Protein AF-0000000069115084 (afdb_homodimer)

InterPro domains:
  IPR041249 DZIP3-like HEPN domain [PF18738] (52-172)

Solvent-accessible surface area (backbone atoms only — not comparable to full-atom values): 30269 Å² total; per-residue (Å²): 134,82,78,75,78,77,73,76,72,78,65,85,75,79,69,77,84,61,75,85,38,71,30,32,45,43,34,32,50,51,33,38,44,47,68,44,59,50,32,51,50,47,29,47,54,40,18,70,61,41,40,39,89,44,38,60,60,54,46,62,75,41,40,73,66,58,68,66,41,76,87,58,46,71,71,56,48,40,52,74,55,51,60,90,91,54,76,77,62,44,46,58,77,50,54,61,70,56,45,50,51,46,42,71,69,72,45,77,63,70,59,38,95,68,34,79,92,45,73,73,59,87,86,56,74,47,62,45,36,26,52,48,50,43,52,50,52,56,55,57,47,51,77,29,52,85,76,45,40,32,55,68,69,62,41,51,53,51,47,51,55,42,51,53,30,52,42,49,39,36,43,59,52,30,19,45,54,64,66,52,51,50,52,53,49,62,72,71,50,84,83,51,69,71,61,35,52,52,31,39,49,54,52,45,52,51,42,50,56,52,50,53,49,51,48,52,46,49,51,50,49,50,50,49,49,51,50,49,52,53,50,52,50,52,51,51,53,51,52,51,50,50,50,52,50,51,54,51,52,51,51,51,52,50,52,52,49,52,52,50,51,51,50,52,52,52,49,52,56,69,72,98,134,81,79,73,76,76,72,76,73,78,65,85,73,81,67,73,82,63,73,87,38,70,30,33,45,43,35,32,51,51,31,39,43,46,69,44,58,49,31,50,50,47,31,46,54,39,18,69,61,41,40,38,89,44,39,60,60,54,47,63,75,40,39,72,66,58,67,67,40,77,88,59,46,73,71,57,48,41,50,72,55,51,61,90,90,53,74,76,60,44,47,59,76,51,53,60,70,57,46,51,52,45,43,68,70,72,48,78,63,70,59,38,97,69,34,80,92,45,72,73,61,88,87,57,74,48,63,46,34,26,53,47,50,43,52,49,51,56,55,57,48,51,77,28,52,85,75,46,38,32,55,68,70,63,40,51,53,51,48,50,54,42,50,52,30,51,42,50,39,37,42,59,52,30,19,44,54,62,65,51,51,49,52,54,49,62,72,70,50,84,81,51,69,71,61,36,51,52,30,39,51,55,52,45,52,52,43,52,56,51,49,52,49,52,49,53,45,50,52,49,49,51,49,49,50,51,50,50,51,52,49,51,50,54,52,50,53,51,52,51,52,50,50,52,52,52,52,50,52,51,51,53,52,49,51,50,48,51,53,50,51,49,51,52,52,52,50,54,55,69,70,100

Sequence (544 aa):
KRQLNMSSLPGPSSTPYNWQNKATENFSRLCQLIVTICSDLFRDILSHYIPPANLRTELDKNKNKLDKVKSINPQQKRLLYPDPGKASPMAKDLDFSVLYVLIRNICGIKPHKNGWGDNIENGDNSIAACIDRIRLQRNLLSGHSKTGSMDTASFHSTWTVLENSIIEIEKQLTGGDMYKRAVKALYLCELSPASTKRYVEEITRAFKSEISKKKARIDDVESQLNQNTVMKKARLDKVEDQQNSVTQEFRERFEEFETSLLSILQGRFSALKRQLNMSSLPGPSSTPYNWQNKATENFSRLCQLIVTICSDLFRDILSHYIPPANLRTELDKNKNKLDKVKSINPQQKRLLYPDPGKASPMAKDLDFSVLYVLIRNICGIKPHKNGWGDNIENGDNSIAACIDRIRLQRNLLSGHSKTGSMDTASFHSTWTVLENSIIEIEKQLTGGDMYKRAVKALYLCELSPASTKRYVEEITRAFKSEISKKKARIDDVESQLNQNTVMKKARLDKVEDQQNSVTQEFRERFEEFETSLLSILQGRFSAL

Secondary structure (DSSP, 8-state):
------------------TTSHHHHHHHHHHHHIIIIIHHHHHHHHHHHS-HHHHHHHHHHTHHHHHT-TTS-HHHHHHHSPPTTSPPP-GGG--HHHHHHHHHHHS-PPP-TT-TTSPPPTT--SHHHHHHHHHHHHHHHHTTTTTT---HHHHHHHHHHHHHHHHHHHHHHTS--HHHHHHHHHHHSPPPHHHHHHHHHHHHHHHHHHHHHHHHHHHHHHHHHHHHHHHHHHHHHHHHHHHHHHHHHHHHHHHHHHHHHHHHHHHHHHH-/------------------TT-HHHHHHHHHHHHIIIIIHHHHHHHHHHHS-HHHHHHHHHHTHHHHHT-TTS-HHHHHHHSPPTTSPPP-GGG--HHHHHHHHHHHS-PPP-TT-TTSPPPTT--SHHHHHHHHHHHHHHHHTTTTTT---HHHHHHHHHHHHHHHHHHHHHHTS--HHHHHHHHHHHSPPPHHHHHHHHHHHHHHHHHHHHHHHHHHHHHHHHHHHHHHHHHHHHHHHHHHHHHHHHHHHHHHHHHHHHHHHHHHHHHHH-

Foldseek 3Di:
DPPPPPPDPPDLPPPPLPVPDPFLVLLLLVLCCQFPLVLVLLLLLCCLQANFVCLLVLCVVCVVVLVPDLQQDPVNNCLCPPDPPDDHHHSVSHTNVVSLVCSQPRSPADAAPVGQPDDHDPPDLDLNSLSNLSVVLLLVSLVVLSVSTHDPVNSVVSLVSNLSSSQSNCCVRPVDCVSVVVSVCSVPDDDDPVVSVVSSVVSNVSSVVSVVSVVVVVVVVVVVVVVVVVVVVVVVVVVVVVVVVVVVVVVVVVVVVVVVVVVVVVVVVVVD/DPPPPPPDPPDPPPPPLPVPDPFLVLLLLVLCCQFPLVLVLLLLLCCLQANFVCLLVLCVVCVVVLVPDLQQDPVNNCLCPPDPPDDHHHSVSHTNSVSLVCSQPRSPADAAPVGAPDDHDPPDLGLNSLSNLSVVLLLVSLVVLVVSTHDPVNSVVSLVSNLSSSQSNCCVRPVDCVSVVVSVCSVPDDDDPVVSVVSSVVSNVSSVVSVVSVVVVVVVVVVVVVVVVVVVVVVVVVVVVVVVVVVVVVVVVVVVVVVVVVVVVVVVVVVD

Organism: Magallana gigas (NCBI:txid29159)

pLDDT: mean 82.07, std 20.1, range [24.81, 98.88]

Structure (mmCIF, N/CA/C/O backbone):
data_AF-0000000069115084-model_v1
#
loop_
_entity.id
_entity.type
_entity.pdbx_description
1 polymer 'DZIP3-like HEPN domain-containing protein'
#
loop_
_atom_site.group_PDB
_atom_site.id
_atom_site.type_symbol
_atom_site.label_atom_id
_atom_site.label_alt_id
_atom_site.label_comp_id
_atom_site.label_asym_id
_atom_site.label_entity_id
_atom_site.label_seq_id
_atom_site.pdbx_PDB_ins_code
_atom_site.Cartn_x
_atom_site.Cartn_y
_atom_site.Cartn_z
_atom_site.occupancy
_atom_site.B_iso_or_equiv
_atom_site.auth_seq_id
_atom_site.auth_comp_id
_atom_site.auth_asym_id
_atom_site.auth_atom_id
_atom_site.pdbx_PDB_model_num
ATOM 1 N N . LYS A 1 1 ? 21.797 -51.906 -38.844 1 28.03 1 LYS A N 1
ATOM 2 C CA . LYS A 1 1 ? 22.469 -50.906 -38.031 1 28.03 1 LYS A CA 1
ATOM 3 C C . LYS A 1 1 ? 22.188 -49.5 -38.531 1 28.03 1 LYS A C 1
ATOM 5 O O . LYS A 1 1 ? 22.891 -49 -39.406 1 28.03 1 LYS A O 1
ATOM 10 N N . ARG A 1 2 ? 20.906 -49.125 -38.844 1 31.89 2 ARG A N 1
ATOM 11 C CA . ARG A 1 2 ? 20.438 -47.875 -39.469 1 31.89 2 ARG A CA 1
ATOM 12 C C . ARG A 1 2 ? 20.781 -46.656 -38.625 1 31.89 2 ARG A C 1
ATOM 14 O O . ARG A 1 2 ? 20.484 -46.625 -37.406 1 31.89 2 ARG A O 1
ATOM 21 N N . GLN A 1 3 ? 21.906 -46 -38.969 1 27.58 3 GLN A N 1
ATOM 22 C CA . GLN A 1 3 ? 22.453 -44.781 -38.375 1 27.58 3 GLN A CA 1
ATOM 23 C C . GLN A 1 3 ? 21.406 -43.688 -38.312 1 27.58 3 GLN A C 1
ATOM 25 O O . GLN A 1 3 ? 20.938 -43.219 -39.344 1 27.58 3 GLN A O 1
ATOM 30 N N . LEU A 1 4 ? 20.438 -43.812 -37.469 1 27.91 4 LEU A N 1
ATOM 31 C CA . LEU A 1 4 ? 19.406 -42.781 -37.312 1 27.91 4 LEU A CA 1
ATOM 32 C C . LEU A 1 4 ? 20.016 -41.406 -37.094 1 27.91 4 LEU A C 1
ATOM 34 O O . LEU A 1 4 ? 20.844 -41.219 -36.188 1 27.91 4 LEU A O 1
ATOM 38 N N . ASN A 1 5 ? 20.219 -40.688 -38.188 1 27.58 5 ASN A N 1
ATOM 39 C CA . ASN A 1 5 ? 20.672 -39.312 -38.312 1 27.58 5 ASN A CA 1
ATOM 40 C C . ASN A 1 5 ? 19.969 -38.406 -37.281 1 27.58 5 ASN A C 1
ATOM 42 O O . ASN A 1 5 ? 18.75 -38.25 -37.312 1 27.58 5 ASN A O 1
ATOM 46 N N . MET A 1 6 ? 20.484 -38.281 -36.094 1 25.33 6 MET A N 1
ATOM 47 C CA . MET A 1 6 ? 20.094 -37.438 -34.969 1 25.33 6 MET A CA 1
ATOM 48 C C . MET A 1 6 ? 19.906 -35.969 -35.406 1 25.33 6 MET A C 1
ATOM 50 O O . MET A 1 6 ? 20.891 -35.281 -35.688 1 25.33 6 MET A O 1
ATOM 54 N N . SER A 1 7 ? 18.969 -35.719 -36.312 1 26.77 7 SER A N 1
ATOM 55 C CA . SER A 1 7 ? 18.734 -34.375 -36.781 1 26.77 7 SER A CA 1
ATOM 56 C C . SER A 1 7 ? 18.812 -33.375 -35.625 1 26.77 7 SER A C 1
ATOM 58 O O . SER A 1 7 ? 18.484 -33.719 -34.5 1 26.77 7 SER A O 1
ATOM 60 N N . SER A 1 8 ? 19.672 -32.375 -35.781 1 25.42 8 SER A N 1
ATOM 61 C CA . SER A 1 8 ? 20.125 -31.203 -35 1 25.42 8 SER A CA 1
ATOM 62 C C . SER A 1 8 ? 18.938 -30.422 -34.469 1 25.42 8 SER A C 1
ATOM 64 O O . SER A 1 8 ? 18.047 -30.031 -35.219 1 25.42 8 SER A O 1
ATOM 66 N N . LEU A 1 9 ? 18.438 -30.672 -33.281 1 26.31 9 LEU A N 1
ATOM 67 C CA . LEU A 1 9 ? 17.422 -29.875 -32.594 1 26.31 9 LEU A CA 1
ATOM 68 C C . LEU A 1 9 ? 17.703 -28.391 -32.75 1 26.31 9 LEU A C 1
ATOM 70 O O . LEU A 1 9 ? 18.828 -27.938 -32.531 1 26.31 9 LEU A O 1
ATOM 74 N N . PRO A 1 10 ? 17.031 -27.797 -33.781 1 29.53 10 PRO A N 1
ATOM 75 C CA . PRO A 1 10 ? 17.312 -26.375 -34 1 29.53 10 PRO A CA 1
ATOM 76 C C . PRO A 1 10 ? 17.453 -25.609 -32.688 1 29.53 10 PRO A C 1
ATOM 78 O O . PRO A 1 10 ? 16.875 -26 -31.672 1 29.53 10 PRO A O 1
ATOM 81 N N . GLY A 1 11 ? 18.594 -25.062 -32.375 1 27.41 11 GLY A N 1
ATOM 82 C CA . GLY A 1 11 ? 18.938 -24.188 -31.281 1 27.41 11 GLY A CA 1
ATOM 83 C C . GLY A 1 11 ? 17.891 -23.125 -31.016 1 27.41 11 GLY A C 1
ATOM 84 O O . GLY A 1 11 ? 17.016 -22.875 -31.844 1 27.41 11 GLY A O 1
ATOM 85 N N . PRO A 1 12 ? 17.547 -22.891 -29.797 1 28.8 12 PRO A N 1
ATOM 86 C CA . PRO A 1 12 ? 16.516 -21.891 -29.453 1 28.8 12 PRO A CA 1
ATOM 87 C C . PRO A 1 12 ? 16.641 -20.609 -30.266 1 28.8 12 PRO A C 1
ATOM 89 O O . PRO A 1 12 ? 17.719 -20.016 -30.344 1 28.8 12 PRO A O 1
ATOM 92 N N . SER A 1 13 ? 16.094 -20.562 -31.531 1 29.34 13 SER A N 1
ATOM 93 C CA . SER A 1 13 ? 16.078 -19.391 -32.375 1 29.34 13 SER A CA 1
ATOM 94 C C . SER A 1 13 ? 15.773 -18.125 -31.562 1 29.34 13 SER A C 1
ATOM 96 O O . SER A 1 13 ? 14.82 -18.094 -30.797 1 29.34 13 SER A O 1
ATOM 98 N N . SER A 1 14 ? 16.734 -17.375 -31.109 1 32.31 14 SER A N 1
ATOM 99 C CA . SER A 1 14 ? 16.641 -16.016 -30.578 1 32.31 14 SER A CA 1
ATOM 100 C C . SER A 1 14 ? 15.742 -15.141 -31.453 1 32.31 14 SER A C 1
ATOM 102 O O . SER A 1 14 ? 16.172 -14.641 -32.5 1 32.31 14 SER A O 1
ATOM 104 N N . THR A 1 15 ? 14.523 -15.531 -31.703 1 33.75 15 THR A N 1
ATOM 105 C CA . THR A 1 15 ? 13.695 -14.602 -32.469 1 33.75 15 THR A CA 1
ATOM 106 C C . THR A 1 15 ? 13.781 -13.195 -31.875 1 33.75 15 THR A C 1
ATOM 108 O O . THR A 1 15 ? 13.664 -13.016 -30.656 1 33.75 15 THR A O 1
ATOM 111 N N . PRO A 1 16 ? 14.25 -12.234 -32.562 1 35.59 16 PRO A N 1
ATOM 112 C CA . PRO A 1 16 ? 14.32 -10.836 -32.125 1 35.59 16 PRO A CA 1
ATOM 113 C C . PRO A 1 16 ? 12.984 -10.32 -31.594 1 35.59 16 PRO A C 1
ATOM 115 O O . PRO A 1 16 ? 11.93 -10.617 -32.156 1 35.59 16 PRO A O 1
ATOM 118 N N . TYR A 1 17 ? 12.734 -10.148 -30.312 1 40.03 17 TYR A N 1
ATOM 119 C CA . TYR A 1 17 ? 11.633 -9.406 -29.703 1 40.03 17 TYR A CA 1
ATOM 120 C C . TYR A 1 17 ? 11.273 -8.188 -30.547 1 40.03 17 TYR A C 1
ATOM 122 O O . TYR A 1 17 ? 12.047 -7.234 -30.625 1 40.03 17 TYR A O 1
ATOM 130 N N . ASN A 1 18 ? 10.68 -8.438 -31.672 1 47.62 18 ASN A N 1
ATOM 131 C CA . ASN A 1 18 ? 10.172 -7.293 -32.438 1 47.62 18 ASN A CA 1
ATOM 132 C C . ASN A 1 18 ? 9.133 -6.512 -31.641 1 47.62 18 ASN A C 1
ATOM 134 O O . ASN A 1 18 ? 7.984 -6.941 -31.516 1 47.62 18 ASN A O 1
ATOM 138 N N . TRP A 1 19 ? 9.531 -5.598 -30.812 1 56.28 19 TRP A N 1
ATOM 139 C CA . TRP A 1 19 ? 8.797 -4.691 -29.938 1 56.28 19 TRP A CA 1
ATOM 140 C C . TRP A 1 19 ? 7.684 -3.984 -30.703 1 56.28 19 TRP A C 1
ATOM 142 O O . TRP A 1 19 ? 6.789 -3.389 -30.094 1 56.28 19 TRP A O 1
ATOM 152 N N . GLN A 1 20 ? 7.688 -4.113 -32 1 62.91 20 GLN A N 1
ATOM 153 C CA . GLN A 1 20 ? 6.855 -3.193 -32.781 1 62.91 20 GLN A CA 1
ATOM 154 C C . GLN A 1 20 ? 5.465 -3.777 -33 1 62.91 20 GLN A C 1
ATOM 156 O O . GLN A 1 20 ? 4.57 -3.08 -33.5 1 62.91 20 GLN A O 1
ATOM 161 N N . ASN A 1 21 ? 5.172 -5.031 -32.406 1 84.81 21 ASN A N 1
ATOM 162 C CA . ASN A 1 21 ? 3.846 -5.539 -32.75 1 84.81 21 ASN A CA 1
ATOM 163 C C . ASN A 1 21 ? 2.9 -5.488 -31.547 1 84.81 21 ASN A C 1
ATOM 165 O O . ASN A 1 21 ? 3.34 -5.586 -30.406 1 84.81 21 ASN A O 1
ATOM 169 N N . LYS A 1 22 ? 1.591 -5.207 -31.812 1 91.62 22 LYS A N 1
ATOM 170 C CA . LYS A 1 22 ? 0.545 -5.023 -30.812 1 91.62 22 LYS A CA 1
ATOM 171 C C . LYS A 1 22 ? 0.429 -6.246 -29.906 1 91.62 22 LYS A C 1
ATOM 173 O O . LYS A 1 22 ? 0.204 -6.113 -28.703 1 91.62 22 LYS A O 1
ATOM 178 N N . ALA A 1 23 ? 0.639 -7.441 -30.406 1 92.25 23 ALA A N 1
ATOM 179 C CA . ALA A 1 23 ? 0.533 -8.68 -29.641 1 92.25 23 ALA A CA 1
ATOM 180 C C . ALA A 1 23 ? 1.667 -8.789 -28.625 1 92.25 23 ALA A C 1
ATOM 182 O O . ALA A 1 23 ? 1.453 -9.234 -27.484 1 92.25 23 ALA A O 1
ATOM 183 N N . THR A 1 24 ? 2.828 -8.406 -29.016 1 92.19 24 THR A N 1
ATOM 184 C CA . THR A 1 24 ? 3.977 -8.422 -28.109 1 92.19 24 THR A CA 1
ATOM 185 C C . THR A 1 24 ? 3.826 -7.367 -27.016 1 92.19 24 THR A C 1
ATOM 187 O O . THR A 1 24 ? 4.188 -7.605 -25.859 1 92.19 24 THR A O 1
ATOM 190 N N . GLU A 1 25 ? 3.318 -6.27 -27.375 1 93.69 25 GLU A N 1
ATOM 191 C CA . GLU A 1 25 ? 3.049 -5.215 -26.406 1 93.69 25 GLU A CA 1
ATOM 192 C C . GLU A 1 25 ? 2.041 -5.672 -25.359 1 93.69 25 GLU A C 1
ATOM 194 O O . GLU A 1 25 ? 2.215 -5.406 -24.172 1 93.69 25 GLU A O 1
ATOM 199 N N . ASN A 1 26 ? 0.995 -6.312 -25.812 1 94.38 26 ASN A N 1
ATOM 200 C CA . ASN A 1 26 ? -0.03 -6.832 -24.922 1 94.38 26 ASN A CA 1
ATOM 201 C C . ASN A 1 26 ? 0.568 -7.754 -23.859 1 94.38 26 ASN A C 1
ATOM 203 O O . ASN A 1 26 ? 0.321 -7.578 -22.672 1 94.38 26 ASN A O 1
ATOM 207 N N . PHE A 1 27 ? 1.347 -8.633 -24.359 1 94.81 27 PHE A N 1
ATOM 208 C CA . PHE A 1 27 ? 1.979 -9.594 -23.453 1 94.81 27 PHE A CA 1
ATOM 209 C C . PHE A 1 27 ? 2.916 -8.898 -22.484 1 94.81 27 PHE A C 1
ATOM 211 O O . PHE A 1 27 ? 2.883 -9.164 -21.281 1 94.81 27 PHE A O 1
ATOM 218 N N . SER A 1 28 ? 3.682 -7.988 -23 1 94.62 28 SER A N 1
ATOM 219 C CA . SER A 1 28 ? 4.648 -7.273 -22.172 1 94.62 28 SER A CA 1
ATOM 220 C C . SER A 1 28 ? 3.953 -6.445 -21.094 1 94.62 28 SER A C 1
ATOM 222 O O . SER A 1 28 ? 4.441 -6.348 -19.969 1 94.62 28 SER A O 1
ATOM 224 N N . ARG A 1 29 ? 2.895 -5.875 -21.438 1 96.19 29 ARG A N 1
ATOM 225 C CA . ARG A 1 29 ? 2.146 -5.039 -20.5 1 96.19 29 ARG A CA 1
ATOM 226 C C . ARG A 1 29 ? 1.58 -5.871 -19.359 1 96.19 29 ARG A C 1
ATOM 228 O O . ARG A 1 29 ? 1.593 -5.434 -18.203 1 96.19 29 ARG A O 1
ATOM 235 N N . LEU A 1 30 ? 1.091 -7.031 -19.703 1 97.06 30 LEU A N 1
ATOM 236 C CA . LEU A 1 30 ? 0.576 -7.922 -18.656 1 97.06 30 LEU A CA 1
ATOM 237 C C . LEU A 1 30 ? 1.703 -8.422 -17.766 1 97.06 30 LEU A C 1
ATOM 239 O O . LEU A 1 30 ? 1.528 -8.539 -16.547 1 97.06 30 LEU A O 1
ATOM 243 N N . CYS A 1 31 ? 2.824 -8.711 -18.375 1 95.69 31 CYS A N 1
ATOM 244 C CA . CYS A 1 31 ? 3.979 -9.125 -17.578 1 95.69 31 CYS A CA 1
ATOM 245 C C . CYS A 1 31 ? 4.363 -8.039 -16.578 1 95.69 31 CYS A C 1
ATOM 247 O O . CYS A 1 31 ? 4.625 -8.336 -15.414 1 95.69 31 CYS A O 1
ATOM 249 N N . GLN A 1 32 ? 4.375 -6.836 -17.031 1 95.88 32 GLN A N 1
ATOM 250 C CA . GLN A 1 32 ? 4.703 -5.723 -16.156 1 95.88 32 GLN A CA 1
ATOM 251 C C . GLN A 1 32 ? 3.666 -5.578 -15.039 1 95.88 32 GLN A C 1
ATOM 253 O O . GLN A 1 32 ? 4.016 -5.316 -13.891 1 95.88 32 GLN A O 1
ATOM 258 N N . LEU A 1 33 ? 2.408 -5.719 -15.375 1 97.69 33 LEU A N 1
ATOM 259 C CA . LEU A 1 33 ? 1.338 -5.633 -14.383 1 97.69 33 LEU A CA 1
ATOM 260 C C . LEU A 1 33 ? 1.549 -6.645 -13.266 1 97.69 33 LEU A C 1
ATOM 262 O O . LEU A 1 33 ? 1.416 -6.309 -12.086 1 97.69 33 LEU A O 1
ATOM 266 N N . ILE A 1 34 ? 1.911 -7.852 -13.594 1 97.12 34 ILE A N 1
ATOM 267 C CA . ILE A 1 34 ? 2.078 -8.922 -12.625 1 97.12 34 ILE A CA 1
ATOM 268 C C . ILE A 1 34 ? 3.312 -8.656 -11.766 1 97.12 34 ILE A C 1
ATOM 270 O O . ILE A 1 34 ? 3.25 -8.734 -10.531 1 97.12 34 ILE A O 1
ATOM 274 N N . VAL A 1 35 ? 4.398 -8.305 -12.383 1 95.69 35 VAL A N 1
ATOM 275 C CA . VAL A 1 35 ? 5.691 -8.219 -11.711 1 95.69 35 VAL A CA 1
ATOM 276 C C . VAL A 1 35 ? 5.723 -6.992 -10.805 1 95.69 35 VAL A C 1
ATOM 278 O O . VAL A 1 35 ? 6.391 -6.992 -9.766 1 95.69 35 VAL A O 1
ATOM 281 N N . THR A 1 36 ? 4.965 -5.996 -11.125 1 95.81 36 THR A N 1
ATOM 282 C CA . THR A 1 36 ? 5.02 -4.773 -10.336 1 95.81 36 THR A CA 1
ATOM 283 C C . THR A 1 36 ? 3.766 -4.629 -9.477 1 95.81 36 THR A C 1
ATOM 285 O O . THR A 1 36 ? 3.752 -5.027 -8.312 1 95.81 36 THR A O 1
ATOM 288 N N . ILE A 1 37 ? 2.619 -4.332 -10.109 1 98.12 37 ILE A N 1
ATOM 289 C CA . ILE A 1 37 ? 1.408 -3.932 -9.398 1 98.12 37 ILE A CA 1
ATOM 290 C C . ILE A 1 37 ? 0.867 -5.113 -8.594 1 98.12 37 ILE A C 1
ATOM 292 O O . ILE A 1 37 ? 0.578 -4.98 -7.406 1 98.12 37 ILE A O 1
ATOM 296 N N . CYS A 1 38 ? 0.785 -6.297 -9.18 1 98.62 38 CYS A N 1
ATOM 297 C CA . CYS A 1 38 ? 0.249 -7.449 -8.461 1 98.62 38 CYS A CA 1
ATOM 298 C C . CYS A 1 38 ? 1.192 -7.883 -7.348 1 98.62 38 CYS A C 1
ATOM 300 O O . CYS A 1 38 ? 0.748 -8.234 -6.254 1 98.62 38 CYS A O 1
ATOM 302 N N . SER A 1 39 ? 2.459 -7.852 -7.621 1 97.94 39 SER A N 1
ATOM 303 C CA . SER A 1 39 ? 3.418 -8.219 -6.582 1 97.94 39 SER A CA 1
ATOM 304 C C . SER A 1 39 ? 3.369 -7.234 -5.418 1 97.94 39 SER A C 1
ATOM 306 O O . SER A 1 39 ? 3.416 -7.637 -4.254 1 97.94 39 SER A O 1
ATOM 308 N N . ASP A 1 40 ? 3.283 -5.961 -5.734 1 98.44 40 ASP A N 1
ATOM 309 C CA . ASP A 1 40 ? 3.178 -4.957 -4.684 1 98.44 40 ASP A CA 1
ATOM 310 C C . ASP A 1 40 ? 1.904 -5.145 -3.865 1 98.44 40 ASP A C 1
ATOM 312 O O . ASP A 1 40 ? 1.919 -5.004 -2.641 1 98.44 40 ASP A O 1
ATOM 316 N N . LEU A 1 41 ? 0.83 -5.387 -4.52 1 98.81 41 LEU A N 1
ATOM 317 C CA . LEU A 1 41 ? -0.427 -5.656 -3.828 1 98.81 41 LEU A CA 1
ATOM 318 C C . LEU A 1 41 ? -0.29 -6.859 -2.898 1 98.81 41 LEU A C 1
ATOM 320 O O . LEU A 1 41 ? -0.764 -6.824 -1.76 1 98.81 41 LEU A O 1
ATOM 324 N N . PHE A 1 42 ? 0.36 -7.922 -3.389 1 98.81 42 PHE A N 1
ATOM 325 C CA . PHE A 1 42 ? 0.538 -9.117 -2.572 1 98.81 42 PHE A CA 1
ATOM 326 C C . PHE A 1 42 ? 1.435 -8.828 -1.376 1 98.81 42 PHE A C 1
ATOM 328 O O . PHE A 1 42 ? 1.224 -9.375 -0.29 1 98.81 42 PHE A O 1
ATOM 335 N N . ARG A 1 43 ? 2.43 -8 -1.534 1 98.69 43 ARG A N 1
ATOM 336 C CA . ARG A 1 43 ? 3.262 -7.598 -0.406 1 98.69 43 ARG A CA 1
ATOM 337 C C . ARG A 1 43 ? 2.449 -6.816 0.622 1 98.69 43 ARG A C 1
ATOM 339 O O . ARG A 1 43 ? 2.631 -6.992 1.829 1 98.69 43 ARG A O 1
ATOM 346 N N . ASP A 1 44 ? 1.559 -5.98 0.118 1 98.38 44 ASP A N 1
ATOM 347 C CA . ASP A 1 44 ? 0.669 -5.238 1.007 1 98.38 44 ASP A CA 1
ATOM 348 C C . ASP A 1 44 ? -0.254 -6.184 1.772 1 98.38 44 ASP A C 1
ATOM 350 O O . ASP A 1 44 ? -0.464 -6.02 2.975 1 98.38 44 ASP A O 1
ATOM 354 N N . ILE A 1 45 ? -0.823 -7.133 1.047 1 98.69 45 ILE A N 1
ATOM 355 C CA . ILE A 1 45 ? -1.677 -8.117 1.706 1 98.69 45 ILE A CA 1
ATOM 356 C C . ILE A 1 45 ? -0.893 -8.82 2.811 1 98.69 45 ILE A C 1
ATOM 358 O O . ILE A 1 45 ? -1.358 -8.906 3.949 1 98.69 45 ILE A O 1
ATOM 362 N N . LEU A 1 46 ? 0.287 -9.305 2.467 1 98.69 46 LEU A N 1
ATOM 363 C CA . LEU A 1 46 ? 1.118 -10.008 3.438 1 98.69 46 LEU A CA 1
ATOM 364 C C . LEU A 1 46 ? 1.348 -9.148 4.68 1 98.69 46 LEU A C 1
ATOM 366 O O . LEU A 1 46 ? 1.204 -9.633 5.805 1 98.69 46 LEU A O 1
ATOM 370 N N . SER A 1 47 ? 1.623 -7.887 4.5 1 98.31 47 SER A N 1
ATOM 371 C CA . SER A 1 47 ? 1.991 -7.004 5.605 1 98.31 47 SER A CA 1
ATOM 372 C C . SER A 1 47 ? 0.797 -6.727 6.512 1 98.31 47 SER A C 1
ATOM 374 O O . SER A 1 47 ? 0.966 -6.434 7.699 1 98.31 47 SER A O 1
ATOM 376 N N . HIS A 1 48 ? -0.416 -6.801 5.977 1 97.75 48 HIS A N 1
ATOM 377 C CA . HIS A 1 48 ? -1.614 -6.594 6.781 1 97.75 48 HIS A CA 1
ATOM 378 C C . HIS A 1 48 ? -1.843 -7.754 7.742 1 97.75 48 HIS A C 1
ATOM 380 O O . HIS A 1 48 ? -2.471 -7.582 8.789 1 97.75 48 HIS A O 1
ATOM 386 N N . TYR A 1 49 ? -1.329 -8.914 7.391 1 97.62 49 TYR A N 1
ATOM 387 C CA . TYR A 1 49 ? -1.557 -10.094 8.211 1 97.62 49 TYR A CA 1
ATOM 388 C C . TYR A 1 49 ? -0.312 -10.445 9.016 1 97.62 49 TYR A C 1
ATOM 390 O O . TYR A 1 49 ? -0.411 -10.992 10.117 1 97.62 49 TYR A O 1
ATOM 398 N N . ILE A 1 50 ? 0.817 -10.164 8.398 1 98.06 50 ILE A N 1
ATOM 399 C CA . ILE A 1 50 ? 2.105 -10.398 9.039 1 98.06 50 ILE A CA 1
ATOM 400 C C . ILE A 1 50 ? 2.99 -9.164 8.891 1 98.06 50 ILE A C 1
ATOM 402 O O . ILE A 1 50 ? 3.666 -8.992 7.871 1 98.06 50 ILE A O 1
ATOM 406 N N . PRO A 1 51 ? 3.082 -8.383 9.914 1 96.56 51 PRO A N 1
ATOM 407 C CA . PRO A 1 51 ? 3.979 -7.23 9.836 1 96.56 51 PRO A CA 1
ATOM 408 C C . PRO A 1 51 ? 5.426 -7.625 9.547 1 96.56 51 PRO A C 1
ATOM 410 O O . PRO A 1 51 ? 5.875 -8.688 9.977 1 96.56 51 PRO A O 1
ATOM 413 N N . PRO A 1 52 ? 6.137 -6.773 8.93 1 97.25 52 PRO A N 1
ATOM 414 C CA . PRO A 1 52 ? 7.516 -7.082 8.555 1 97.25 52 PRO A CA 1
ATOM 415 C C . PRO A 1 52 ? 8.375 -7.504 9.742 1 97.25 52 PRO A C 1
ATOM 417 O O . PRO A 1 52 ? 9.195 -8.422 9.625 1 97.25 52 PRO A O 1
ATOM 420 N N . ALA A 1 53 ? 8.188 -6.914 10.852 1 96 53 ALA A N 1
ATOM 421 C CA . ALA A 1 53 ? 8.992 -7.207 12.031 1 96 53 ALA A CA 1
ATOM 422 C C . ALA A 1 53 ? 8.781 -8.641 12.5 1 96 53 ALA A C 1
ATOM 424 O O . ALA A 1 53 ? 9.648 -9.219 13.164 1 96 53 ALA A O 1
ATOM 425 N N . ASN A 1 54 ? 7.668 -9.242 12.117 1 97.56 54 ASN A N 1
ATOM 426 C CA . ASN A 1 54 ? 7.316 -10.578 12.586 1 97.56 54 ASN A CA 1
ATO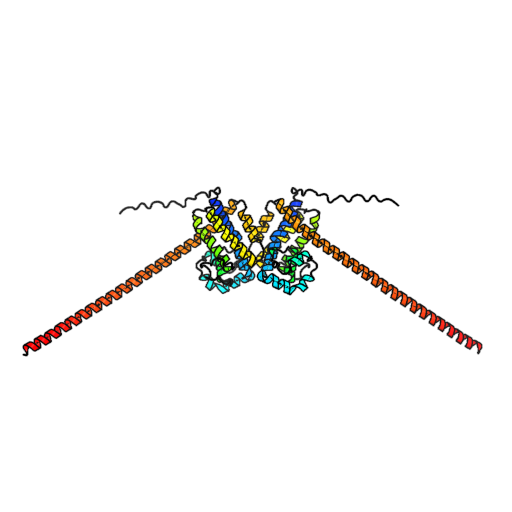M 427 C C . ASN A 1 54 ? 7.504 -11.625 11.492 1 97.56 54 ASN A C 1
ATOM 429 O O . ASN A 1 54 ? 7.242 -12.812 11.711 1 97.56 54 ASN A O 1
ATOM 433 N N . LEU A 1 55 ? 7.898 -11.211 10.352 1 97.94 55 LEU A N 1
ATOM 434 C CA . LEU A 1 55 ? 7.93 -12.117 9.211 1 97.94 55 LEU A CA 1
ATOM 435 C C . LEU A 1 55 ? 8.867 -13.297 9.484 1 97.94 55 LEU A C 1
ATOM 437 O O . LEU A 1 55 ? 8.492 -14.453 9.266 1 97.94 55 LEU A O 1
ATOM 441 N N . ARG A 1 56 ? 10.008 -13.008 9.992 1 96.25 56 ARG A N 1
ATOM 442 C CA . ARG A 1 56 ? 10.969 -14.07 10.273 1 96.25 56 ARG A CA 1
ATOM 443 C C . ARG A 1 56 ? 10.398 -15.078 11.273 1 96.25 56 ARG A C 1
ATOM 445 O O . ARG A 1 56 ? 10.516 -16.281 11.07 1 96.25 56 ARG A O 1
ATOM 452 N N . THR A 1 57 ? 9.844 -14.531 12.312 1 97.06 57 THR A N 1
ATOM 453 C CA . THR A 1 57 ? 9.266 -15.383 13.344 1 97.06 57 THR A CA 1
ATOM 454 C C . THR A 1 57 ? 8.164 -16.266 12.758 1 97.06 57 THR A C 1
ATOM 456 O O . THR A 1 57 ? 8.102 -17.469 13.062 1 97.06 57 THR A O 1
ATOM 459 N N . GLU A 1 58 ? 7.289 -15.719 11.914 1 98.06 58 GLU A N 1
ATOM 460 C CA . GLU A 1 58 ? 6.195 -16.484 11.312 1 98.06 58 GLU A CA 1
ATOM 461 C C . GLU A 1 58 ? 6.723 -17.531 10.352 1 98.06 58 GLU A C 1
ATOM 463 O O . GLU A 1 58 ? 6.168 -18.641 10.258 1 98.06 58 GLU A O 1
ATOM 468 N N . LEU A 1 59 ? 7.738 -17.203 9.664 1 97.75 59 LEU A N 1
ATOM 469 C CA . LEU A 1 59 ? 8.359 -18.156 8.766 1 97.75 59 LEU A CA 1
ATOM 470 C C . LEU A 1 59 ? 8.938 -19.344 9.539 1 97.75 59 LEU A C 1
ATOM 472 O O . LEU A 1 59 ? 8.719 -20.5 9.164 1 97.75 59 LEU A O 1
ATOM 476 N N . ASP A 1 60 ? 9.609 -19.031 10.617 1 96.69 60 ASP A N 1
ATOM 477 C CA . ASP A 1 60 ? 10.211 -20.094 11.43 1 96.69 60 ASP A CA 1
ATOM 478 C C . ASP A 1 60 ? 9.148 -20.984 12.047 1 96.69 60 ASP A C 1
ATOM 480 O O . ASP A 1 60 ? 9.297 -22.219 12.07 1 96.69 60 ASP A O 1
ATOM 484 N N . LYS A 1 61 ? 8.133 -20.391 12.477 1 97.81 61 LYS A N 1
ATOM 485 C CA . LYS A 1 61 ? 7.035 -21.125 13.094 1 97.81 61 LYS A CA 1
ATOM 486 C C . LYS A 1 61 ? 6.387 -22.078 12.094 1 97.81 61 LYS A C 1
ATOM 488 O O . LYS A 1 61 ? 5.879 -23.125 12.477 1 97.81 61 LYS A O 1
ATOM 493 N N . ASN A 1 62 ? 6.391 -21.766 10.859 1 97.44 62 ASN A N 1
ATOM 494 C CA . ASN A 1 62 ? 5.684 -22.531 9.844 1 97.44 62 ASN A CA 1
ATOM 495 C C . ASN A 1 62 ? 6.652 -23.234 8.898 1 97.44 62 ASN A C 1
ATOM 497 O O . ASN A 1 62 ? 6.285 -23.594 7.777 1 97.44 62 ASN A O 1
ATOM 501 N N . LYS A 1 63 ? 7.828 -23.391 9.266 1 96.25 63 LYS A N 1
ATOM 502 C CA . LYS A 1 63 ? 8.875 -23.938 8.406 1 96.25 63 LYS A CA 1
ATOM 503 C C . LYS A 1 63 ? 8.508 -25.328 7.895 1 96.25 63 LYS A C 1
ATOM 505 O O . LYS A 1 63 ? 8.672 -25.609 6.707 1 96.25 63 LYS A O 1
ATOM 510 N N . ASN A 1 64 ? 8.008 -26.172 8.695 1 95.69 64 ASN A N 1
ATOM 511 C CA . ASN A 1 64 ? 7.648 -27.531 8.289 1 95.69 64 ASN A CA 1
ATOM 512 C C . ASN A 1 64 ? 6.574 -27.531 7.207 1 95.69 64 ASN A C 1
ATOM 514 O O . ASN A 1 64 ? 6.652 -28.297 6.25 1 95.69 64 ASN A O 1
ATOM 518 N N . LYS A 1 65 ? 5.613 -26.703 7.434 1 95.06 65 LYS A N 1
ATOM 519 C CA . LYS A 1 65 ? 4.531 -26.578 6.461 1 95.06 65 LYS A CA 1
ATOM 520 C C . LYS A 1 65 ? 5.047 -26.047 5.129 1 95.06 65 LYS A C 1
ATOM 522 O O . LYS A 1 65 ? 4.711 -26.578 4.07 1 95.06 65 LYS A O 1
ATOM 527 N N . LEU A 1 66 ? 5.855 -25.078 5.133 1 96.06 66 LEU A N 1
ATOM 528 C CA . LEU A 1 66 ? 6.344 -24.422 3.926 1 96.06 66 LEU A CA 1
ATOM 529 C C . LEU A 1 66 ? 7.363 -25.297 3.207 1 96.06 66 LEU A C 1
ATOM 531 O O . LEU A 1 66 ? 7.48 -25.25 1.979 1 96.06 66 LEU A O 1
ATOM 535 N N . ASP A 1 67 ? 8.047 -26.141 3.924 1 92.31 67 ASP A N 1
ATOM 536 C CA . ASP A 1 67 ? 9.016 -27.047 3.336 1 92.31 67 ASP A CA 1
ATOM 537 C C . ASP A 1 67 ? 8.336 -28.094 2.465 1 92.31 67 ASP A C 1
ATOM 539 O O . ASP A 1 67 ? 8.945 -28.641 1.542 1 92.31 67 ASP A O 1
ATOM 543 N N . LYS A 1 68 ? 7.176 -28.328 2.773 1 90.31 68 LYS A N 1
ATOM 544 C CA . LYS A 1 68 ? 6.434 -29.359 2.053 1 90.31 68 LYS A CA 1
ATOM 545 C C . LYS A 1 68 ? 5.836 -28.797 0.763 1 90.31 68 LYS A C 1
ATOM 547 O O . LYS A 1 68 ? 5.379 -29.562 -0.092 1 90.31 68 LYS A O 1
ATOM 552 N N . VAL A 1 69 ? 5.82 -27.516 0.651 1 90.31 69 VAL A N 1
ATOM 553 C CA . VAL A 1 69 ? 5.266 -26.891 -0.549 1 90.31 69 VAL A CA 1
ATOM 554 C C . VAL A 1 69 ? 6.219 -27.094 -1.725 1 90.31 69 VAL A C 1
ATOM 556 O O . VAL A 1 69 ? 7.32 -26.547 -1.743 1 90.31 69 VAL A O 1
ATOM 559 N N . LYS A 1 70 ? 5.75 -27.75 -2.695 1 83.56 70 LYS A N 1
ATOM 560 C CA . LYS A 1 70 ? 6.594 -28.203 -3.797 1 83.56 70 LYS A CA 1
ATOM 561 C C . LYS A 1 70 ? 6.863 -27.062 -4.785 1 83.56 70 LYS A C 1
ATOM 563 O O . LYS A 1 70 ? 7.871 -27.078 -5.492 1 83.56 70 LYS A O 1
ATOM 568 N N . SER A 1 71 ? 5.98 -26.141 -4.773 1 84 71 SER A N 1
ATOM 569 C CA . SER A 1 71 ? 6.113 -25.094 -5.77 1 84 71 SER A CA 1
ATOM 570 C C . SER A 1 71 ? 7.23 -24.109 -5.398 1 84 71 SER A C 1
ATOM 572 O O . SER A 1 71 ? 7.672 -23.328 -6.23 1 84 71 SER A O 1
ATOM 574 N N . ILE A 1 72 ? 7.781 -24.188 -4.238 1 89.25 72 ILE A N 1
ATOM 575 C CA . ILE A 1 72 ? 8.898 -23.328 -3.85 1 89.25 72 ILE A CA 1
ATOM 576 C C . ILE A 1 72 ? 10.219 -24.031 -4.184 1 89.25 72 ILE A C 1
ATOM 578 O O . ILE A 1 72 ? 10.5 -25.125 -3.689 1 89.25 72 ILE A O 1
ATOM 582 N N . ASN A 1 73 ? 11 -23.422 -4.984 1 85.81 73 ASN A N 1
ATOM 583 C CA . ASN A 1 73 ? 12.258 -24.047 -5.383 1 85.81 73 ASN A CA 1
ATOM 584 C C . ASN A 1 73 ? 13.352 -23.828 -4.336 1 85.81 73 ASN A C 1
ATOM 586 O O . ASN A 1 73 ? 13.164 -23.062 -3.389 1 85.81 73 ASN A O 1
ATOM 590 N N . PRO A 1 74 ? 14.484 -24.453 -4.508 1 86.75 74 PRO A N 1
ATOM 591 C CA . PRO A 1 74 ? 15.547 -24.375 -3.502 1 86.75 74 PRO A CA 1
ATOM 592 C C . PRO A 1 74 ? 16.078 -22.953 -3.318 1 86.75 74 PRO A C 1
ATOM 594 O O . PRO A 1 74 ? 16.391 -22.547 -2.195 1 86.75 74 PRO A O 1
ATOM 597 N N . GLN A 1 75 ? 16.188 -22.25 -4.402 1 88.56 75 GLN A N 1
ATOM 598 C CA . GLN A 1 75 ? 16.672 -20.875 -4.305 1 88.56 75 GLN A CA 1
ATOM 599 C C . GLN A 1 75 ? 15.711 -20.016 -3.496 1 88.56 75 GLN A C 1
ATOM 601 O O . GLN A 1 75 ? 16.141 -19.203 -2.672 1 88.56 75 GLN A O 1
ATOM 606 N N . GLN A 1 76 ? 14.445 -20.203 -3.717 1 92.12 76 GLN A N 1
ATOM 607 C CA . GLN A 1 76 ? 13.414 -19.469 -2.99 1 92.12 76 GLN A CA 1
ATOM 608 C C . GLN A 1 76 ? 13.383 -19.875 -1.52 1 92.12 76 GLN A C 1
ATOM 610 O O . GLN A 1 76 ? 13.156 -19.031 -0.644 1 92.12 76 GLN A O 1
ATOM 615 N N . LYS A 1 77 ? 13.672 -21.109 -1.257 1 92.62 77 LYS A N 1
ATOM 616 C CA . LYS A 1 77 ? 13.734 -21.578 0.122 1 92.62 77 LYS A CA 1
ATOM 617 C C . LYS A 1 77 ? 14.883 -20.922 0.878 1 92.62 77 LYS A C 1
ATOM 619 O O . LYS A 1 77 ? 14.75 -20.594 2.059 1 92.62 77 LYS A O 1
ATOM 624 N N . ARG A 1 78 ? 15.93 -20.703 0.175 1 92.38 78 ARG A N 1
ATOM 625 C CA . ARG A 1 78 ? 17.078 -20.031 0.798 1 92.38 78 ARG A CA 1
ATOM 626 C C . ARG A 1 78 ? 16.766 -18.578 1.094 1 92.38 78 ARG A C 1
ATOM 628 O O . ARG A 1 78 ? 17.281 -18.016 2.062 1 92.38 78 ARG A O 1
ATOM 635 N N . LEU A 1 79 ? 15.938 -18.062 0.269 1 93.25 79 LEU A N 1
ATOM 636 C CA . LEU A 1 79 ? 15.523 -16.672 0.505 1 93.25 79 LEU A CA 1
ATOM 637 C C . LEU A 1 79 ? 14.664 -16.578 1.759 1 93.25 79 LEU A C 1
ATOM 639 O O . LEU A 1 79 ? 14.766 -15.609 2.514 1 93.25 79 LEU A O 1
ATOM 643 N N . LEU A 1 80 ? 13.852 -17.562 1.985 1 96.19 80 LEU A N 1
ATOM 644 C CA . LEU A 1 80 ? 12.953 -17.578 3.131 1 96.19 80 LEU A CA 1
ATOM 645 C C . LEU A 1 80 ? 13.711 -17.875 4.418 1 96.19 80 LEU A C 1
ATOM 647 O O . LEU A 1 80 ? 13.328 -17.422 5.496 1 96.19 80 LEU A O 1
ATOM 651 N N . TYR A 1 81 ? 14.703 -18.672 4.258 1 95.62 81 TYR A N 1
ATOM 652 C CA . TYR A 1 81 ? 15.508 -19.109 5.402 1 95.62 81 TYR A CA 1
ATOM 653 C C . TYR A 1 81 ? 16.984 -18.891 5.137 1 95.62 81 TYR A C 1
ATOM 655 O O . TYR A 1 81 ? 17.734 -19.859 4.945 1 95.62 81 TYR A O 1
ATOM 663 N N . PRO A 1 82 ? 17.375 -17.672 5.258 1 93.38 82 PRO A N 1
ATOM 664 C CA . PRO A 1 82 ? 18.781 -17.375 4.973 1 93.38 82 PRO A CA 1
ATOM 665 C C . PRO A 1 82 ? 19.719 -18 6 1 93.38 82 PRO A C 1
ATOM 667 O O . PRO A 1 82 ? 19.312 -18.312 7.117 1 93.38 82 PRO A O 1
ATOM 670 N N . ASP A 1 83 ? 20.984 -18.094 5.543 1 92.25 83 ASP A N 1
ATOM 671 C CA . ASP A 1 83 ? 22.016 -18.625 6.43 1 92.25 83 ASP A CA 1
ATOM 672 C C . ASP A 1 83 ? 22.203 -17.734 7.652 1 92.25 83 ASP A C 1
ATOM 674 O O . ASP A 1 83 ? 21.922 -16.531 7.602 1 92.25 83 ASP A O 1
ATOM 678 N N . PRO A 1 84 ? 22.703 -18.359 8.703 1 90.31 84 PRO A N 1
ATOM 679 C CA . PRO A 1 84 ? 22.984 -17.531 9.883 1 90.31 84 PRO A CA 1
ATOM 680 C C . PRO A 1 84 ? 23.875 -16.328 9.578 1 90.31 84 PRO A C 1
ATOM 682 O O . PRO A 1 84 ? 24.828 -16.453 8.812 1 90.31 84 PRO A O 1
ATOM 685 N N . GLY A 1 85 ? 23.594 -15.188 10.047 1 90.88 85 GLY A N 1
ATOM 686 C CA . GLY A 1 85 ? 24.391 -13.992 9.828 1 90.88 85 GLY A CA 1
ATOM 687 C C . GLY A 1 85 ? 23.859 -13.125 8.703 1 90.88 85 GLY A C 1
ATOM 688 O O . GLY A 1 85 ? 24.234 -11.953 8.586 1 90.88 85 GLY A O 1
ATOM 689 N N . LYS A 1 86 ? 23.094 -13.727 7.914 1 91.19 86 LYS A N 1
ATOM 690 C CA . LYS A 1 86 ? 22.516 -12.953 6.828 1 91.19 86 LYS A CA 1
ATOM 691 C C . LYS A 1 86 ? 21.234 -12.25 7.277 1 91.19 86 LYS A C 1
ATOM 693 O O . LYS A 1 86 ? 20.578 -12.68 8.234 1 91.19 86 LYS A O 1
ATOM 698 N N . ALA A 1 87 ? 20.906 -11.211 6.555 1 91.38 87 ALA A N 1
ATOM 699 C CA . ALA A 1 87 ? 19.719 -10.43 6.895 1 91.38 87 ALA A CA 1
ATOM 700 C C . ALA A 1 87 ? 18.438 -11.234 6.672 1 91.38 87 ALA A C 1
ATOM 702 O O . ALA A 1 87 ? 18.375 -12.055 5.746 1 91.38 87 ALA A O 1
ATOM 703 N N . SER A 1 88 ? 17.5 -10.977 7.566 1 93.19 88 SER A N 1
ATOM 704 C CA . SER A 1 88 ? 16.203 -11.617 7.422 1 93.19 88 SER A CA 1
ATOM 705 C C . SER A 1 88 ? 15.508 -11.164 6.141 1 93.19 88 SER A C 1
ATOM 707 O O . SER A 1 88 ? 15.688 -10.031 5.695 1 93.19 88 SER A O 1
ATOM 709 N N . PRO A 1 89 ? 14.711 -12.039 5.625 1 94.75 89 PRO A N 1
ATOM 710 C CA . PRO A 1 89 ? 14 -11.664 4.406 1 94.75 89 PRO A CA 1
ATOM 711 C C . PRO A 1 89 ? 12.938 -10.594 4.648 1 94.75 89 PRO A C 1
ATOM 713 O O . PRO A 1 89 ? 12.328 -10.555 5.723 1 94.75 89 PRO A O 1
ATOM 716 N N . MET A 1 90 ? 12.773 -9.766 3.688 1 96.94 90 MET A N 1
ATOM 717 C CA . MET A 1 90 ? 11.695 -8.781 3.639 1 96.94 90 MET A CA 1
ATOM 718 C C . MET A 1 90 ? 10.758 -9.055 2.469 1 96.94 90 MET A C 1
ATOM 720 O O . MET A 1 90 ? 11.125 -9.766 1.528 1 96.94 90 MET A O 1
ATOM 724 N N . ALA A 1 91 ? 9.602 -8.484 2.547 1 97.5 91 ALA A N 1
ATOM 725 C CA . ALA A 1 91 ? 8.609 -8.727 1.501 1 97.5 91 ALA A CA 1
ATOM 726 C C . ALA A 1 91 ? 9.164 -8.352 0.128 1 97.5 91 ALA A C 1
ATOM 728 O O . ALA A 1 91 ? 8.852 -9 -0.872 1 97.5 91 ALA A O 1
ATOM 729 N N . LYS A 1 92 ? 9.953 -7.344 0.031 1 97 92 LYS A N 1
ATOM 730 C CA . LYS A 1 92 ? 10.484 -6.855 -1.238 1 97 92 LYS A CA 1
ATOM 731 C C . LYS A 1 92 ? 11.383 -7.902 -1.894 1 97 92 LYS A C 1
ATOM 733 O O . LYS A 1 92 ? 11.625 -7.848 -3.102 1 97 92 LYS A O 1
ATOM 738 N N . ASP A 1 93 ? 11.906 -8.875 -1.111 1 95.12 93 ASP A N 1
ATOM 739 C CA . ASP A 1 93 ? 12.836 -9.875 -1.616 1 95.12 93 ASP A CA 1
ATOM 740 C C . ASP A 1 93 ? 12.086 -11.047 -2.252 1 95.12 93 ASP A C 1
ATOM 742 O O . ASP A 1 93 ? 12.695 -11.898 -2.9 1 95.12 93 ASP A O 1
ATOM 746 N N . LEU A 1 94 ? 10.844 -11.078 -2.082 1 95.69 94 LEU A N 1
ATOM 747 C CA . LEU A 1 94 ? 10.047 -12.234 -2.477 1 95.69 94 LEU A CA 1
ATOM 748 C C . LEU A 1 94 ? 9.352 -11.984 -3.814 1 95.69 94 LEU A C 1
ATOM 750 O O . LEU A 1 94 ? 8.859 -10.883 -4.066 1 95.69 94 LEU A O 1
ATOM 754 N N . ASP A 1 95 ? 9.367 -12.977 -4.645 1 92.75 95 ASP A N 1
ATOM 755 C CA . ASP A 1 95 ? 8.68 -12.836 -5.926 1 92.75 95 ASP A CA 1
ATOM 756 C C . ASP A 1 95 ? 7.207 -13.227 -5.805 1 92.75 95 ASP A C 1
ATOM 758 O O . ASP A 1 95 ? 6.746 -13.617 -4.73 1 92.75 95 ASP A O 1
ATOM 762 N N . PHE A 1 96 ? 6.5 -13.156 -6.844 1 95.19 96 PHE A N 1
ATOM 763 C CA . PHE A 1 96 ? 5.055 -13.328 -6.879 1 95.19 96 PHE A CA 1
ATOM 764 C C . PHE A 1 96 ? 4.664 -14.719 -6.391 1 95.19 96 PHE A C 1
ATOM 766 O O . PHE A 1 96 ? 3.732 -14.859 -5.598 1 95.19 96 PHE A O 1
ATOM 773 N N . SER A 1 97 ? 5.344 -15.781 -6.828 1 93.38 97 SER A N 1
ATOM 774 C CA . SER A 1 97 ? 4.992 -17.156 -6.496 1 93.38 97 SER A CA 1
ATOM 775 C C . SER A 1 97 ? 5.164 -17.422 -5.008 1 93.38 97 SER A C 1
ATOM 777 O O . SER A 1 97 ? 4.316 -18.078 -4.387 1 93.38 97 SER A O 1
ATOM 779 N N . VAL A 1 98 ? 6.266 -16.922 -4.492 1 96.06 98 VAL A N 1
ATOM 780 C CA . VAL A 1 98 ? 6.527 -17.109 -3.07 1 96.06 98 VAL A CA 1
ATOM 781 C C . VAL A 1 98 ? 5.504 -16.328 -2.246 1 96.06 98 VAL A C 1
ATOM 783 O O . VAL A 1 98 ? 4.996 -16.828 -1.239 1 96.06 98 VAL A O 1
ATOM 786 N N . LEU A 1 99 ? 5.191 -15.102 -2.633 1 98 99 LEU A N 1
ATOM 787 C CA . LEU A 1 99 ? 4.195 -14.289 -1.947 1 98 99 LEU A CA 1
ATOM 788 C C . LEU A 1 99 ? 2.85 -15 -1.899 1 98 99 LEU A C 1
ATOM 790 O O . LEU A 1 99 ? 2.201 -15.047 -0.851 1 98 99 LEU A O 1
ATOM 794 N N . TYR A 1 100 ? 2.438 -15.594 -3.004 1 97.56 100 TYR A N 1
ATOM 795 C CA . TYR A 1 100 ? 1.182 -16.328 -3.039 1 97.56 100 TYR A CA 1
ATOM 796 C C . TYR A 1 100 ? 1.198 -17.484 -2.043 1 97.56 100 TYR A C 1
ATOM 798 O O . TYR A 1 100 ? 0.221 -17.703 -1.324 1 97.56 100 TYR A O 1
ATOM 806 N N . VAL A 1 101 ? 2.273 -18.188 -2.047 1 96.88 101 VAL A N 1
ATOM 807 C CA . VAL A 1 101 ? 2.391 -19.344 -1.169 1 96.88 101 VAL A CA 1
ATOM 808 C C . VAL A 1 101 ? 2.27 -18.906 0.288 1 96.88 101 VAL A C 1
ATOM 810 O O . VAL A 1 101 ? 1.575 -19.547 1.081 1 96.88 101 VAL A O 1
ATOM 813 N N . LEU A 1 102 ? 2.945 -17.812 0.648 1 98.38 102 LEU A N 1
ATOM 814 C CA . LEU A 1 102 ? 2.904 -17.328 2.025 1 98.38 102 LEU A CA 1
ATOM 815 C C . LEU A 1 102 ? 1.504 -16.859 2.396 1 98.38 102 LEU A C 1
ATOM 817 O O . LEU A 1 102 ? 0.975 -17.234 3.445 1 98.38 102 LEU A O 1
ATOM 821 N N . ILE A 1 103 ? 0.878 -16.094 1.555 1 98.56 103 ILE A N 1
ATOM 822 C CA . ILE A 1 103 ? -0.452 -15.547 1.81 1 98.56 103 ILE A CA 1
ATOM 823 C C . ILE A 1 103 ? -1.446 -16.688 2.008 1 98.56 103 ILE A C 1
ATOM 825 O O . ILE A 1 103 ? -2.236 -16.672 2.955 1 98.56 103 ILE A O 1
ATOM 829 N N . ARG A 1 104 ? -1.312 -17.656 1.179 1 97.31 104 ARG A N 1
ATOM 830 C CA . ARG A 1 104 ? -2.225 -18.797 1.195 1 97.31 104 ARG A CA 1
ATOM 831 C C . ARG A 1 104 ? -2.016 -19.641 2.441 1 97.31 104 ARG A C 1
ATOM 833 O O . ARG A 1 104 ? -2.973 -20.188 2.994 1 97.31 104 ARG A O 1
ATOM 840 N N . ASN A 1 105 ? -0.857 -19.719 2.945 1 96.88 105 ASN A N 1
ATOM 841 C CA . ASN A 1 105 ? -0.558 -20.797 3.895 1 96.88 105 ASN A CA 1
ATOM 842 C C . ASN A 1 105 ? -0.381 -20.25 5.309 1 96.88 105 ASN A C 1
ATOM 844 O O . ASN A 1 105 ? -0.59 -20.969 6.285 1 96.88 105 ASN A O 1
ATOM 848 N N . ILE A 1 106 ? -0.009 -18.953 5.426 1 97.56 106 ILE A N 1
ATOM 849 C CA . ILE A 1 106 ? 0.391 -18.625 6.789 1 97.56 106 ILE A CA 1
ATOM 850 C C . ILE A 1 106 ? -0.255 -17.297 7.211 1 97.56 106 ILE A C 1
ATOM 852 O O . ILE A 1 106 ? -0.022 -16.812 8.32 1 97.56 106 ILE A O 1
ATOM 856 N N . CYS A 1 107 ? -1.103 -16.656 6.398 1 97.69 107 CYS A N 1
ATOM 857 C CA . CYS A 1 107 ? -1.745 -15.391 6.754 1 97.69 107 CYS A CA 1
ATOM 858 C C . CYS A 1 107 ? -3.088 -15.633 7.43 1 97.69 107 CYS A C 1
ATOM 860 O O . CYS A 1 107 ? -3.715 -14.695 7.93 1 97.69 107 CYS A O 1
ATOM 862 N N . GLY A 1 108 ? -3.551 -16.844 7.406 1 96.69 108 GLY A N 1
ATOM 863 C CA . GLY A 1 108 ? -4.801 -17.156 8.078 1 96.69 108 GLY A CA 1
ATOM 864 C C . GLY A 1 108 ? -6.016 -16.562 7.387 1 96.69 108 GLY A C 1
ATOM 865 O O . GLY A 1 108 ? -7.047 -16.328 8.023 1 96.69 108 GLY A O 1
ATOM 866 N N . ILE A 1 109 ? -5.891 -16.266 6.105 1 97.81 109 ILE A N 1
ATOM 867 C CA . ILE A 1 109 ? -7.016 -15.758 5.328 1 97.81 109 ILE A CA 1
ATOM 868 C C . ILE A 1 109 ? -8.016 -16.875 5.062 1 97.81 109 ILE A C 1
ATOM 870 O O . ILE A 1 109 ? -7.633 -17.953 4.594 1 97.81 109 ILE A O 1
ATOM 874 N N . LYS A 1 110 ? -9.281 -16.641 5.34 1 97.31 110 LYS A N 1
ATOM 875 C CA . LYS A 1 110 ? -10.312 -17.641 5.066 1 97.31 110 LYS A CA 1
ATOM 876 C C . LYS A 1 110 ? -10.406 -17.938 3.572 1 97.31 110 LYS A C 1
ATOM 878 O O . LYS A 1 110 ? -10.539 -17.016 2.758 1 97.31 110 LYS A O 1
ATOM 883 N N . PRO A 1 111 ? -10.312 -19.188 3.207 1 97.69 111 PRO A N 1
ATOM 884 C CA . PRO A 1 111 ? -10.43 -19.531 1.788 1 97.69 111 PRO A CA 1
ATOM 885 C C . PRO A 1 111 ? -11.812 -19.219 1.219 1 97.69 111 PRO A C 1
ATOM 887 O O . PRO A 1 111 ? -12.781 -19.094 1.974 1 97.69 111 PRO A O 1
ATOM 890 N N . HIS A 1 112 ? -11.852 -19.109 -0.044 1 97.56 112 HIS A N 1
ATOM 891 C CA . HIS A 1 112 ? -13.156 -18.969 -0.682 1 97.56 112 HIS A CA 1
ATOM 892 C C . HIS A 1 112 ? -13.93 -20.281 -0.639 1 97.56 112 HIS A C 1
ATOM 894 O O . HIS A 1 112 ? -13.406 -21.297 -0.165 1 97.56 112 HIS A O 1
ATOM 900 N N . LYS A 1 113 ? -15.102 -20.359 -1.098 1 95.56 113 LYS A N 1
ATOM 901 C CA . LYS A 1 113 ? -16.062 -21.422 -0.867 1 95.56 113 LYS A CA 1
ATOM 902 C C . LYS A 1 113 ? -15.492 -22.781 -1.267 1 95.56 113 LYS A C 1
ATOM 904 O O . LYS A 1 113 ? -15.625 -23.766 -0.529 1 95.56 113 LYS A O 1
ATOM 909 N N . ASN A 1 114 ? -14.789 -22.875 -2.43 1 95.62 114 ASN A N 1
ATOM 910 C CA . ASN A 1 114 ? -14.289 -24.156 -2.932 1 95.62 114 ASN A CA 1
ATOM 911 C C . ASN A 1 114 ? -12.859 -24.422 -2.469 1 95.62 114 ASN A C 1
ATOM 913 O O . ASN A 1 114 ? -12.297 -25.469 -2.752 1 95.62 114 ASN A O 1
ATOM 917 N N . GLY A 1 115 ? -12.297 -23.453 -1.741 1 96.06 115 GLY A N 1
ATOM 918 C CA . GLY A 1 115 ? -10.953 -23.625 -1.211 1 96.06 115 GLY A CA 1
ATOM 919 C C . GLY A 1 115 ? -9.883 -23 -2.082 1 96.06 115 GLY A C 1
ATOM 920 O O . GLY A 1 115 ? -10.102 -22.766 -3.273 1 96.06 115 GLY A O 1
ATOM 921 N N . TRP A 1 116 ? -8.742 -22.781 -1.52 1 95.94 116 TRP A N 1
ATOM 922 C CA . TRP A 1 116 ? -7.605 -22.203 -2.229 1 95.94 116 TRP A CA 1
ATOM 923 C C . TRP A 1 116 ? -7.211 -23.062 -3.422 1 95.94 116 TRP A C 1
ATOM 925 O O . TRP A 1 116 ? -7.152 -24.281 -3.316 1 95.94 116 TRP A O 1
ATOM 935 N N . GLY A 1 117 ? -6.914 -22.438 -4.605 1 92.5 117 GLY A N 1
ATOM 936 C CA . GLY A 1 117 ? -6.395 -23.141 -5.77 1 92.5 117 GLY A CA 1
ATOM 937 C C . GLY A 1 117 ? -7.477 -23.844 -6.574 1 92.5 117 GLY A C 1
ATOM 938 O O . GLY A 1 117 ? -7.219 -24.328 -7.68 1 92.5 117 GLY A O 1
ATOM 939 N N . ASP A 1 118 ? -8.664 -23.875 -6.047 1 92.88 118 ASP A N 1
ATOM 940 C CA . ASP A 1 118 ? -9.758 -24.531 -6.75 1 92.88 118 ASP A CA 1
ATOM 941 C C . ASP A 1 118 ? -10.609 -23.516 -7.504 1 92.88 118 ASP A C 1
ATOM 943 O O . ASP A 1 118 ? -10.32 -22.312 -7.484 1 92.88 118 ASP A O 1
ATOM 947 N N . ASN A 1 119 ? -11.633 -24.094 -8.133 1 90.5 119 ASN A N 1
ATOM 948 C CA . ASN A 1 119 ? -12.484 -23.219 -8.938 1 90.5 119 ASN A CA 1
ATOM 949 C C . ASN A 1 119 ? -13.18 -22.172 -8.078 1 90.5 119 ASN A C 1
ATOM 951 O O . ASN A 1 119 ? -13.688 -22.484 -7 1 90.5 119 ASN A O 1
ATOM 955 N N . ILE A 1 120 ? -13.258 -20.984 -8.594 1 96.38 120 ILE A N 1
ATOM 956 C CA . ILE A 1 120 ? -13.875 -19.875 -7.883 1 96.38 120 ILE A CA 1
ATOM 957 C C . ILE A 1 120 ? -15.305 -19.672 -8.383 1 96.38 120 ILE A C 1
ATOM 959 O O . ILE A 1 120 ? -15.547 -19.594 -9.586 1 96.38 120 ILE A O 1
ATOM 963 N N . GLU A 1 121 ? -16.219 -19.578 -7.488 1 94.56 121 GLU A N 1
ATOM 964 C CA . GLU A 1 121 ? -17.609 -19.359 -7.863 1 94.56 121 GLU A CA 1
ATOM 965 C C . GLU A 1 121 ? -17.797 -17.984 -8.492 1 94.56 121 GLU A C 1
ATOM 967 O O . GLU A 1 121 ? -17.188 -17 -8.055 1 94.56 121 GLU A O 1
ATOM 972 N N . ASN A 1 122 ? -18.75 -17.984 -9.375 1 92.31 122 ASN A N 1
ATOM 973 C CA . ASN A 1 122 ? -19.047 -16.719 -10.031 1 92.31 122 ASN A CA 1
ATOM 974 C C . ASN A 1 122 ? -19.562 -15.688 -9.031 1 92.31 122 ASN A C 1
ATOM 976 O O . ASN A 1 122 ? -20.375 -16 -8.172 1 92.31 122 ASN A O 1
ATOM 980 N N . GLY A 1 123 ? -19.016 -14.594 -9.109 1 94 123 GLY A N 1
ATOM 981 C CA . GLY A 1 123 ? -19.484 -13.492 -8.289 1 94 123 GLY A CA 1
ATOM 982 C C . GLY A 1 123 ? -18.812 -13.422 -6.93 1 94 123 GLY A C 1
ATOM 983 O O . GLY A 1 123 ? -19.047 -12.484 -6.164 1 94 123 GLY A O 1
ATOM 984 N N . ASP A 1 124 ? -18.016 -14.445 -6.57 1 97.38 124 ASP A N 1
ATOM 985 C CA . ASP A 1 124 ? -17.297 -14.391 -5.301 1 97.38 124 ASP A CA 1
ATOM 986 C C . ASP A 1 124 ? -16.219 -13.305 -5.328 1 97.38 124 ASP A C 1
ATOM 988 O O . ASP A 1 124 ? -15.234 -13.422 -6.059 1 97.38 124 ASP A O 1
ATOM 992 N N . ASN A 1 125 ? -16.391 -12.289 -4.504 1 97.44 125 ASN A N 1
ATOM 993 C CA . ASN A 1 125 ? -15.453 -11.172 -4.488 1 97.44 125 ASN A CA 1
ATOM 994 C C . ASN A 1 125 ? -14.68 -11.102 -3.176 1 97.44 125 ASN A C 1
ATOM 996 O O . ASN A 1 125 ? -14.156 -10.047 -2.812 1 97.44 125 ASN A O 1
ATOM 1000 N N . SER A 1 126 ? -14.641 -12.25 -2.465 1 97.75 126 SER A N 1
ATOM 1001 C CA . SER A 1 126 ? -13.82 -12.289 -1.26 1 97.75 126 SER A CA 1
ATOM 1002 C C . SER A 1 126 ? -12.344 -12.078 -1.588 1 97.75 126 SER A C 1
ATOM 1004 O O . SER A 1 126 ? -11.914 -12.297 -2.723 1 97.75 126 SER A O 1
ATOM 1006 N N . ILE A 1 127 ? -11.617 -11.672 -0.64 1 98.12 127 ILE A N 1
ATOM 1007 C CA . ILE A 1 127 ? -10.195 -11.398 -0.838 1 98.12 127 ILE A CA 1
ATOM 1008 C C . ILE A 1 127 ? -9.5 -12.656 -1.35 1 98.12 127 ILE A C 1
ATOM 1010 O O . ILE A 1 127 ? -8.711 -12.594 -2.297 1 98.12 127 ILE A O 1
ATOM 1014 N N . ALA A 1 128 ? -9.828 -13.828 -0.809 1 98.56 128 ALA A N 1
ATOM 1015 C CA . ALA A 1 128 ? -9.211 -15.086 -1.221 1 98.56 128 ALA A CA 1
ATOM 1016 C C . ALA A 1 128 ? -9.523 -15.398 -2.682 1 98.56 128 ALA A C 1
ATOM 1018 O O . ALA A 1 128 ? -8.641 -15.82 -3.434 1 98.56 128 ALA A O 1
ATOM 1019 N N . ALA A 1 129 ? -10.742 -15.148 -3.053 1 98.75 129 ALA A N 1
ATOM 1020 C CA . ALA A 1 129 ? -11.141 -15.398 -4.434 1 98.75 129 ALA A CA 1
ATOM 1021 C C . ALA A 1 129 ? -10.391 -14.492 -5.398 1 98.75 129 ALA A C 1
ATOM 1023 O O . ALA A 1 129 ? -9.938 -14.938 -6.457 1 98.75 129 ALA A O 1
ATOM 1024 N N . CYS A 1 130 ? -10.281 -13.234 -5.023 1 98.81 130 CYS A N 1
ATOM 1025 C CA . CYS A 1 130 ? -9.586 -12.281 -5.875 1 98.81 130 CYS A CA 1
ATOM 1026 C C . CYS A 1 130 ? -8.109 -12.633 -6 1 98.81 130 CYS A C 1
ATOM 1028 O O . CYS A 1 130 ? -7.535 -12.539 -7.086 1 98.81 130 CYS A O 1
ATOM 1030 N N . ILE A 1 131 ? -7.473 -13.055 -4.93 1 98.81 131 ILE A N 1
ATOM 1031 C CA . ILE A 1 131 ? -6.074 -13.469 -4.934 1 98.81 131 ILE A CA 1
ATOM 1032 C C . ILE A 1 131 ? -5.895 -14.656 -5.879 1 98.81 131 ILE A C 1
ATOM 1034 O O . ILE A 1 131 ? -4.98 -14.664 -6.707 1 98.81 131 ILE A O 1
ATOM 1038 N N . ASP A 1 132 ? -6.758 -15.641 -5.828 1 98.44 132 ASP A N 1
ATOM 1039 C CA . ASP A 1 132 ? -6.668 -16.812 -6.68 1 98.44 132 ASP A CA 1
ATOM 1040 C C . ASP A 1 132 ? -6.902 -16.453 -8.148 1 98.44 132 ASP A C 1
ATOM 1042 O O . ASP A 1 132 ? -6.297 -17.047 -9.039 1 98.44 132 ASP A O 1
ATOM 1046 N N . ARG A 1 133 ? -7.82 -15.531 -8.406 1 98.25 133 ARG A N 1
ATOM 1047 C CA . ARG A 1 133 ? -8.031 -15.086 -9.781 1 98.25 133 ARG A CA 1
ATOM 1048 C C . ARG A 1 133 ? -6.762 -14.484 -10.375 1 98.25 133 ARG A C 1
ATOM 1050 O O . ARG A 1 133 ? -6.422 -14.75 -11.531 1 98.25 133 ARG A O 1
ATOM 1057 N N . ILE A 1 134 ? -6.074 -13.727 -9.555 1 98.56 134 ILE A N 1
ATOM 1058 C CA . ILE A 1 134 ? -4.832 -13.109 -10.016 1 98.56 134 ILE A CA 1
ATOM 1059 C C . ILE A 1 134 ? -3.797 -14.195 -10.305 1 98.56 134 ILE A C 1
ATOM 1061 O O . ILE A 1 134 ? -3.137 -14.164 -11.352 1 98.56 134 ILE A O 1
ATOM 1065 N N . ARG A 1 135 ? -3.682 -15.094 -9.398 1 96.69 135 ARG A N 1
ATOM 1066 C CA . ARG A 1 135 ? -2.748 -16.203 -9.609 1 96.69 135 ARG A CA 1
ATOM 1067 C C . ARG A 1 135 ? -3.084 -16.969 -10.875 1 96.69 135 ARG A C 1
ATOM 1069 O O . ARG A 1 135 ? -2.188 -17.344 -11.633 1 96.69 135 ARG A O 1
ATOM 1076 N N . LEU A 1 136 ? -4.359 -17.219 -11.094 1 94.12 136 LEU A N 1
ATOM 1077 C CA . LEU A 1 136 ? -4.793 -17.969 -12.266 1 94.12 136 LEU A CA 1
ATOM 1078 C C . LEU A 1 136 ? -4.434 -17.219 -13.547 1 94.12 136 LEU A C 1
ATOM 1080 O O . LEU A 1 136 ? -3.967 -17.828 -14.516 1 94.12 136 LEU A O 1
ATOM 1084 N N . GLN A 1 137 ? -4.672 -15.938 -13.594 1 95 137 GLN A N 1
ATOM 1085 C CA . GLN A 1 137 ? -4.336 -15.148 -14.773 1 95 137 GLN A CA 1
ATOM 1086 C C . GLN A 1 137 ? -2.828 -15.125 -15.016 1 95 137 GLN A C 1
ATOM 1088 O O . GLN A 1 137 ? -2.373 -15.195 -16.156 1 95 137 GLN A O 1
ATOM 1093 N N . ARG A 1 138 ? -2.066 -15.031 -13.961 1 95.12 138 ARG A N 1
ATOM 1094 C CA . ARG A 1 138 ? -0.615 -15.125 -14.086 1 95.12 138 ARG A CA 1
ATOM 1095 C C . ARG A 1 138 ? -0.205 -16.453 -14.711 1 95.12 138 ARG A C 1
ATOM 1097 O O . ARG A 1 138 ? 0.649 -16.484 -15.602 1 95.12 138 ARG A O 1
ATOM 1104 N N . ASN A 1 139 ? -0.838 -17.547 -14.25 1 88.44 139 ASN A N 1
ATOM 1105 C CA . ASN A 1 139 ? -0.525 -18.875 -14.797 1 88.44 139 ASN A CA 1
ATOM 1106 C C . ASN A 1 139 ? -0.907 -18.969 -16.266 1 88.44 139 ASN A C 1
ATOM 1108 O O . ASN A 1 139 ? -0.214 -19.609 -17.062 1 88.44 139 ASN A O 1
ATOM 1112 N N . LEU A 1 140 ? -1.971 -18.375 -16.609 1 88.38 140 LEU A N 1
ATOM 1113 C CA . LEU A 1 140 ? -2.41 -18.391 -18 1 88.38 140 LEU A CA 1
ATOM 1114 C C . LEU A 1 140 ? -1.391 -17.703 -18.906 1 88.38 140 LEU A C 1
ATOM 1116 O O . LEU A 1 140 ? -1.199 -18.094 -20.047 1 88.38 140 LEU A O 1
ATOM 1120 N N . LEU A 1 141 ? -0.688 -16.734 -18.391 1 92.12 141 LEU A N 1
ATOM 1121 C CA . LEU A 1 141 ? 0.323 -16 -19.156 1 92.12 141 LEU A CA 1
ATOM 1122 C C . LEU A 1 141 ? 1.486 -16.922 -19.531 1 92.12 141 LEU A C 1
ATOM 1124 O O . LEU A 1 141 ? 2.182 -16.672 -20.516 1 92.12 141 LEU A O 1
ATOM 1128 N N . SER A 1 142 ? 1.684 -17.969 -18.688 1 86.62 142 SER A N 1
ATOM 1129 C CA . SER A 1 142 ? 2.801 -18.875 -18.938 1 86.62 142 SER A CA 1
ATOM 1130 C C . SER A 1 142 ? 2.662 -19.562 -20.297 1 86.62 142 SER A C 1
ATOM 1132 O O . SER A 1 142 ? 3.66 -19.859 -20.953 1 86.62 142 SER A O 1
ATOM 1134 N N . GLY A 1 143 ? 1.454 -19.75 -20.688 1 82.94 143 GLY A N 1
ATOM 1135 C CA . GLY A 1 143 ? 1.21 -20.359 -21.984 1 82.94 143 GLY A CA 1
ATOM 1136 C C . GLY A 1 143 ? 1.62 -19.484 -23.141 1 82.94 143 GLY A C 1
ATOM 1137 O O . GLY A 1 143 ? 1.822 -19.969 -24.25 1 82.94 143 GLY A O 1
ATOM 1138 N N . HIS A 1 144 ? 1.793 -18.266 -22.859 1 88.12 144 HIS A N 1
ATOM 1139 C CA . HIS A 1 144 ? 2.131 -17.297 -23.906 1 88.12 144 HIS A CA 1
ATOM 1140 C C . HIS A 1 144 ? 3.611 -16.938 -23.859 1 88.12 144 HIS A C 1
ATOM 1142 O O . HIS A 1 144 ? 4.098 -16.188 -24.719 1 88.12 144 HIS A O 1
ATOM 1148 N N . SER A 1 145 ? 4.348 -17.5 -22.969 1 88.31 145 SER A N 1
ATOM 1149 C CA . SER A 1 145 ? 5.719 -17.078 -22.703 1 88.31 145 SER A CA 1
ATOM 1150 C C . SER A 1 145 ? 6.652 -17.531 -23.828 1 88.31 145 SER A C 1
ATOM 1152 O O . SER A 1 145 ? 7.648 -16.859 -24.109 1 88.31 145 SER A O 1
ATOM 1154 N N . LYS A 1 146 ? 6.301 -18.609 -24.438 1 83.19 146 LYS A N 1
ATOM 1155 C CA . LYS A 1 146 ? 7.145 -19.109 -25.531 1 83.19 146 LYS A CA 1
ATOM 1156 C C . LYS A 1 146 ? 7.152 -18.156 -26.719 1 83.19 146 LYS A C 1
ATOM 1158 O O . LYS A 1 146 ? 8.211 -17.859 -27.281 1 83.19 146 LYS A O 1
ATOM 1163 N N . THR A 1 147 ? 6.016 -17.609 -27.031 1 86.81 147 THR A N 1
ATOM 1164 C CA . THR A 1 147 ? 5.914 -16.719 -28.188 1 86.81 147 THR A CA 1
ATOM 1165 C C . THR A 1 147 ? 6.113 -15.266 -27.766 1 86.81 147 THR A C 1
ATOM 1167 O O . THR A 1 147 ? 6.445 -14.414 -28.578 1 86.81 147 THR A O 1
ATOM 1170 N N . GLY A 1 148 ? 5.84 -15.055 -26.562 1 90.44 148 GLY A N 1
ATOM 1171 C CA . GLY A 1 148 ? 5.945 -13.688 -26.062 1 90.44 148 GLY A CA 1
ATOM 1172 C C . GLY A 1 148 ? 4.898 -12.758 -26.641 1 90.44 148 GLY A C 1
ATOM 1173 O O . GLY A 1 148 ? 5.18 -11.586 -26.906 1 90.44 148 GLY A O 1
ATOM 1174 N N . SER A 1 149 ? 3.758 -13.336 -26.938 1 91.88 149 SER A N 1
ATOM 1175 C CA . SER A 1 149 ? 2.717 -12.539 -27.578 1 91.88 149 SER A CA 1
ATOM 1176 C C . SER A 1 149 ? 1.328 -12.977 -27.125 1 91.88 149 SER A C 1
ATOM 1178 O O . SER A 1 149 ? 1.146 -14.102 -26.656 1 91.88 149 SER A O 1
ATOM 1180 N N . MET A 1 150 ? 0.407 -11.992 -27.203 1 94.12 150 MET A N 1
ATOM 1181 C CA . MET A 1 150 ? -0.991 -12.234 -26.859 1 94.12 150 MET A CA 1
ATOM 1182 C C . MET A 1 150 ? -1.919 -11.367 -27.703 1 94.12 150 MET A C 1
ATOM 1184 O O . MET A 1 150 ? -1.717 -10.156 -27.812 1 94.12 150 MET A O 1
ATOM 1188 N N . ASP A 1 151 ? -2.887 -12.039 -28.297 1 92.88 151 ASP A N 1
ATOM 1189 C CA . ASP A 1 151 ? -3.828 -11.289 -29.125 1 92.88 151 ASP A CA 1
ATOM 1190 C C . ASP A 1 151 ? -4.656 -10.328 -28.281 1 92.88 151 ASP A C 1
ATOM 1192 O O . ASP A 1 151 ? -4.766 -10.5 -27.062 1 92.88 151 ASP A O 1
ATOM 1196 N N . THR A 1 152 ? -5.367 -9.383 -28.891 1 96.25 152 THR A N 1
ATOM 1197 C CA . THR A 1 152 ? -6.031 -8.266 -28.219 1 96.25 152 THR A CA 1
ATOM 1198 C C . THR A 1 152 ? -7.246 -8.75 -27.438 1 96.25 152 THR A C 1
ATOM 1200 O O . THR A 1 152 ? -7.531 -8.242 -26.359 1 96.25 152 THR A O 1
ATOM 1203 N N . ALA A 1 153 ? -7.961 -9.664 -27.922 1 92.94 153 ALA A N 1
ATOM 1204 C CA . ALA A 1 153 ? -9.141 -10.164 -27.234 1 92.94 153 ALA A CA 1
ATOM 1205 C C . ALA A 1 153 ? -8.75 -10.852 -25.922 1 92.94 153 ALA A C 1
ATOM 1207 O O . ALA A 1 153 ? -9.344 -10.586 -24.875 1 92.94 153 ALA A O 1
ATOM 1208 N N . SER A 1 154 ? -7.75 -11.758 -26 1 94.38 154 SER A N 1
ATOM 1209 C CA . SER A 1 154 ? -7.254 -12.438 -24.812 1 94.38 154 SER A CA 1
ATOM 1210 C C . SER A 1 154 ? -6.656 -11.453 -23.812 1 94.38 154 SER A C 1
ATOM 1212 O O . SER A 1 154 ? -6.832 -11.602 -22.609 1 94.38 154 SER A O 1
ATOM 1214 N N . PHE A 1 155 ? -5.973 -10.461 -24.359 1 97.5 155 PHE A N 1
ATOM 1215 C CA . PHE A 1 155 ? -5.391 -9.406 -23.516 1 97.5 155 PHE A CA 1
ATOM 1216 C C . PHE A 1 155 ? -6.473 -8.695 -22.719 1 97.5 155 PHE A C 1
ATOM 1218 O O . PHE A 1 155 ? -6.348 -8.539 -21.5 1 97.5 155 PHE A O 1
ATOM 1225 N N . HIS A 1 156 ? -7.52 -8.297 -23.375 1 97.75 156 HIS A N 1
ATOM 1226 C CA . HIS A 1 156 ? -8.578 -7.551 -22.703 1 97.75 156 HIS A CA 1
ATOM 1227 C C . HIS A 1 156 ? -9.281 -8.406 -21.656 1 97.75 156 HIS A C 1
ATOM 1229 O O . HIS A 1 156 ? -9.633 -7.91 -20.578 1 97.75 156 HIS A O 1
ATOM 1235 N N . SER A 1 157 ? -9.477 -9.617 -21.969 1 95.12 157 SER A N 1
ATOM 1236 C CA . SER A 1 157 ? -10.102 -10.531 -21.016 1 95.12 157 SER A CA 1
ATOM 1237 C C . SER A 1 157 ? -9.242 -10.688 -19.766 1 95.12 157 SER A C 1
ATOM 1239 O O . SER A 1 157 ? -9.734 -10.539 -18.641 1 95.12 157 SER A O 1
ATOM 1241 N N . THR A 1 158 ? -7.988 -10.961 -19.969 1 97.5 158 THR A N 1
ATOM 1242 C CA . THR A 1 158 ? -7.059 -11.133 -18.859 1 97.5 158 THR A CA 1
ATOM 1243 C C . THR A 1 158 ? -6.926 -9.844 -18.047 1 97.5 158 THR A C 1
ATOM 1245 O O . THR A 1 158 ? -6.965 -9.867 -16.828 1 97.5 158 THR A O 1
ATOM 1248 N N . TRP A 1 159 ? -6.84 -8.711 -18.766 1 98.56 159 TRP A N 1
ATOM 1249 C CA . TRP A 1 159 ? -6.691 -7.418 -18.109 1 98.56 159 TRP A CA 1
ATOM 1250 C C . TRP A 1 159 ? -7.898 -7.121 -17.219 1 98.56 159 TRP A C 1
ATOM 1252 O O . TRP A 1 159 ? -7.742 -6.699 -16.078 1 98.56 159 TRP A O 1
ATOM 1262 N N . THR A 1 160 ? -9.055 -7.359 -17.734 1 98.38 160 THR A N 1
ATOM 1263 C CA . THR A 1 160 ? -10.289 -7.051 -17.016 1 98.38 160 THR A CA 1
ATOM 1264 C C . THR A 1 160 ? -10.375 -7.859 -15.719 1 98.38 160 THR A C 1
ATOM 1266 O O . THR A 1 160 ? -10.727 -7.316 -14.672 1 98.38 160 THR A O 1
ATOM 1269 N N . VAL A 1 161 ? -10.047 -9.109 -15.766 1 97.56 161 VAL A N 1
ATOM 1270 C CA . VAL A 1 161 ? -10.086 -9.953 -14.578 1 97.56 161 VAL A CA 1
ATOM 1271 C C . VAL A 1 161 ? -9.07 -9.453 -13.547 1 97.56 161 VAL A C 1
ATOM 1273 O O . VAL A 1 161 ? -9.391 -9.344 -12.359 1 97.56 161 VAL A O 1
ATOM 1276 N N . LEU A 1 162 ? -7.871 -9.133 -14.016 1 98.75 162 LEU A N 1
ATOM 1277 C CA . LEU A 1 162 ? -6.828 -8.641 -13.125 1 98.75 162 LEU A CA 1
ATOM 1278 C C . LEU A 1 162 ? -7.227 -7.297 -12.516 1 98.75 162 LEU A C 1
ATOM 1280 O O . LEU A 1 162 ? -7.141 -7.117 -11.297 1 98.75 162 LEU A O 1
ATOM 1284 N N . GLU A 1 163 ? -7.719 -6.414 -13.336 1 98.81 163 GLU A N 1
ATOM 1285 C CA . GLU A 1 163 ? -8.117 -5.086 -12.883 1 98.81 163 GLU A CA 1
ATOM 1286 C C . GLU A 1 163 ? -9.211 -5.168 -11.828 1 98.81 163 GLU A C 1
ATOM 1288 O O . GLU A 1 163 ? -9.102 -4.559 -10.758 1 98.81 163 GLU A O 1
ATOM 1293 N N . ASN A 1 164 ? -10.219 -5.953 -12.109 1 98.44 164 ASN A N 1
ATOM 1294 C CA . ASN A 1 164 ? -11.32 -6.078 -11.164 1 98.44 164 ASN A CA 1
ATOM 1295 C C . ASN A 1 164 ? -10.867 -6.695 -9.844 1 98.44 164 ASN A C 1
ATOM 1297 O O . ASN A 1 164 ? -11.289 -6.258 -8.773 1 98.44 164 ASN A O 1
ATOM 1301 N N . SER A 1 165 ? -10.039 -7.684 -9.891 1 98.81 165 SER A N 1
ATOM 1302 C CA . SER A 1 165 ? -9.555 -8.352 -8.688 1 98.81 165 SER A CA 1
ATOM 1303 C C . SER A 1 165 ? -8.68 -7.418 -7.852 1 98.81 165 SER A C 1
ATOM 1305 O O . SER A 1 165 ? -8.797 -7.387 -6.625 1 98.81 165 SER A O 1
ATOM 1307 N N . ILE A 1 166 ? -7.84 -6.641 -8.523 1 98.88 166 ILE A N 1
ATOM 1308 C CA . ILE A 1 166 ? -6.949 -5.699 -7.848 1 98.88 166 ILE A CA 1
ATOM 1309 C C . ILE A 1 166 ? -7.773 -4.625 -7.141 1 98.88 166 ILE A C 1
ATOM 1311 O O . ILE A 1 166 ? -7.543 -4.336 -5.961 1 98.88 166 ILE A O 1
ATOM 1315 N N . ILE A 1 167 ? -8.742 -4.105 -7.832 1 98.69 167 ILE A N 1
ATOM 1316 C CA . ILE A 1 167 ? -9.555 -3.01 -7.301 1 98.69 167 ILE A CA 1
ATOM 1317 C C . ILE A 1 167 ? -10.383 -3.506 -6.121 1 98.69 167 ILE A C 1
ATOM 1319 O O . ILE A 1 167 ? -10.531 -2.805 -5.117 1 98.69 167 ILE A O 1
ATOM 1323 N N . GLU A 1 168 ? -10.859 -4.695 -6.223 1 98.62 168 GLU A N 1
ATOM 1324 C CA . GLU A 1 168 ? -11.664 -5.254 -5.137 1 98.62 168 GLU A CA 1
ATOM 1325 C C . GLU A 1 168 ? -10.82 -5.473 -3.883 1 98.62 168 GLU A C 1
ATOM 1327 O O . GLU A 1 168 ? -11.258 -5.168 -2.773 1 98.62 168 GLU A O 1
ATOM 1332 N N . ILE A 1 169 ? -9.641 -5.98 -4.074 1 98.75 169 ILE A N 1
ATOM 1333 C CA . ILE A 1 169 ? -8.758 -6.195 -2.932 1 98.75 169 ILE A CA 1
ATOM 1334 C C . ILE A 1 169 ? -8.406 -4.852 -2.297 1 98.75 169 ILE A C 1
ATOM 1336 O O . ILE A 1 169 ? -8.445 -4.707 -1.073 1 98.75 169 ILE A O 1
ATOM 1340 N N . GLU A 1 170 ? -8.055 -3.898 -3.145 1 98.69 170 GLU A N 1
ATOM 1341 C CA . GLU A 1 170 ? -7.684 -2.584 -2.631 1 98.69 170 GLU A CA 1
ATOM 1342 C C . GLU A 1 170 ? -8.828 -1.968 -1.825 1 98.69 170 GLU A C 1
ATOM 1344 O O . GLU A 1 170 ? -8.602 -1.396 -0.756 1 98.69 170 GLU A O 1
ATOM 1349 N N . LYS A 1 171 ? -9.992 -2.057 -2.336 1 98 171 LYS A N 1
ATOM 1350 C CA . LYS A 1 171 ? -11.172 -1.543 -1.645 1 98 171 LYS A CA 1
ATOM 1351 C C . LYS A 1 171 ? -11.312 -2.168 -0.26 1 98 171 LYS A C 1
ATOM 1353 O O . LYS A 1 171 ? -11.547 -1.464 0.724 1 98 171 LYS A O 1
ATOM 1358 N N . GLN A 1 172 ? -11.094 -3.443 -0.209 1 97.5 172 GLN A N 1
ATOM 1359 C CA . GLN A 1 172 ? -11.32 -4.188 1.026 1 97.5 172 GLN A CA 1
ATOM 1360 C C . GLN A 1 172 ? -10.148 -4.031 1.987 1 97.5 172 GLN A C 1
ATOM 1362 O O . GLN A 1 172 ? -10.336 -4.023 3.205 1 97.5 172 GLN A O 1
ATOM 1367 N N . LEU A 1 173 ? -8.992 -3.943 1.442 1 97.25 173 LEU A N 1
ATOM 1368 C CA . LEU A 1 173 ? -7.777 -3.977 2.256 1 97.25 173 LEU A CA 1
ATOM 1369 C C . LEU A 1 173 ? -7.414 -2.58 2.746 1 97.25 173 LEU A C 1
ATOM 1371 O O . LEU A 1 173 ? -7.059 -2.4 3.912 1 97.25 173 LEU A O 1
ATOM 1375 N N . THR A 1 174 ? -7.473 -1.523 1.897 1 96.38 174 THR A N 1
ATOM 1376 C CA . THR A 1 174 ? -6.961 -0.206 2.26 1 96.38 174 THR A CA 1
ATOM 1377 C C . THR A 1 174 ? -8.062 0.847 2.15 1 96.38 174 THR A C 1
ATOM 1379 O O . THR A 1 174 ? -8 1.887 2.809 1 96.38 174 THR A O 1
ATOM 1382 N N . GLY A 1 175 ? -9.062 0.6 1.287 1 96.81 175 GLY A N 1
ATOM 1383 C CA . GLY A 1 175 ? -10.078 1.609 1.016 1 96.81 175 GLY A CA 1
ATOM 1384 C C . GLY A 1 175 ? -9.562 2.756 0.167 1 96.81 175 GLY A C 1
ATOM 1385 O O . GLY A 1 175 ? -10.227 3.783 0.028 1 96.81 175 GLY A O 1
ATOM 1386 N N . GLY A 1 176 ? -8.359 2.598 -0.364 1 96.56 176 GLY A N 1
ATOM 1387 C CA . GLY A 1 176 ? -7.754 3.605 -1.218 1 96.56 176 GLY A CA 1
ATOM 1388 C C . GLY A 1 176 ? -7.988 3.355 -2.695 1 96.56 176 GLY A C 1
ATOM 1389 O O . GLY A 1 176 ? -8.867 2.578 -3.066 1 96.56 176 GLY A O 1
ATOM 1390 N N . ASP A 1 177 ? -7.23 4.078 -3.527 1 97.56 177 ASP A N 1
ATOM 1391 C CA . ASP A 1 177 ? -7.379 3.916 -4.973 1 97.56 177 ASP A CA 1
ATOM 1392 C C . ASP A 1 177 ? -6.023 3.99 -5.672 1 97.56 177 ASP A C 1
ATOM 1394 O O . ASP A 1 177 ? -5.953 4.277 -6.867 1 97.56 177 ASP A O 1
ATOM 1398 N N . MET A 1 178 ? -4.992 3.781 -4.891 1 97.69 178 MET A N 1
ATOM 1399 C CA . MET A 1 178 ? -3.635 3.838 -5.418 1 97.69 178 MET A CA 1
ATOM 1400 C C . MET A 1 178 ? -3.436 2.805 -6.52 1 97.69 178 MET A C 1
ATOM 1402 O O . MET A 1 178 ? -2.941 3.133 -7.602 1 97.69 178 MET A O 1
ATOM 1406 N N . TYR A 1 179 ? -3.775 1.551 -6.273 1 98.56 179 TYR A N 1
ATOM 1407 C CA . TYR A 1 179 ? -3.586 0.493 -7.262 1 98.56 179 TYR A CA 1
ATOM 1408 C C . TYR A 1 179 ? -4.492 0.705 -8.469 1 98.56 179 TYR A C 1
ATOM 1410 O O . TYR A 1 179 ? -4.102 0.422 -9.602 1 98.56 179 TYR A O 1
ATOM 1418 N N . LYS A 1 180 ? -5.684 1.164 -8.219 1 98.44 180 LYS A N 1
ATOM 1419 C CA . LYS A 1 180 ? -6.578 1.499 -9.328 1 98.44 180 LYS A CA 1
ATOM 1420 C C . LYS A 1 180 ? -5.93 2.512 -10.266 1 98.44 180 LYS A C 1
ATOM 1422 O O . LYS A 1 180 ? -5.953 2.338 -11.492 1 98.44 180 LYS A O 1
ATOM 1427 N N . ARG A 1 181 ? -5.344 3.537 -9.688 1 96.75 181 ARG A N 1
ATOM 1428 C CA . ARG A 1 181 ? -4.68 4.555 -10.5 1 96.75 181 ARG A CA 1
ATOM 1429 C C . ARG A 1 181 ? -3.467 3.979 -11.219 1 96.75 181 ARG A C 1
ATOM 1431 O O . ARG A 1 181 ? -3.209 4.312 -12.375 1 96.75 181 ARG A O 1
ATOM 1438 N N . ALA A 1 182 ? -2.748 3.086 -10.555 1 97.31 182 ALA A N 1
ATOM 1439 C CA . ALA A 1 182 ? -1.562 2.48 -11.156 1 97.31 182 ALA A CA 1
ATOM 1440 C C . ALA A 1 182 ? -1.935 1.601 -12.344 1 97.31 182 ALA A C 1
ATOM 1442 O O . ALA A 1 182 ? -1.256 1.618 -13.375 1 97.31 182 ALA A O 1
ATOM 1443 N N . VAL A 1 183 ? -3.002 0.833 -12.164 1 98.56 183 VAL A N 1
ATOM 1444 C CA . VAL A 1 183 ? -3.469 -0.038 -13.242 1 98.56 183 VAL A CA 1
ATOM 1445 C C . VAL A 1 183 ? -3.883 0.803 -14.445 1 98.56 183 VAL A C 1
ATOM 1447 O O . VAL A 1 183 ? -3.512 0.497 -15.578 1 98.56 183 VAL A O 1
ATOM 1450 N N . LYS A 1 184 ? -4.645 1.879 -14.188 1 96.94 184 LYS A N 1
ATOM 1451 C CA . 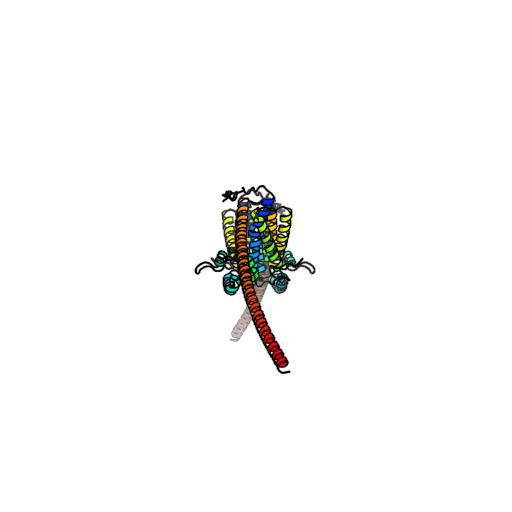LYS A 1 184 ? -5.082 2.764 -15.266 1 96.94 184 LYS A CA 1
ATOM 1452 C C . LYS A 1 184 ? -3.891 3.41 -15.961 1 96.94 184 LYS A C 1
ATOM 1454 O O . LYS A 1 184 ? -3.855 3.494 -17.188 1 96.94 184 LYS A O 1
ATOM 1459 N N . ALA A 1 185 ? -2.953 3.848 -15.242 1 94.19 185 ALA A N 1
ATOM 1460 C CA . ALA A 1 185 ? -1.766 4.484 -15.805 1 94.19 185 ALA A CA 1
ATOM 1461 C C . ALA A 1 185 ? -0.984 3.506 -16.672 1 94.19 185 ALA A C 1
ATOM 1463 O O . ALA A 1 185 ? -0.532 3.861 -17.766 1 94.19 185 ALA A O 1
ATOM 1464 N N . LEU A 1 186 ? -0.804 2.285 -16.234 1 96.06 186 LEU A N 1
ATOM 1465 C CA . LEU A 1 186 ? -0.072 1.288 -17.016 1 96.06 186 LEU A CA 1
ATOM 1466 C C . LEU A 1 186 ? -0.825 0.929 -18.297 1 96.06 186 LEU A C 1
ATOM 1468 O O . LEU A 1 186 ? -0.209 0.674 -19.328 1 96.06 186 LEU A O 1
ATOM 1472 N N . TYR A 1 187 ? -2.131 0.904 -18.172 1 96.31 187 TYR A N 1
ATOM 1473 C CA . TYR A 1 187 ? -2.947 0.583 -19.328 1 96.31 187 TYR A CA 1
ATOM 1474 C C . TYR A 1 187 ? -2.756 1.616 -20.438 1 96.31 187 TYR A C 1
ATOM 1476 O O . TYR A 1 187 ? -2.715 1.271 -21.625 1 96.31 187 TYR A O 1
ATOM 1484 N N . LEU A 1 188 ? -2.514 2.904 -20.047 1 92.69 188 LEU A N 1
ATOM 1485 C CA . LEU A 1 188 ? -2.568 4.012 -21 1 92.69 188 LEU A CA 1
ATOM 1486 C C . LEU A 1 188 ? -1.166 4.426 -21.438 1 92.69 188 LEU A C 1
ATOM 1488 O O . LEU A 1 188 ? -0.998 5.094 -22.453 1 92.69 188 LEU A O 1
ATOM 1492 N N . CYS A 1 189 ? -0.203 3.99 -20.75 1 89.5 189 CYS A N 1
ATOM 1493 C CA . CYS A 1 189 ? 1.129 4.535 -20.984 1 89.5 189 CYS A CA 1
ATOM 1494 C C . CYS A 1 189 ? 1.793 3.852 -22.172 1 89.5 189 CYS A C 1
ATOM 1496 O O . CYS A 1 189 ? 1.4 2.748 -22.562 1 89.5 189 CYS A O 1
ATOM 1498 N N . GLU A 1 190 ? 2.732 4.617 -22.688 1 87.75 190 GLU A N 1
ATOM 1499 C CA . GLU A 1 190 ? 3.611 3.994 -23.672 1 87.75 190 GLU A CA 1
ATOM 1500 C C . GLU A 1 190 ? 4.711 3.182 -23 1 87.75 190 GLU A C 1
ATOM 1502 O O . GLU A 1 190 ? 5.383 3.672 -22.094 1 87.75 190 GLU A O 1
ATOM 1507 N N . LEU A 1 191 ? 4.832 1.986 -23.406 1 88.12 191 LEU A N 1
ATOM 1508 C CA . LEU A 1 191 ? 5.793 1.106 -22.75 1 88.12 191 LEU A CA 1
ATOM 1509 C C . LEU A 1 191 ? 7.211 1.401 -23.234 1 88.12 191 LEU A C 1
ATOM 1511 O O . LEU A 1 191 ? 7.426 1.689 -24.422 1 88.12 191 LEU A O 1
ATOM 1515 N N . SER A 1 192 ? 8.078 1.36 -22.266 1 81.56 192 SER A N 1
ATOM 1516 C CA . SER A 1 192 ? 9.5 1.464 -22.562 1 81.56 192 SER A CA 1
ATOM 1517 C C . SER A 1 192 ? 10.094 0.103 -22.922 1 81.56 192 SER A C 1
ATOM 1519 O O . SER A 1 192 ? 9.914 -0.869 -22.188 1 81.56 192 SER A O 1
ATOM 1521 N N . PRO A 1 193 ? 10.781 0.043 -24 1 78.19 193 PRO A N 1
ATOM 1522 C CA . PRO A 1 193 ? 11.352 -1.244 -24.391 1 78.19 193 PRO A CA 1
ATOM 1523 C C . PRO A 1 193 ? 12.281 -1.833 -23.344 1 78.19 193 PRO A C 1
ATOM 1525 O O . PRO A 1 193 ? 12.25 -3.041 -23.094 1 78.19 193 PRO A O 1
ATOM 1528 N N . ALA A 1 194 ? 13.07 -1.018 -22.703 1 75.75 194 ALA A N 1
ATOM 1529 C CA . ALA A 1 194 ? 14.023 -1.521 -21.719 1 75.75 194 ALA A CA 1
ATOM 1530 C C . ALA A 1 194 ? 13.305 -2.098 -20.5 1 75.75 194 ALA A C 1
ATOM 1532 O O . ALA A 1 194 ? 13.633 -3.197 -20.047 1 75.75 194 ALA A O 1
ATOM 1533 N N . SER A 1 195 ? 12.359 -1.404 -20.094 1 78.62 195 SER A N 1
ATOM 1534 C CA . SER A 1 195 ? 11.648 -1.871 -18.906 1 78.62 195 SER A CA 1
ATOM 1535 C C . SER A 1 195 ? 10.789 -3.094 -19.219 1 78.62 195 SER A C 1
ATOM 1537 O O . SER A 1 195 ? 10.719 -4.031 -18.422 1 78.62 195 SER A O 1
ATOM 1539 N N . THR A 1 196 ? 10.344 -3.08 -20.328 1 82.81 196 THR A N 1
ATOM 1540 C CA . THR A 1 196 ? 9.484 -4.18 -20.734 1 82.81 196 THR A CA 1
ATOM 1541 C C . THR A 1 196 ? 10.273 -5.48 -20.844 1 82.81 196 THR A C 1
ATOM 1543 O O . THR A 1 196 ? 9.797 -6.539 -20.438 1 82.81 196 THR A O 1
ATOM 1546 N N . LYS A 1 197 ? 11.406 -5.344 -21.375 1 85.88 197 LYS A N 1
ATOM 1547 C CA . LYS A 1 197 ? 12.25 -6.523 -21.516 1 85.88 197 LYS A CA 1
ATOM 1548 C C . LYS A 1 197 ? 12.586 -7.121 -20.141 1 85.88 197 LYS A C 1
ATOM 1550 O O . LYS A 1 197 ? 12.562 -8.344 -19.984 1 85.88 197 LYS A O 1
ATOM 1555 N N . ARG A 1 198 ? 12.773 -6.309 -19.234 1 87.88 198 ARG A N 1
ATOM 1556 C CA . ARG A 1 198 ? 13.125 -6.754 -17.891 1 87.88 198 ARG A CA 1
ATOM 1557 C C . ARG A 1 198 ? 11.969 -7.512 -17.234 1 87.88 198 ARG A C 1
ATOM 1559 O O . ARG A 1 198 ? 12.172 -8.57 -16.656 1 87.88 198 ARG A O 1
ATOM 1566 N N . TYR A 1 199 ? 10.82 -7.027 -17.375 1 90.06 199 TYR A N 1
ATOM 1567 C CA . TYR A 1 199 ? 9.664 -7.648 -16.734 1 90.06 199 TYR A CA 1
ATOM 1568 C C . TYR A 1 199 ? 9.305 -8.961 -17.422 1 90.06 199 TYR A C 1
ATOM 1570 O O . TYR A 1 199 ? 8.945 -9.938 -16.766 1 90.06 199 TYR A O 1
ATOM 1578 N N . VAL A 1 200 ? 9.484 -9 -18.734 1 89.88 200 VAL A N 1
ATOM 1579 C CA . VAL A 1 200 ? 9.219 -10.227 -19.484 1 89.88 200 VAL A CA 1
ATOM 1580 C C . VAL A 1 200 ? 10.227 -11.305 -19.078 1 89.88 200 VAL A C 1
ATOM 1582 O O . VAL A 1 200 ? 9.844 -12.445 -18.812 1 89.88 200 VAL A O 1
ATOM 1585 N N . GLU A 1 201 ? 11.398 -10.891 -18.938 1 88.25 201 GLU A N 1
ATOM 1586 C CA . GLU A 1 201 ? 12.438 -11.844 -18.547 1 88.25 201 GLU A CA 1
ATOM 1587 C C . GLU A 1 201 ? 12.219 -12.375 -17.141 1 88.25 201 GLU A C 1
ATOM 1589 O O . GLU A 1 201 ? 12.398 -13.57 -16.875 1 88.25 201 GLU A O 1
ATOM 1594 N N . GLU A 1 202 ? 11.836 -11.523 -16.328 1 87.12 202 GLU A N 1
ATOM 1595 C CA . GLU A 1 202 ? 11.609 -11.922 -14.953 1 87.12 202 GLU A CA 1
ATOM 1596 C C . GLU A 1 202 ? 10.484 -12.945 -14.852 1 87.12 202 GLU A C 1
ATOM 1598 O O . GLU A 1 202 ? 10.633 -13.984 -14.195 1 87.12 202 GLU A O 1
ATOM 1603 N N . ILE A 1 203 ? 9.43 -12.711 -15.508 1 88.25 203 ILE A N 1
ATOM 1604 C CA . ILE A 1 203 ? 8.273 -13.586 -15.359 1 88.25 203 ILE A CA 1
ATOM 1605 C C . ILE A 1 203 ? 8.508 -14.891 -16.125 1 88.25 203 ILE A C 1
ATOM 1607 O O . ILE A 1 203 ? 8.078 -15.961 -15.68 1 88.25 203 ILE A O 1
ATOM 1611 N N . THR A 1 204 ? 9.188 -14.789 -17.219 1 84.44 204 THR A N 1
ATOM 1612 C CA . THR A 1 204 ? 9.453 -15.984 -18 1 84.44 204 THR A CA 1
ATOM 1613 C C . THR A 1 204 ? 10.414 -16.906 -17.266 1 84.44 204 THR A C 1
ATOM 1615 O O . THR A 1 204 ? 10.281 -18.141 -17.344 1 84.44 204 THR A O 1
ATOM 1618 N N . ARG A 1 205 ? 11.305 -16.328 -16.609 1 82.12 205 ARG A N 1
ATOM 1619 C CA . ARG A 1 205 ? 12.203 -17.125 -15.789 1 82.12 205 ARG A CA 1
ATOM 1620 C C . ARG A 1 205 ? 11.438 -17.891 -14.711 1 82.12 205 ARG A C 1
ATOM 1622 O O . ARG A 1 205 ? 11.719 -19.062 -14.453 1 82.12 205 ARG A O 1
ATOM 1629 N N . ALA A 1 206 ? 10.539 -17.234 -14.195 1 82.5 206 ALA A N 1
ATOM 1630 C CA . ALA A 1 206 ? 9.711 -17.859 -13.172 1 82.5 206 ALA A CA 1
ATOM 1631 C C . ALA A 1 206 ? 8.883 -19 -13.758 1 82.5 206 ALA A C 1
ATOM 1633 O O . ALA A 1 206 ? 8.766 -20.062 -13.148 1 82.5 206 ALA A O 1
ATOM 1634 N N . PHE A 1 207 ? 8.367 -18.797 -14.914 1 82.56 207 PHE A N 1
ATOM 1635 C CA . PHE A 1 207 ? 7.578 -19.828 -15.578 1 82.56 207 PHE A CA 1
ATOM 1636 C C . PHE A 1 207 ? 8.43 -21.047 -15.875 1 82.56 207 PHE A C 1
ATOM 1638 O O . PHE A 1 207 ? 7.992 -22.188 -15.641 1 82.56 207 PHE A O 1
ATOM 1645 N N . LYS A 1 208 ? 9.578 -20.828 -16.328 1 77.62 208 LYS A N 1
ATOM 1646 C CA . LYS A 1 208 ? 10.477 -21.922 -16.688 1 77.62 208 LYS A CA 1
ATOM 1647 C C . LYS A 1 208 ? 10.82 -22.766 -15.469 1 77.62 208 LYS A C 1
ATOM 1649 O O . LYS A 1 208 ? 10.812 -24 -15.531 1 77.62 208 LYS A O 1
ATOM 1654 N N . SER A 1 209 ? 11.07 -22.094 -14.469 1 77.25 209 SER A N 1
ATOM 1655 C CA . SER A 1 209 ? 11.398 -22.812 -13.234 1 77.25 209 SER A CA 1
ATOM 1656 C C . SER A 1 209 ? 10.211 -23.641 -12.742 1 77.25 209 SER A C 1
ATOM 1658 O O . SER A 1 209 ? 10.383 -24.781 -12.32 1 77.25 209 SER A O 1
ATOM 1660 N N . GLU A 1 210 ? 9.094 -23.109 -12.914 1 76.94 210 GLU A N 1
ATOM 1661 C CA . GLU A 1 210 ? 7.879 -23.781 -12.453 1 76.94 210 GLU A CA 1
ATOM 1662 C C . GLU A 1 210 ? 7.523 -24.953 -13.344 1 76.94 210 GLU A C 1
ATOM 1664 O O . GLU A 1 210 ? 7.098 -26 -12.859 1 76.94 210 GLU A O 1
ATOM 1669 N N . ILE A 1 211 ? 7.684 -24.797 -14.562 1 72.38 211 ILE A N 1
ATOM 1670 C CA . ILE A 1 211 ? 7.379 -25.859 -15.516 1 72.38 211 ILE A CA 1
ATOM 1671 C C . ILE A 1 211 ? 8.367 -27.016 -15.344 1 72.38 211 ILE A C 1
ATOM 1673 O O . ILE A 1 211 ? 7.977 -28.188 -15.398 1 72.38 211 ILE A O 1
ATOM 1677 N N . SER A 1 212 ? 9.57 -26.688 -15.125 1 69.81 212 SER A N 1
ATOM 1678 C CA . SER A 1 212 ? 10.586 -27.703 -14.914 1 69.81 212 SER A CA 1
ATOM 1679 C C . SER A 1 212 ? 10.273 -28.547 -13.68 1 69.81 212 SER A C 1
ATOM 1681 O O . SER A 1 212 ? 10.453 -29.766 -13.688 1 69.81 212 SER A O 1
ATOM 1683 N N . LYS A 1 213 ? 9.727 -27.969 -12.805 1 69.94 213 LYS A N 1
ATOM 1684 C CA . LYS A 1 213 ? 9.367 -28.688 -11.578 1 69.94 213 LYS A CA 1
ATOM 1685 C C . LYS A 1 213 ? 8.164 -29.594 -11.812 1 69.94 213 LYS A C 1
ATOM 1687 O O . LYS A 1 213 ? 8.133 -30.719 -11.336 1 69.94 213 LYS A O 1
ATOM 1692 N N . LYS A 1 214 ? 7.273 -29.047 -12.492 1 65.06 214 LYS A N 1
ATOM 1693 C CA . LYS A 1 214 ? 6.094 -29.844 -12.789 1 65.06 214 LYS A CA 1
ATOM 1694 C C . LYS A 1 214 ? 6.453 -31.062 -13.648 1 65.06 214 LYS A C 1
ATOM 1696 O O . LYS A 1 214 ? 5.926 -32.156 -13.438 1 65.06 214 LYS A O 1
ATOM 1701 N N . LYS A 1 215 ? 7.328 -30.844 -14.492 1 64 215 LYS A N 1
ATOM 1702 C CA . LYS A 1 215 ? 7.785 -31.938 -15.336 1 64 215 LYS A CA 1
ATOM 1703 C C . LYS A 1 215 ? 8.523 -33 -14.508 1 64 215 LYS A C 1
ATOM 1705 O O . LYS A 1 215 ? 8.305 -34.188 -14.688 1 64 215 LYS A O 1
ATOM 1710 N N . ALA A 1 216 ? 9.328 -32.5 -13.656 1 61.81 216 ALA A N 1
ATOM 1711 C CA . ALA A 1 216 ? 10.062 -33.438 -12.797 1 61.81 216 ALA A CA 1
ATOM 1712 C C . ALA A 1 216 ? 9.109 -34.219 -11.914 1 61.81 216 ALA A C 1
ATOM 1714 O O . ALA A 1 216 ? 9.305 -35.438 -11.711 1 61.81 216 ALA A O 1
ATOM 1715 N N . ARG A 1 217 ? 8.094 -33.594 -11.602 1 62.16 217 ARG A N 1
ATOM 1716 C CA . ARG A 1 217 ? 7.105 -34.281 -10.781 1 62.16 217 ARG A CA 1
ATOM 1717 C C . ARG A 1 217 ? 6.328 -35.312 -11.594 1 62.16 217 ARG A C 1
ATOM 1719 O O . ARG A 1 217 ? 6.043 -36.406 -11.117 1 62.16 217 ARG A O 1
ATOM 1726 N N . ILE A 1 218 ? 5.98 -34.906 -12.719 1 63.75 218 ILE A N 1
ATOM 1727 C CA . ILE A 1 218 ? 5.273 -35.812 -13.617 1 63.75 218 ILE A CA 1
ATOM 1728 C C . ILE A 1 218 ? 6.152 -37.031 -13.914 1 63.75 218 ILE A C 1
ATOM 1730 O O . ILE A 1 218 ? 5.68 -38.156 -13.867 1 63.75 218 ILE A O 1
ATOM 1734 N N . ASP A 1 219 ? 7.371 -36.719 -14.102 1 63.84 219 ASP A N 1
ATOM 1735 C CA . ASP A 1 219 ? 8.305 -37.812 -14.352 1 63.84 219 ASP A CA 1
ATOM 1736 C C . ASP A 1 219 ? 8.414 -38.75 -13.133 1 63.84 219 ASP A C 1
ATOM 1738 O O . ASP A 1 219 ? 8.445 -39.969 -13.273 1 63.84 219 ASP A O 1
ATOM 1742 N N . ASP A 1 220 ? 8.375 -38.156 -12.039 1 62 220 ASP A N 1
ATOM 1743 C CA . ASP A 1 220 ? 8.453 -38.906 -10.805 1 62 220 ASP A CA 1
ATOM 1744 C C . ASP A 1 220 ? 7.191 -39.75 -10.602 1 62 220 ASP A C 1
ATOM 1746 O O . ASP A 1 220 ? 7.273 -40.938 -10.25 1 62 220 ASP A O 1
ATOM 1750 N N . VAL A 1 221 ? 6.098 -39.125 -10.891 1 61.19 221 VAL A N 1
ATOM 1751 C CA . VAL A 1 221 ? 4.824 -39.812 -10.75 1 61.19 221 VAL A CA 1
ATOM 1752 C C . VAL A 1 221 ? 4.738 -40.938 -11.773 1 61.19 221 VAL A C 1
ATOM 1754 O O . VAL A 1 221 ? 4.277 -42.062 -11.461 1 61.19 221 VAL A O 1
ATOM 1757 N N . GLU A 1 222 ? 5.109 -40.625 -12.906 1 61.84 222 GLU A N 1
ATOM 1758 C CA . GLU A 1 222 ? 5.125 -41.656 -13.953 1 61.84 222 GLU A CA 1
ATOM 1759 C C . GLU A 1 222 ? 6.059 -42.812 -13.594 1 61.84 222 GLU A C 1
ATOM 1761 O O . GLU A 1 222 ? 5.719 -43.969 -13.789 1 61.84 222 GLU A O 1
ATOM 1766 N N . SER A 1 223 ? 7.18 -42.469 -12.992 1 70.56 223 SER A N 1
ATOM 1767 C CA . SER A 1 223 ? 8.117 -43.5 -12.555 1 70.56 223 SER A CA 1
ATOM 1768 C C . SER A 1 223 ? 7.52 -44.375 -11.445 1 70.56 223 SER A C 1
ATOM 1770 O O . SER A 1 223 ? 7.648 -45.594 -11.461 1 70.56 223 SER A O 1
ATOM 1772 N N . GLN A 1 224 ? 6.824 -43.75 -10.578 1 63.59 224 GLN A N 1
ATOM 1773 C CA . GLN A 1 224 ? 6.172 -44.469 -9.492 1 63.59 224 GLN A CA 1
ATOM 1774 C C . GLN A 1 224 ? 5.043 -45.344 -10.023 1 63.59 224 GLN A C 1
ATOM 1776 O O . GLN A 1 224 ? 4.879 -46.469 -9.578 1 63.59 224 GLN A O 1
ATOM 1781 N N . LEU A 1 225 ? 4.281 -44.719 -10.891 1 61.62 225 LEU A N 1
ATOM 1782 C CA . LEU A 1 225 ? 3.199 -45.469 -11.508 1 61.62 225 LEU A CA 1
ATOM 1783 C C . LEU A 1 225 ? 3.74 -46.688 -12.266 1 61.62 225 LEU A C 1
ATOM 1785 O O . LEU A 1 225 ? 3.166 -47.781 -12.188 1 61.62 225 LEU A O 1
ATOM 1789 N N . ASN A 1 226 ? 4.75 -46.531 -12.938 1 68.31 226 ASN A N 1
ATOM 1790 C CA . ASN A 1 226 ? 5.395 -47.625 -13.641 1 68.31 226 ASN A CA 1
ATOM 1791 C C . ASN A 1 226 ? 5.918 -48.688 -12.672 1 68.31 226 ASN A C 1
ATOM 1793 O O . ASN A 1 226 ? 5.746 -49.875 -12.906 1 68.31 226 ASN A O 1
ATOM 1797 N N . GLN A 1 227 ? 6.461 -48.219 -11.578 1 69.81 227 GLN A N 1
ATOM 1798 C CA . GLN A 1 227 ? 6.93 -49.156 -10.555 1 69.81 227 GLN A CA 1
ATOM 1799 C C . GLN A 1 227 ? 5.766 -49.906 -9.922 1 69.81 227 GLN A C 1
ATOM 1801 O O . GLN A 1 227 ? 5.852 -51.125 -9.711 1 69.81 227 GLN A O 1
ATOM 1806 N N . ASN A 1 228 ? 4.742 -49.125 -9.703 1 63.94 228 ASN A N 1
ATOM 1807 C CA . ASN A 1 228 ? 3.547 -49.75 -9.148 1 63.94 228 ASN A CA 1
ATOM 1808 C C . ASN A 1 228 ? 2.936 -50.75 -10.125 1 63.94 228 ASN A C 1
ATOM 1810 O O . ASN A 1 228 ? 2.469 -51.812 -9.719 1 63.94 228 ASN A O 1
ATOM 1814 N N . THR A 1 229 ? 2.898 -50.438 -11.391 1 66.12 229 THR A N 1
ATOM 1815 C CA . THR A 1 229 ? 2.404 -51.344 -12.43 1 66.12 229 THR A CA 1
ATOM 1816 C C . THR A 1 229 ? 3.26 -52.594 -12.523 1 66.12 229 THR A C 1
ATOM 1818 O O . THR A 1 229 ? 2.732 -53.719 -12.625 1 66.12 229 THR A O 1
ATOM 1821 N N . VAL A 1 230 ? 4.531 -52.5 -12.359 1 69.31 230 VAL A N 1
ATOM 1822 C CA . VAL A 1 230 ? 5.453 -53.625 -12.391 1 69.31 230 VAL A CA 1
ATOM 1823 C C . VAL A 1 230 ? 5.219 -54.5 -11.164 1 69.31 230 VAL A C 1
ATOM 1825 O O . VAL A 1 230 ? 5.176 -55.719 -11.273 1 69.31 230 VAL A O 1
ATOM 1828 N N . MET A 1 231 ? 4.973 -53.844 -10.07 1 69.06 231 MET A N 1
ATOM 1829 C CA . MET A 1 231 ? 4.746 -54.594 -8.844 1 69.06 231 MET A CA 1
ATOM 1830 C C . MET A 1 231 ? 3.41 -55.344 -8.891 1 69.06 231 MET A C 1
ATOM 1832 O O . MET A 1 231 ? 3.314 -56.5 -8.469 1 69.06 231 MET A O 1
ATOM 1836 N N . LYS A 1 232 ? 2.379 -54.75 -9.359 1 65.62 232 LYS A N 1
ATOM 1837 C CA . LYS A 1 232 ? 1.067 -55.375 -9.484 1 65.62 232 LYS A CA 1
ATOM 1838 C C . LYS A 1 232 ? 1.111 -56.562 -10.469 1 65.62 232 LYS A C 1
ATOM 1840 O O . LYS A 1 232 ? 0.506 -57.594 -10.227 1 65.62 232 LYS A O 1
ATOM 1845 N N . LYS A 1 233 ? 1.826 -56.375 -11.516 1 67.81 233 LYS A N 1
ATOM 1846 C CA . LYS A 1 233 ? 1.996 -57.469 -12.477 1 67.81 233 LYS A CA 1
ATOM 1847 C C . LYS A 1 233 ? 2.734 -58.625 -11.852 1 67.81 233 LYS A C 1
ATOM 1849 O O . LYS A 1 233 ? 2.357 -59.781 -12.062 1 67.81 233 LYS A O 1
ATOM 1854 N N . ALA A 1 234 ? 3.68 -58.344 -11.031 1 69.5 234 ALA A N 1
ATOM 1855 C CA . ALA A 1 234 ? 4.43 -59.406 -10.359 1 69.5 234 ALA A CA 1
ATOM 1856 C C . ALA A 1 234 ? 3.549 -60.156 -9.367 1 69.5 234 ALA A C 1
ATOM 1858 O O . ALA A 1 234 ? 3.615 -61.406 -9.273 1 69.5 234 ALA A O 1
ATOM 1859 N N . ARG A 1 235 ? 2.721 -59.469 -8.719 1 66.75 235 ARG A N 1
ATOM 1860 C CA . ARG A 1 235 ? 1.788 -60.094 -7.789 1 66.75 235 ARG A CA 1
ATOM 1861 C C . ARG A 1 235 ? 0.757 -60.938 -8.523 1 66.75 235 ARG A C 1
ATOM 1863 O O . ARG A 1 235 ? 0.407 -62.031 -8.078 1 66.75 235 ARG A O 1
ATOM 1870 N N . LEU A 1 236 ? 0.25 -60.375 -9.602 1 61.84 236 LEU A N 1
ATOM 1871 C CA . LEU A 1 236 ? -0.697 -61.125 -10.43 1 61.84 236 LEU A CA 1
ATOM 1872 C C . LEU A 1 236 ? -0.066 -62.406 -10.969 1 61.84 236 LEU A C 1
ATOM 1874 O O . LEU A 1 236 ? -0.704 -63.469 -10.977 1 61.84 236 LEU A O 1
ATOM 1878 N N . ASP A 1 237 ? 1.158 -62.375 -11.375 1 66.81 237 ASP A N 1
ATOM 1879 C CA . ASP A 1 237 ? 1.88 -63.562 -11.852 1 66.81 237 ASP A CA 1
ATOM 1880 C C . ASP A 1 237 ? 2.043 -64.562 -10.742 1 66.81 237 ASP A C 1
ATOM 1882 O O . ASP A 1 237 ? 1.863 -65.812 -10.977 1 66.81 237 ASP A O 1
ATOM 1886 N N . LYS A 1 238 ? 2.176 -64.25 -9.5 1 68.38 238 LYS A N 1
ATOM 1887 C CA . LYS A 1 238 ? 2.309 -65.125 -8.367 1 68.38 238 LYS A CA 1
ATOM 1888 C C . LYS A 1 238 ? 0.979 -65.812 -8.047 1 68.38 238 LYS A C 1
ATOM 1890 O O . LYS A 1 238 ? 0.938 -67 -7.781 1 68.38 238 LYS A O 1
ATOM 1895 N N . VAL A 1 239 ? -0.016 -65 -8.125 1 62.81 239 VAL A N 1
ATOM 1896 C CA . VAL A 1 239 ? -1.346 -65.562 -7.867 1 62.81 239 VAL A CA 1
ATOM 1897 C C . VAL A 1 239 ? -1.716 -66.562 -8.953 1 62.81 239 VAL A C 1
ATOM 1899 O O . VAL A 1 239 ? -2.264 -67.625 -8.664 1 62.81 239 VAL A O 1
ATOM 1902 N N . GLU A 1 240 ? -1.373 -66.188 -10.18 1 62.84 240 GLU A N 1
ATOM 1903 C CA . GLU A 1 240 ? -1.626 -67.125 -11.289 1 62.84 240 GLU A CA 1
ATOM 1904 C C . GLU A 1 240 ? -0.824 -68.375 -11.141 1 62.84 240 GLU A C 1
ATOM 1906 O O . GLU A 1 240 ? -1.344 -69.5 -11.375 1 62.84 240 GLU A O 1
ATOM 1911 N N . ASP A 1 241 ? 0.356 -68.312 -10.641 1 66.31 241 ASP A N 1
ATOM 1912 C CA . ASP A 1 241 ? 1.198 -69.5 -10.383 1 66.31 241 ASP A CA 1
ATOM 1913 C C . ASP A 1 241 ? 0.624 -70.375 -9.258 1 66.31 241 ASP A C 1
ATOM 1915 O O . ASP A 1 241 ? 0.593 -71.562 -9.352 1 66.31 241 ASP A O 1
ATOM 1919 N N . GLN A 1 242 ? 0.074 -69.812 -8.281 1 60.16 242 GLN A N 1
ATOM 1920 C CA . GLN A 1 242 ? -0.542 -70.5 -7.164 1 60.16 242 GLN A CA 1
ATOM 1921 C C . GLN A 1 242 ? -1.826 -71.188 -7.598 1 60.16 242 GLN A C 1
ATOM 1923 O O . GLN A 1 242 ? -2.072 -72.375 -7.219 1 60.16 242 GLN A O 1
ATOM 1928 N N . GLN A 1 243 ? -2.561 -70.438 -8.383 1 55.38 243 GLN A N 1
ATOM 1929 C CA . GLN A 1 243 ? -3.789 -71.062 -8.898 1 55.38 243 GLN A CA 1
ATOM 1930 C C . GLN A 1 243 ? -3.492 -72.25 -9.766 1 55.38 243 GLN A C 1
ATOM 1932 O O . GLN A 1 243 ? -4.168 -73.312 -9.656 1 55.38 243 GLN A O 1
ATOM 1937 N N . ASN A 1 244 ? -2.506 -72.125 -10.531 1 64.38 244 ASN A N 1
ATOM 1938 C CA . ASN A 1 244 ? -2.098 -73.25 -11.367 1 64.38 244 ASN A CA 1
ATOM 1939 C C . ASN A 1 244 ? -1.597 -74.375 -10.531 1 64.38 244 ASN A C 1
ATOM 1941 O O . ASN A 1 244 ? -1.899 -75.562 -10.828 1 64.38 244 ASN A O 1
ATOM 1945 N N . SER A 1 245 ? -0.957 -74.188 -9.477 1 66.88 245 SER A N 1
ATOM 1946 C CA . SER A 1 245 ? -0.472 -75.25 -8.57 1 66.88 245 SER A CA 1
ATOM 1947 C C . SER A 1 245 ? -1.626 -75.938 -7.859 1 66.88 245 SER A C 1
ATOM 1949 O O . SER A 1 245 ? -1.654 -77.188 -7.77 1 66.88 245 SER A O 1
ATOM 1951 N N . VAL A 1 246 ? -2.596 -75.25 -7.469 1 60.47 246 VAL A N 1
ATOM 1952 C CA . VAL A 1 246 ? -3.758 -75.812 -6.777 1 60.47 246 VAL A CA 1
ATOM 1953 C C . VAL A 1 246 ? -4.59 -76.625 -7.75 1 60.47 246 VAL A C 1
ATOM 1955 O O . VAL A 1 246 ? -5.051 -77.75 -7.41 1 60.47 246 VAL A O 1
ATOM 1958 N N . THR A 1 247 ? -4.727 -76.125 -8.883 1 59.31 247 THR A N 1
ATOM 1959 C CA . THR A 1 247 ? -5.473 -76.812 -9.906 1 59.31 247 THR A CA 1
ATOM 1960 C C . THR A 1 247 ? -4.789 -78.188 -10.25 1 59.31 247 THR A C 1
ATOM 1962 O O . THR A 1 247 ? -5.449 -79.188 -10.391 1 59.31 247 THR A O 1
ATOM 1965 N N . GLN A 1 248 ? -3.49 -78.125 -10.281 1 67.19 248 GLN A N 1
ATOM 1966 C CA . GLN A 1 248 ? -2.734 -79.375 -10.539 1 67.19 248 GLN A CA 1
ATOM 1967 C C . GLN A 1 248 ? -2.854 -80.375 -9.375 1 67.19 248 GLN A C 1
ATOM 1969 O O . GLN A 1 248 ? -3.043 -81.562 -9.586 1 67.19 248 GLN A O 1
ATOM 1974 N N . GLU A 1 249 ? -2.85 -79.938 -8.242 1 62.19 249 GLU A N 1
ATOM 1975 C CA . GLU A 1 249 ? -3.004 -80.75 -7.059 1 62.19 249 GLU A CA 1
ATOM 1976 C C . GLU A 1 249 ? -4.395 -81.375 -7.004 1 62.19 249 GLU A C 1
ATOM 1978 O O . GLU A 1 249 ? -4.539 -82.562 -6.691 1 62.19 249 GLU A O 1
ATOM 1983 N N . PHE A 1 250 ? -5.355 -80.625 -7.348 1 55.75 250 PHE A N 1
ATOM 1984 C CA . PHE A 1 250 ? -6.727 -81.125 -7.367 1 55.75 250 PHE A CA 1
ATOM 1985 C C . PHE A 1 250 ? -6.902 -82.188 -8.438 1 55.75 250 PHE A C 1
ATOM 1987 O O . PHE A 1 250 ? -7.555 -83.25 -8.211 1 55.75 250 PHE A O 1
ATOM 1994 N N . ARG A 1 251 ? -6.293 -82 -9.539 1 62.22 251 ARG A N 1
ATOM 1995 C CA . ARG A 1 251 ? -6.348 -82.938 -10.617 1 62.22 251 ARG A CA 1
ATOM 1996 C C . ARG A 1 251 ? -5.684 -84.25 -10.195 1 62.22 251 ARG A C 1
ATOM 1998 O O . ARG A 1 251 ? -6.219 -85.375 -10.445 1 62.22 251 ARG A O 1
ATOM 2005 N N . GLU A 1 252 ? -4.668 -84.188 -9.516 1 63.78 252 GLU A N 1
ATOM 2006 C CA . GLU A 1 252 ? -3.941 -85.375 -9.062 1 63.78 252 GLU A CA 1
ATOM 2007 C C . GLU A 1 252 ? -4.723 -86.125 -7.988 1 63.78 252 GLU A C 1
ATOM 2009 O O . GLU A 1 252 ? -4.816 -87.375 -8.023 1 63.78 252 GLU A O 1
ATOM 2014 N N . ARG A 1 253 ? -5.383 -85.5 -7.195 1 61.03 253 ARG A N 1
ATOM 2015 C CA . ARG A 1 253 ? -6.184 -86.125 -6.145 1 61.03 253 ARG A CA 1
ATOM 2016 C C . ARG A 1 253 ? -7.434 -86.75 -6.723 1 61.03 253 ARG A C 1
ATOM 2018 O O . ARG A 1 253 ? -7.832 -87.875 -6.285 1 61.03 253 ARG A O 1
ATOM 2025 N N . PHE A 1 254 ? -7.898 -86.062 -7.715 1 56.59 254 PHE A N 1
ATOM 2026 C CA . PHE A 1 254 ? -9.07 -86.625 -8.391 1 56.59 254 PHE A CA 1
ATOM 2027 C C . PHE A 1 254 ? -8.719 -87.875 -9.133 1 56.59 254 PHE A C 1
ATOM 2029 O O . PHE A 1 254 ? -9.469 -88.875 -9.078 1 56.59 254 PHE A O 1
ATOM 2036 N N . GLU A 1 255 ? -7.625 -87.938 -9.734 1 62.47 255 GLU A N 1
ATOM 2037 C CA . GLU A 1 255 ? -7.164 -89.125 -10.438 1 62.47 255 GLU A CA 1
ATOM 2038 C C . GLU A 1 255 ? -6.875 -90.25 -9.469 1 62.47 255 GLU A C 1
ATOM 2040 O O . GLU A 1 255 ? -7.219 -91.438 -9.742 1 62.47 255 GLU A O 1
ATOM 2045 N N . GLU A 1 256 ? -6.422 -89.938 -8.406 1 60.62 256 GLU A N 1
ATOM 2046 C CA . GLU A 1 256 ? -6.172 -90.938 -7.371 1 60.62 256 GLU A CA 1
ATOM 2047 C C . GLU A 1 256 ? -7.477 -91.5 -6.832 1 60.62 256 GLU A C 1
ATOM 2049 O O . GLU A 1 256 ? -7.586 -92.75 -6.625 1 60.62 256 GLU A O 1
ATOM 2054 N N . PHE A 1 257 ? -8.391 -90.688 -6.707 1 54.38 257 PHE A N 1
ATOM 2055 C CA . PHE A 1 257 ? -9.711 -91.125 -6.246 1 54.38 257 PHE A CA 1
ATOM 2056 C C . PHE A 1 257 ? -10.398 -92 -7.289 1 54.38 257 PHE A C 1
ATOM 2058 O O . PHE A 1 257 ? -10.977 -93 -6.953 1 54.38 257 PHE A O 1
ATOM 2065 N N . GLU A 1 258 ? -10.227 -91.562 -8.453 1 57.47 258 GLU A N 1
ATOM 2066 C CA . GLU A 1 258 ? -10.812 -92.375 -9.547 1 57.47 258 GLU A CA 1
ATOM 2067 C C . GLU A 1 258 ? -10.188 -93.75 -9.641 1 57.47 258 GLU A C 1
ATOM 2069 O O . GLU A 1 258 ? -10.898 -94.75 -9.789 1 57.47 258 GLU A O 1
ATOM 2074 N N . THR A 1 259 ? -8.992 -93.812 -9.445 1 63.88 259 THR A N 1
ATOM 2075 C CA . THR A 1 259 ? -8.281 -95.062 -9.5 1 63.88 259 THR A CA 1
ATOM 2076 C C . THR A 1 259 ? -8.664 -96 -8.312 1 63.88 259 THR A C 1
ATOM 2078 O O . THR A 1 259 ? -8.875 -97.188 -8.477 1 63.88 259 THR A O 1
ATOM 2081 N N . SER A 1 260 ? -8.867 -95.375 -7.277 1 59.62 260 SER A N 1
ATOM 2082 C CA . SER A 1 260 ? -9.258 -96.125 -6.078 1 59.62 260 SER A CA 1
ATOM 2083 C C . SER A 1 260 ? -10.68 -96.625 -6.199 1 59.62 260 SER A C 1
ATOM 2085 O O . SER A 1 260 ? -10.953 -97.75 -5.828 1 59.62 260 SER A O 1
ATOM 2087 N N . LEU A 1 261 ? -11.477 -95.875 -6.75 1 53.97 261 LEU A N 1
ATOM 2088 C CA . LEU A 1 261 ? -12.859 -96.25 -6.957 1 53.97 261 LEU A CA 1
ATOM 2089 C C . LEU A 1 261 ? -12.953 -97.375 -7.973 1 53.97 261 LEU A C 1
ATOM 2091 O O . LEU A 1 261 ? -13.695 -98.375 -7.77 1 53.97 261 LEU A O 1
ATOM 2095 N N . LEU A 1 262 ? -12.211 -97.438 -8.93 1 56.97 262 LEU A N 1
ATOM 2096 C CA . LEU A 1 262 ? -12.211 -98.438 -9.945 1 56.97 262 LEU A CA 1
ATOM 2097 C C . LEU A 1 262 ? -11.641 -99.75 -9.391 1 56.97 262 LEU A C 1
ATOM 2099 O O . LEU A 1 262 ? -12.141 -100.875 -9.695 1 56.97 262 LEU A O 1
ATOM 2103 N N . SER A 1 263 ? -10.742 -99.562 -8.555 1 62.25 263 SER A N 1
ATOM 2104 C CA . SER A 1 263 ? -10.164 -100.75 -7.922 1 62.25 263 SER A CA 1
ATOM 2105 C C . SER A 1 263 ? -11.156 -101.438 -6.984 1 62.25 263 SER A C 1
ATOM 2107 O O . SER A 1 263 ? -11.25 -102.688 -6.945 1 62.25 263 SER A O 1
ATOM 2109 N N . ILE A 1 264 ? -11.891 -100.625 -6.367 1 56.53 264 ILE A N 1
ATOM 2110 C CA . ILE A 1 264 ? -12.898 -101.125 -5.461 1 56.53 264 ILE A CA 1
ATOM 2111 C C . ILE A 1 264 ? -14.016 -101.812 -6.262 1 56.53 264 ILE A C 1
ATOM 2113 O O . ILE A 1 264 ? -14.461 -102.938 -5.918 1 56.53 264 ILE A O 1
ATOM 2117 N N . LEU A 1 265 ? -14.336 -101.25 -7.301 1 51.06 265 LEU A N 1
ATOM 2118 C CA . LEU A 1 265 ? -15.398 -101.812 -8.133 1 51.06 265 LEU A CA 1
ATOM 2119 C C . LEU A 1 265 ? -14.938 -103.062 -8.82 1 51.06 265 LEU A C 1
ATOM 2121 O O . LEU A 1 265 ? -15.703 -104.062 -8.922 1 51.06 265 LEU A O 1
ATOM 2125 N N . GLN A 1 266 ? -13.742 -103.125 -9.203 1 59.03 266 GLN A N 1
ATOM 2126 C CA . GLN A 1 266 ? -13.203 -104.312 -9.828 1 59.03 266 GLN A CA 1
ATOM 2127 C C . GLN A 1 266 ? -13.016 -105.438 -8.805 1 59.03 266 GLN A C 1
ATOM 2129 O O . GLN A 1 266 ? -13.242 -106.625 -9.117 1 59.03 266 GLN A O 1
ATOM 2134 N N . GLY A 1 267 ? -12.695 -105 -7.746 1 56 267 GLY A N 1
ATOM 2135 C CA . GLY A 1 267 ? -12.594 -106 -6.684 1 56 267 GLY A CA 1
ATOM 2136 C C . GLY A 1 267 ? -13.93 -106.562 -6.277 1 56 267 GLY A C 1
ATOM 2137 O O . GLY A 1 267 ? -14.031 -107.75 -5.984 1 56 267 GLY A O 1
ATOM 2138 N N . ARG A 1 268 ? -14.898 -105.75 -6.262 1 51.88 268 ARG A N 1
ATOM 2139 C CA . ARG A 1 268 ? -16.219 -106.312 -5.914 1 51.88 268 ARG A CA 1
ATOM 2140 C C . ARG A 1 268 ? -16.781 -107.188 -7.027 1 51.88 268 ARG A C 1
ATOM 2142 O O . ARG A 1 268 ? -17.453 -108.188 -6.762 1 51.88 268 ARG A O 1
ATOM 2149 N N . PHE A 1 269 ? -16.469 -106.875 -8.25 1 51.44 269 PHE A N 1
ATOM 2150 C CA . PHE A 1 269 ? -16.938 -107.75 -9.32 1 51.44 269 PHE A CA 1
ATOM 2151 C C . PHE A 1 269 ? -16.172 -109.062 -9.344 1 51.44 269 PHE A C 1
ATOM 2153 O O . PHE A 1 269 ? -16.719 -110.125 -9.695 1 51.44 269 PHE A O 1
ATOM 2160 N N . SER A 1 270 ? -14.984 -109.125 -8.992 1 52.56 270 SER A N 1
ATOM 2161 C CA . SER A 1 270 ? -14.312 -110.438 -8.953 1 52.56 270 SER A CA 1
ATOM 2162 C C . SER A 1 270 ? -14.789 -111.25 -7.758 1 52.56 270 SER A C 1
ATOM 2164 O O . SER A 1 270 ? -14.594 -112.438 -7.719 1 52.56 270 SER A O 1
ATOM 2166 N N . ALA A 1 271 ? -15.234 -110.688 -6.719 1 49.88 271 ALA A N 1
ATOM 2167 C CA . ALA A 1 271 ? -15.719 -111.438 -5.594 1 49.88 271 ALA A CA 1
ATOM 2168 C C . ALA A 1 271 ? -17.156 -111.938 -5.824 1 49.88 271 ALA A C 1
ATOM 2170 O O . ALA A 1 271 ? -17.625 -112.875 -5.164 1 49.88 271 ALA A O 1
ATOM 2171 N N . LEU A 1 272 ? -17.922 -111.375 -6.691 1 34.88 272 LEU A N 1
ATOM 2172 C CA . LEU A 1 272 ? -19.172 -112.062 -6.98 1 34.88 272 LEU A CA 1
ATOM 2173 C C . LEU A 1 272 ? -18.953 -113.125 -8.031 1 34.88 272 LEU A C 1
ATOM 2175 O O . LEU A 1 272 ? -18.266 -112.938 -9.023 1 34.88 272 LEU A O 1
ATOM 2179 N N . LYS B 1 1 ? -9.984 67.625 5.473 1 27.66 1 LYS B N 1
ATOM 2180 C CA . LYS B 1 1 ? -10.859 66.625 4.898 1 27.66 1 LYS B CA 1
ATOM 2181 C C . LYS B 1 1 ? -10.25 66 3.629 1 27.66 1 LYS B C 1
ATOM 2183 O O . LYS B 1 1 ? -10.523 66.5 2.523 1 27.66 1 LYS B O 1
ATOM 2188 N N . ARG B 1 2 ? -8.906 65.688 3.627 1 32.38 2 ARG B N 1
ATOM 2189 C CA . ARG B 1 2 ? -8.086 65.188 2.521 1 32.38 2 ARG B CA 1
ATOM 2190 C C . ARG B 1 2 ? -8.633 63.844 1.986 1 32.38 2 ARG B C 1
ATOM 2192 O O . ARG B 1 2 ? -8.875 62.938 2.754 1 32.38 2 ARG B O 1
ATOM 2199 N N . GLN B 1 3 ? -9.406 63.938 0.9 1 28.27 3 GLN B N 1
ATOM 2200 C CA . GLN B 1 3 ? -9.992 62.844 0.14 1 28.27 3 GLN B CA 1
ATOM 2201 C C . GLN B 1 3 ? -8.93 61.812 -0.217 1 28.27 3 GLN B C 1
ATOM 2203 O O . GLN B 1 3 ? -8.023 62.062 -0.998 1 28.27 3 GLN B O 1
ATOM 2208 N N . LEU B 1 4 ? -8.453 61 0.733 1 27.94 4 LEU B N 1
ATOM 2209 C CA . LEU B 1 4 ? -7.477 59.969 0.483 1 27.94 4 LEU B CA 1
ATOM 2210 C C . LEU B 1 4 ? -7.957 59.031 -0.623 1 27.94 4 LEU B C 1
ATOM 2212 O O . LEU B 1 4 ? -9.055 58.469 -0.538 1 27.94 4 LEU B O 1
ATOM 2216 N N . ASN B 1 5 ? -7.621 59.375 -1.868 1 27.73 5 ASN B N 1
ATOM 2217 C CA . ASN B 1 5 ? -7.801 58.594 -3.086 1 27.73 5 ASN B CA 1
ATOM 2218 C C . ASN B 1 5 ? -7.457 57.125 -2.861 1 27.73 5 ASN B C 1
ATOM 2220 O O . ASN B 1 5 ? -6.316 56.781 -2.535 1 27.73 5 ASN B O 1
ATOM 2224 N N . MET B 1 6 ? -8.406 56.312 -2.439 1 24.81 6 MET B N 1
ATOM 2225 C CA . MET B 1 6 ? -8.352 54.875 -2.195 1 24.81 6 MET B CA 1
ATOM 2226 C C . MET B 1 6 ? -7.801 54.125 -3.41 1 24.81 6 MET B C 1
ATOM 2228 O O . MET B 1 6 ? -8.461 54.062 -4.449 1 24.81 6 MET B O 1
ATOM 2232 N N . SER B 1 7 ? -6.535 54.375 -3.766 1 26.28 7 SER B N 1
ATOM 2233 C CA . SER B 1 7 ? -5.914 53.688 -4.891 1 26.28 7 SER B CA 1
ATOM 2234 C C . SER B 1 7 ? -6.336 52.219 -4.941 1 26.28 7 SER B C 1
ATOM 2236 O O . SER B 1 7 ? -6.602 51.594 -3.902 1 26.28 7 SER B O 1
ATOM 2238 N N . SER B 1 8 ? -6.863 51.781 -6.082 1 25.03 8 SER B N 1
ATOM 2239 C CA . SER B 1 8 ? -7.391 50.531 -6.637 1 25.03 8 SER B CA 1
ATOM 2240 C C . SER B 1 8 ? -6.453 49.375 -6.363 1 25.03 8 SER B C 1
ATOM 2242 O O . SER B 1 8 ? -5.266 49.438 -6.691 1 25.03 8 SER B O 1
ATOM 2244 N N . LEU B 1 9 ? -6.574 48.656 -5.27 1 26.31 9 LEU B N 1
ATOM 2245 C CA . LEU B 1 9 ? -5.82 47.438 -4.969 1 26.31 9 LEU B CA 1
ATOM 2246 C C . LEU B 1 9 ? -5.715 46.562 -6.203 1 26.31 9 LEU B C 1
ATOM 2248 O O . LEU B 1 9 ? -6.719 46.281 -6.867 1 26.31 9 LEU B O 1
ATOM 2252 N N . PRO B 1 10 ? -4.555 46.719 -6.891 1 29.81 10 PRO B N 1
ATOM 2253 C CA . PRO B 1 10 ? -4.422 45.906 -8.109 1 29.81 10 PRO B CA 1
ATOM 2254 C C . PRO B 1 10 ? -4.961 44.5 -7.941 1 29.81 10 PRO B C 1
ATOM 2256 O O . PRO B 1 10 ? -4.98 43.969 -6.824 1 29.81 10 PRO B O 1
ATOM 2259 N N . GLY B 1 11 ? -5.984 44.125 -8.672 1 26.72 11 GLY B N 1
ATOM 2260 C CA . GLY B 1 11 ? -6.609 42.812 -8.789 1 26.72 11 GLY B CA 1
ATOM 2261 C C . GLY B 1 11 ? -5.602 41.688 -8.891 1 26.72 11 GLY B C 1
ATOM 2262 O O . GLY B 1 11 ? -4.418 41.906 -9.141 1 26.72 11 GLY B O 1
ATOM 2263 N N . PRO B 1 12 ? -5.809 40.625 -8.164 1 27.8 12 PRO B N 1
ATOM 2264 C CA . PRO B 1 12 ? -4.863 39.5 -8.156 1 27.8 12 PRO B CA 1
ATOM 2265 C C . PRO B 1 12 ? -4.34 39.156 -9.547 1 27.8 12 PRO B C 1
ATOM 2267 O O . PRO B 1 12 ? -5.125 39.031 -10.484 1 27.8 12 PRO B O 1
ATOM 2270 N N . SER B 1 13 ? -3.283 39.875 -10.047 1 28.38 13 SER B N 1
ATOM 2271 C CA . SER B 1 13 ? -2.633 39.594 -11.32 1 28.38 13 SER B CA 1
ATOM 2272 C C . SER B 1 13 ? -2.5 38.094 -11.555 1 28.38 13 SER B C 1
ATOM 2274 O O . SER B 1 13 ? -2.053 37.375 -10.68 1 28.38 13 SER B O 1
ATOM 2276 N N . SER B 1 14 ? -3.379 37.469 -12.289 1 30.98 14 SER B N 1
ATOM 2277 C CA . SER B 1 14 ? -3.279 36.156 -12.867 1 30.98 14 SER B CA 1
ATOM 2278 C C . SER B 1 14 ? -1.897 35.906 -13.469 1 30.98 14 SER B C 1
ATOM 2280 O O . SER B 1 14 ? -1.619 36.344 -14.594 1 30.98 14 SER B O 1
ATOM 2282 N N . THR B 1 15 ? -0.813 36.125 -12.758 1 33.09 15 THR B N 1
ATOM 2283 C CA . THR B 1 15 ? 0.474 35.812 -13.367 1 33.09 15 THR B CA 1
ATOM 2284 C C . THR B 1 15 ? 0.452 34.438 -14.023 1 33.09 15 THR B C 1
ATOM 2286 O O . THR B 1 15 ? 0.013 33.469 -13.406 1 33.09 15 THR B O 1
ATOM 2289 N N . PRO B 1 16 ? 0.611 34.312 -15.266 1 34.06 16 PRO B N 1
ATOM 2290 C CA . PRO B 1 16 ? 0.705 33.062 -16 1 34.06 16 PRO B CA 1
ATOM 2291 C C . PRO B 1 16 ? 1.681 32.062 -15.352 1 34.06 16 PRO B C 1
ATOM 2293 O O . PRO B 1 16 ? 2.742 32.469 -14.875 1 34.06 16 PRO B O 1
ATOM 2296 N N . TYR B 1 17 ? 1.32 31 -14.688 1 37.5 17 TYR B N 1
ATOM 2297 C CA . TYR B 1 17 ? 2.152 29.859 -14.312 1 37.5 17 TYR B CA 1
ATOM 2298 C C . TYR B 1 17 ? 3.213 29.594 -15.367 1 37.5 17 TYR B C 1
ATOM 2300 O O . TYR B 1 17 ? 2.893 29.156 -16.484 1 37.5 17 TYR B O 1
ATOM 2308 N N . ASN B 1 18 ? 4.117 30.484 -15.516 1 44.78 18 ASN B N 1
ATOM 2309 C CA . ASN B 1 18 ? 5.242 30.172 -16.391 1 44.78 18 ASN B CA 1
ATOM 2310 C C . ASN B 1 18 ? 5.945 28.891 -15.953 1 44.78 18 ASN B C 1
ATOM 2312 O O . ASN B 1 18 ? 6.699 28.891 -14.977 1 44.78 18 ASN B O 1
ATOM 2316 N N . TRP B 1 19 ? 5.449 27.734 -16.297 1 52.09 19 TRP B N 1
ATOM 2317 C CA . TRP B 1 19 ? 5.938 26.375 -16.109 1 52.09 19 TRP B CA 1
ATOM 2318 C C . TRP B 1 19 ? 7.434 26.281 -16.375 1 52.09 19 TRP B C 1
ATOM 2320 O O . TRP B 1 19 ? 8.086 25.312 -16.016 1 52.09 19 TRP B O 1
ATOM 2330 N N . GLN B 1 20 ? 7.953 27.188 -17.141 1 60.22 20 GLN B N 1
ATOM 2331 C CA . GLN B 1 20 ? 9.289 26.969 -17.688 1 60.22 20 GLN B CA 1
ATOM 2332 C C . GLN B 1 20 ? 10.367 27.234 -16.656 1 60.22 20 GLN B C 1
ATOM 2334 O O . GLN B 1 20 ? 11.555 27.016 -16.906 1 60.22 20 GLN B O 1
ATOM 2339 N N . ASN B 1 21 ? 9.984 27.594 -15.328 1 83.62 21 ASN B N 1
ATOM 2340 C CA . ASN B 1 21 ? 11.031 27.953 -14.383 1 83.62 21 ASN B CA 1
ATOM 2341 C C . ASN B 1 21 ? 11.289 26.844 -13.383 1 83.62 21 ASN B C 1
ATOM 2343 O O . ASN B 1 21 ? 10.359 26.141 -12.969 1 83.62 21 ASN B O 1
ATOM 2347 N N . LYS B 1 22 ? 12.578 26.5 -13.148 1 91.25 22 LYS B N 1
ATOM 2348 C CA . LYS B 1 22 ? 13.039 25.422 -12.281 1 91.25 22 LYS B CA 1
ATOM 2349 C C . LYS B 1 22 ? 12.438 25.547 -10.883 1 91.25 22 LYS B C 1
ATOM 2351 O O . LYS B 1 22 ? 12.094 24.531 -10.266 1 91.25 22 LYS B O 1
ATOM 2356 N N . ALA B 1 23 ? 12.219 26.719 -10.375 1 92 23 ALA B N 1
ATOM 2357 C CA . ALA B 1 23 ? 11.672 26.953 -9.039 1 92 23 ALA B CA 1
ATOM 2358 C C . ALA B 1 23 ? 10.203 26.547 -8.969 1 92 23 ALA B C 1
ATOM 2360 O O . ALA B 1 23 ? 9.758 25.969 -7.98 1 92 23 ALA B O 1
ATOM 2361 N N . THR B 1 24 ? 9.484 26.844 -9.984 1 92.12 24 THR B N 1
ATOM 2362 C CA . THR B 1 24 ? 8.078 26.453 -10.055 1 92.12 24 THR B CA 1
ATOM 2363 C C . THR B 1 24 ? 7.934 24.953 -10.203 1 92.12 24 THR B C 1
ATOM 2365 O O . THR B 1 24 ? 7.035 24.344 -9.609 1 92.12 24 THR B O 1
ATOM 2368 N N . GLU B 1 25 ? 8.789 24.375 -10.945 1 93.56 25 GLU B N 1
ATOM 2369 C CA . GLU B 1 25 ? 8.805 22.922 -11.094 1 93.56 25 GLU B CA 1
ATOM 2370 C C . GLU B 1 25 ? 9.07 22.234 -9.758 1 93.56 25 GLU B C 1
ATOM 2372 O O . GLU B 1 25 ? 8.43 21.234 -9.43 1 93.56 25 GLU B O 1
ATOM 2377 N N . ASN B 1 26 ? 10.031 22.766 -9.031 1 94.19 26 ASN B N 1
ATOM 2378 C CA . ASN B 1 26 ? 10.367 22.219 -7.719 1 94.19 26 ASN B CA 1
ATOM 2379 C C . ASN B 1 26 ? 9.148 22.188 -6.797 1 94.19 26 ASN B C 1
ATOM 2381 O O . ASN B 1 26 ? 8.844 21.156 -6.203 1 94.19 26 ASN B O 1
ATOM 2385 N N . PHE B 1 27 ? 8.508 23.281 -6.766 1 94.69 27 PHE B N 1
ATOM 2386 C CA . PHE B 1 27 ? 7.336 23.406 -5.91 1 94.69 27 PHE B CA 1
ATOM 2387 C C . PHE B 1 27 ? 6.238 22.453 -6.363 1 94.69 27 PHE B C 1
ATOM 2389 O O . PHE B 1 27 ? 5.645 21.734 -5.543 1 94.69 27 PHE B O 1
ATOM 2396 N N . SER B 1 28 ? 6.027 22.406 -7.648 1 94.62 28 SER B N 1
ATOM 2397 C CA . SER B 1 28 ? 4.977 21.547 -8.203 1 94.62 28 SER B CA 1
ATOM 2398 C C . SER B 1 28 ? 5.258 20.078 -7.926 1 94.62 28 SER B C 1
ATOM 2400 O O . SER B 1 28 ? 4.336 19.312 -7.648 1 94.62 28 SER B O 1
ATOM 2402 N N . ARG B 1 29 ? 6.449 19.719 -8.016 1 96.19 29 ARG B N 1
ATOM 2403 C CA . ARG B 1 29 ? 6.844 18.328 -7.797 1 96.19 29 ARG B CA 1
ATOM 2404 C C . ARG B 1 29 ? 6.605 17.906 -6.352 1 96.19 29 ARG B C 1
ATOM 2406 O O . ARG B 1 29 ? 6.156 16.797 -6.086 1 96.19 29 ARG B O 1
ATOM 2413 N N . LEU B 1 30 ? 6.918 18.812 -5.449 1 97 30 LEU B N 1
ATOM 2414 C CA . LEU B 1 30 ? 6.676 18.531 -4.039 1 97 30 LEU B CA 1
ATOM 2415 C C . LEU B 1 30 ? 5.184 18.453 -3.746 1 97 30 LEU B C 1
ATOM 2417 O O . LEU B 1 30 ? 4.738 17.609 -2.963 1 97 30 LEU B O 1
ATOM 2421 N N . CYS B 1 31 ? 4.438 19.328 -4.375 1 95.62 31 CYS B N 1
ATOM 2422 C CA . CYS B 1 31 ? 2.99 19.281 -4.211 1 95.62 31 CYS B CA 1
ATOM 2423 C C . CYS B 1 31 ? 2.434 17.938 -4.672 1 95.62 31 CYS B C 1
ATOM 2425 O O . CYS B 1 31 ? 1.602 17.344 -3.99 1 95.62 31 CYS B O 1
ATOM 2427 N N . GLN B 1 32 ? 2.912 17.484 -5.777 1 95.75 32 GLN B N 1
ATOM 2428 C CA . GLN B 1 32 ? 2.469 16.188 -6.289 1 95.75 32 GLN B CA 1
ATOM 2429 C C . GLN B 1 32 ? 2.871 15.062 -5.348 1 95.75 32 GLN B C 1
ATOM 2431 O O . GLN B 1 32 ? 2.092 14.133 -5.117 1 95.75 32 GLN B O 1
ATOM 2436 N N . LEU B 1 33 ? 4.074 15.117 -4.824 1 97.62 33 LEU B N 1
ATOM 2437 C CA . LEU B 1 33 ? 4.547 14.102 -3.887 1 97.62 33 LEU B CA 1
ATOM 2438 C C . LEU B 1 33 ? 3.615 14 -2.684 1 97.62 33 LEU B C 1
ATOM 2440 O O . LEU B 1 33 ? 3.256 12.891 -2.268 1 97.62 33 LEU B O 1
ATOM 2444 N N . ILE B 1 34 ? 3.188 15.102 -2.152 1 97 34 ILE B N 1
ATOM 2445 C CA . ILE B 1 34 ? 2.348 15.133 -0.96 1 97 34 ILE B CA 1
ATOM 2446 C C . ILE B 1 34 ? 0.953 14.609 -1.297 1 97 34 ILE B C 1
ATOM 2448 O O . ILE B 1 34 ? 0.414 13.758 -0.585 1 97 34 ILE B O 1
ATOM 2452 N N . VAL B 1 35 ? 0.392 15.062 -2.373 1 95.5 35 VAL B N 1
ATOM 2453 C CA . VAL B 1 35 ? -1.007 14.812 -2.703 1 95.5 35 VAL B CA 1
ATOM 2454 C C . VAL B 1 35 ? -1.177 13.359 -3.146 1 95.5 35 VAL B C 1
ATOM 2456 O O . VAL B 1 35 ? -2.232 12.758 -2.932 1 95.5 35 VAL B O 1
ATOM 2459 N N . THR B 1 36 ? -0.157 12.773 -3.686 1 95.81 36 THR B N 1
ATOM 2460 C CA . THR B 1 36 ? -0.299 11.414 -4.195 1 95.81 36 THR B CA 1
ATOM 2461 C C . THR B 1 36 ? 0.41 10.422 -3.281 1 95.81 36 THR B C 1
ATOM 2463 O O . THR B 1 36 ? -0.213 9.828 -2.396 1 95.81 36 THR B O 1
ATOM 2466 N N . ILE B 1 37 ? 1.752 10.43 -3.273 1 98.06 37 ILE B N 1
ATOM 2467 C CA . ILE B 1 37 ? 2.545 9.383 -2.643 1 98.06 37 ILE B CA 1
ATOM 2468 C C . ILE B 1 37 ? 2.371 9.445 -1.126 1 98.06 37 ILE B C 1
ATOM 2470 O O . ILE B 1 37 ? 2.094 8.43 -0.484 1 98.06 37 ILE B O 1
ATOM 2474 N N . CYS B 1 38 ? 2.449 10.625 -0.521 1 98.56 38 CYS B N 1
ATOM 2475 C CA . CYS B 1 38 ? 2.312 10.734 0.927 1 98.56 38 CYS B CA 1
ATOM 2476 C C . CYS B 1 38 ? 0.887 10.414 1.363 1 98.56 38 CYS B C 1
ATOM 2478 O O . CYS B 1 38 ? 0.678 9.75 2.379 1 98.56 38 CYS B O 1
ATOM 2480 N N . SER B 1 39 ? -0.067 10.883 0.617 1 97.88 39 SER B N 1
ATOM 2481 C CA . SER B 1 39 ? -1.453 10.578 0.957 1 97.88 39 SER B CA 1
ATOM 2482 C C . SER B 1 39 ? -1.731 9.078 0.857 1 97.88 39 SER B C 1
ATOM 2484 O O . SER B 1 39 ? -2.406 8.508 1.716 1 97.88 39 SER B O 1
ATOM 2486 N N . ASP B 1 40 ? -1.22 8.469 -0.189 1 98.44 40 ASP B N 1
ATOM 2487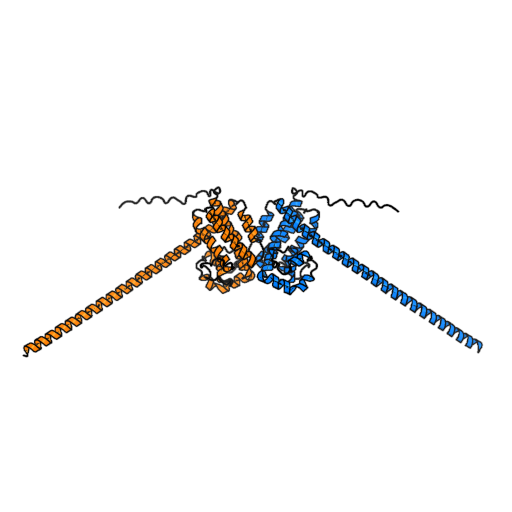 C CA . ASP B 1 40 ? -1.394 7.027 -0.338 1 98.44 40 ASP B CA 1
ATOM 2488 C C . ASP B 1 40 ? -0.729 6.273 0.81 1 98.44 40 ASP B C 1
ATOM 2490 O O . ASP B 1 40 ? -1.28 5.293 1.317 1 98.44 40 ASP B O 1
ATOM 2494 N N . LEU B 1 41 ? 0.441 6.66 1.167 1 98.81 41 LEU B N 1
ATOM 2495 C CA . LEU B 1 41 ? 1.132 6.055 2.301 1 98.81 41 LEU B CA 1
ATOM 2496 C C . LEU B 1 41 ? 0.309 6.195 3.576 1 98.81 41 LEU B C 1
ATOM 2498 O O . LEU B 1 41 ? 0.189 5.242 4.352 1 98.81 41 LEU B O 1
ATOM 2502 N N . PHE B 1 42 ? -0.261 7.391 3.801 1 98.81 42 PHE B N 1
ATOM 2503 C CA . PHE B 1 42 ? -1.063 7.621 4.996 1 98.81 42 PHE B CA 1
ATOM 2504 C C . PHE B 1 42 ? -2.322 6.762 4.977 1 98.81 42 PHE B C 1
ATOM 2506 O O . PHE B 1 42 ? -2.77 6.281 6.02 1 98.81 42 PHE B O 1
ATOM 2513 N N . ARG B 1 43 ? -2.908 6.562 3.826 1 98.62 43 ARG B N 1
ATOM 2514 C CA . ARG B 1 43 ? -4.055 5.664 3.717 1 98.62 43 ARG B CA 1
ATOM 2515 C C . ARG B 1 43 ? -3.662 4.23 4.051 1 98.62 43 ARG B C 1
ATOM 2517 O O . ARG B 1 43 ? -4.418 3.51 4.707 1 98.62 43 ARG B O 1
ATOM 2524 N N . ASP B 1 44 ? -2.484 3.859 3.602 1 98.31 44 ASP B N 1
ATOM 2525 C CA . ASP B 1 44 ? -1.97 2.533 3.928 1 98.31 44 ASP B CA 1
ATOM 2526 C C . ASP B 1 44 ? -1.751 2.383 5.434 1 98.31 44 ASP B C 1
ATOM 2528 O O . ASP B 1 44 ? -2.092 1.353 6.016 1 98.31 44 ASP B O 1
ATOM 2532 N N . ILE B 1 45 ? -1.134 3.404 6.02 1 98.75 45 ILE B N 1
ATOM 2533 C CA . ILE B 1 45 ? -0.933 3.371 7.465 1 98.75 45 ILE B CA 1
ATOM 2534 C C . ILE B 1 45 ? -2.277 3.203 8.164 1 98.75 45 ILE B C 1
ATOM 2536 O O . ILE B 1 45 ? -2.432 2.328 9.023 1 98.75 45 ILE B O 1
ATOM 2540 N N . LEU B 1 46 ? -3.244 4.035 7.797 1 98.69 46 LEU B N 1
ATOM 2541 C CA . LEU B 1 46 ? -4.566 3.977 8.414 1 98.69 46 LEU B CA 1
ATOM 2542 C C . LEU B 1 46 ? -5.148 2.57 8.312 1 98.69 46 LEU B C 1
ATOM 2544 O O . LEU B 1 46 ? -5.656 2.035 9.297 1 98.69 46 LEU B O 1
ATOM 2548 N N . SER B 1 47 ? -5.016 1.941 7.176 1 98.31 47 SER B N 1
ATOM 2549 C CA . SER B 1 47 ? -5.648 0.65 6.926 1 98.31 47 SER B CA 1
ATOM 2550 C C . SER B 1 47 ? -4.988 -0.457 7.738 1 98.31 47 SER B C 1
ATOM 2552 O O . SER B 1 47 ? -5.617 -1.473 8.039 1 98.31 47 SER B O 1
ATOM 2554 N N . HIS B 1 48 ? -3.713 -0.292 8.094 1 97.75 48 HIS B N 1
ATOM 2555 C CA . HIS B 1 48 ? -3.016 -1.281 8.906 1 97.75 48 HIS B CA 1
ATOM 2556 C C . HIS B 1 48 ? -3.531 -1.273 10.344 1 97.75 48 HIS B C 1
ATOM 2558 O O . HIS B 1 48 ? -3.441 -2.283 11.047 1 97.75 48 HIS B O 1
ATOM 2564 N N . TYR B 1 49 ? -4.078 -0.155 10.766 1 97.56 49 TYR B N 1
ATOM 2565 C CA . TYR B 1 49 ? -4.531 -0.034 12.141 1 97.56 49 TYR B CA 1
ATOM 2566 C C . TYR B 1 49 ? -6.051 -0.104 12.219 1 97.56 49 TYR B C 1
ATOM 2568 O O . TYR B 1 49 ? -6.605 -0.57 13.219 1 97.56 49 TYR B O 1
ATOM 2576 N N . ILE B 1 50 ? -6.66 0.418 11.18 1 98 50 ILE B N 1
ATOM 2577 C CA . ILE B 1 50 ? -8.117 0.392 11.07 1 98 50 ILE B CA 1
ATOM 2578 C C . ILE B 1 50 ? -8.516 -0.107 9.688 1 98 50 ILE B C 1
ATOM 2580 O O . ILE B 1 50 ? -8.578 0.671 8.727 1 98 50 ILE B O 1
ATOM 2584 N N . PRO B 1 51 ? -8.898 -1.337 9.602 1 96.5 51 PRO B N 1
ATOM 2585 C CA . PRO B 1 51 ? -9.367 -1.832 8.305 1 96.5 51 PRO B CA 1
ATOM 2586 C C . PRO B 1 51 ? -10.555 -1.044 7.766 1 96.5 51 PRO B C 1
ATOM 2588 O O . PRO B 1 51 ? -11.383 -0.563 8.539 1 96.5 51 PRO B O 1
ATOM 2591 N N . PRO B 1 52 ? -10.688 -0.989 6.496 1 97.19 52 PRO B N 1
ATOM 2592 C CA . PRO B 1 52 ? -11.758 -0.204 5.883 1 97.19 52 PRO B CA 1
ATOM 2593 C C . PRO B 1 52 ? -13.141 -0.605 6.387 1 97.19 52 PRO B C 1
ATOM 2595 O O . PRO B 1 52 ? -14 0.257 6.609 1 97.19 52 PRO B O 1
ATOM 2598 N N . ALA B 1 53 ? -13.375 -1.821 6.621 1 96.06 53 ALA B N 1
ATOM 2599 C CA . ALA B 1 53 ? -14.68 -2.309 7.051 1 96.06 53 ALA B CA 1
ATOM 2600 C C . ALA B 1 53 ? -15.047 -1.764 8.43 1 96.06 53 ALA B C 1
ATOM 2602 O O . ALA B 1 53 ? -16.219 -1.673 8.781 1 96.06 53 ALA B O 1
ATOM 2603 N N . ASN B 1 54 ? -14.055 -1.354 9.195 1 97.56 54 ASN B N 1
ATOM 2604 C CA . ASN B 1 54 ? -14.273 -0.902 10.562 1 97.56 54 ASN B CA 1
ATOM 2605 C C . ASN B 1 54 ? -14.156 0.615 10.68 1 97.56 54 ASN B C 1
ATOM 2607 O O . ASN B 1 54 ? -14.312 1.174 11.766 1 97.56 54 ASN B O 1
ATOM 2611 N N . LEU B 1 55 ? -13.859 1.256 9.609 1 97.94 55 LEU B N 1
ATOM 2612 C CA . LEU B 1 55 ? -13.562 2.682 9.68 1 97.94 55 LEU B CA 1
ATOM 2613 C C . LEU B 1 55 ? -14.75 3.463 10.227 1 97.94 55 LEU B C 1
ATOM 2615 O O . LEU B 1 55 ? -14.594 4.285 11.133 1 97.94 55 LEU B O 1
ATOM 2619 N N . ARG B 1 56 ? -15.906 3.16 9.75 1 96.19 56 ARG B N 1
ATOM 2620 C CA . ARG B 1 56 ? -17.094 3.867 10.211 1 96.19 56 ARG B CA 1
ATOM 2621 C C . ARG B 1 56 ? -17.312 3.672 11.703 1 96.19 56 ARG B C 1
ATOM 2623 O O . ARG B 1 56 ? -17.594 4.629 12.43 1 96.19 56 ARG B O 1
ATOM 2630 N N . THR B 1 57 ? -17.203 2.447 12.094 1 97.06 57 THR B N 1
ATOM 2631 C CA . THR B 1 57 ? -17.375 2.127 13.5 1 97.06 57 THR B CA 1
ATOM 2632 C C . THR B 1 57 ? -16.375 2.877 14.367 1 97.06 57 THR B C 1
ATOM 2634 O O . THR B 1 57 ? -16.719 3.424 15.414 1 97.06 57 THR B O 1
ATOM 2637 N N . GLU B 1 58 ? -15.102 2.93 13.945 1 98 58 GLU B N 1
ATOM 2638 C CA . GLU B 1 58 ? -14.055 3.613 14.703 1 98 58 GLU B CA 1
ATOM 2639 C C . GLU B 1 58 ? -14.297 5.121 14.742 1 98 58 GLU B C 1
ATOM 2641 O O . GLU B 1 58 ? -14.023 5.773 15.75 1 98 58 GLU B O 1
ATOM 2646 N N . LEU B 1 59 ? -14.773 5.609 13.672 1 97.75 59 LEU B N 1
ATOM 2647 C CA . LEU B 1 59 ? -15.094 7.031 13.617 1 97.75 59 LEU B CA 1
ATOM 2648 C C . LEU B 1 59 ? -16.219 7.371 14.602 1 97.75 59 LEU B C 1
ATOM 2650 O O . LEU B 1 59 ? -16.109 8.344 15.352 1 97.75 59 LEU B O 1
ATOM 2654 N N . ASP B 1 60 ? -17.234 6.539 14.617 1 96.62 60 ASP B N 1
ATOM 2655 C CA . ASP B 1 60 ? -18.359 6.773 15.508 1 96.62 60 ASP B CA 1
ATOM 2656 C C . ASP B 1 60 ? -17.938 6.672 16.969 1 96.62 60 ASP B C 1
ATOM 2658 O O . ASP B 1 60 ? -18.359 7.488 17.797 1 96.62 60 ASP B O 1
ATOM 2662 N N . LYS B 1 61 ? -17.141 5.754 17.219 1 97.75 61 LYS B N 1
ATOM 2663 C CA . LYS B 1 61 ? -16.656 5.539 18.578 1 97.75 61 LYS B CA 1
ATOM 2664 C C . LYS B 1 61 ? -15.852 6.738 19.062 1 97.75 61 LYS B C 1
ATOM 2666 O O . LYS B 1 61 ? -15.828 7.035 20.266 1 97.75 61 LYS B O 1
ATOM 2671 N N . ASN B 1 62 ? -15.203 7.434 18.219 1 97.38 62 ASN B N 1
ATOM 2672 C CA . ASN B 1 62 ? -14.289 8.516 18.594 1 97.38 62 ASN B CA 1
ATOM 2673 C C . ASN B 1 62 ? -14.836 9.875 18.172 1 97.38 62 ASN B C 1
ATOM 2675 O O . ASN B 1 62 ? -14.07 10.836 18.016 1 97.38 62 ASN B O 1
ATOM 2679 N N . LYS B 1 63 ? -16.047 9.969 17.922 1 96.19 63 LYS B N 1
ATOM 2680 C CA . LYS B 1 63 ? -16.656 11.18 17.391 1 96.19 63 LYS B CA 1
ATOM 2681 C C . LYS B 1 63 ? -16.406 12.367 18.312 1 96.19 63 LYS B C 1
ATOM 2683 O O . LYS B 1 63 ? -16.062 13.461 17.844 1 96.19 63 LYS B O 1
ATOM 2688 N N . ASN B 1 64 ? -16.547 12.242 19.562 1 95.56 64 ASN B N 1
ATOM 2689 C CA . ASN B 1 64 ? -16.359 13.336 20.5 1 95.56 64 ASN B CA 1
ATOM 2690 C C . ASN B 1 64 ? -14.938 13.875 20.453 1 95.56 64 ASN B C 1
ATOM 2692 O O . ASN B 1 64 ? -14.727 15.086 20.5 1 95.56 64 ASN B O 1
ATOM 2696 N N . LYS B 1 65 ? -14.031 12.953 20.422 1 95 65 LYS B N 1
ATOM 2697 C CA . LYS B 1 65 ? -12.625 13.328 20.344 1 95 65 LYS B CA 1
ATOM 2698 C C . LYS B 1 65 ? -12.32 14.07 19.047 1 95 65 LYS B C 1
ATOM 2700 O O . LYS B 1 65 ? -11.656 15.109 19.062 1 95 65 LYS B O 1
ATOM 2705 N N . LEU B 1 66 ? -12.805 13.617 17.969 1 95.94 66 LEU B N 1
ATOM 2706 C CA . LEU B 1 66 ? -12.508 14.18 16.656 1 95.94 66 LEU B CA 1
ATOM 2707 C C . LEU B 1 66 ? -13.242 15.5 16.438 1 95.94 66 LEU B C 1
ATOM 2709 O O . LEU B 1 66 ? -12.75 16.375 15.727 1 95.94 66 LEU B O 1
ATOM 2713 N N . ASP B 1 67 ? -14.336 15.68 17.094 1 92.25 67 ASP B N 1
ATOM 2714 C CA . ASP B 1 67 ? -15.094 16.922 17.016 1 92.25 67 ASP B CA 1
ATOM 2715 C C . ASP B 1 67 ? -14.336 18.078 17.656 1 92.25 67 ASP B C 1
ATOM 2717 O O . ASP B 1 67 ? -14.547 19.234 17.281 1 92.25 67 ASP B O 1
ATOM 2721 N N . LYS B 1 68 ? -13.57 17.75 18.5 1 90.19 68 LYS B N 1
ATOM 2722 C CA . LYS B 1 68 ? -12.828 18.781 19.234 1 90.19 68 LYS B CA 1
ATOM 2723 C C . LYS B 1 68 ? -11.586 19.219 18.453 1 90.19 68 LYS B C 1
ATOM 2725 O O . LYS B 1 68 ? -10.969 20.234 18.797 1 90.19 68 LYS B O 1
ATOM 2730 N N . VAL B 1 69 ? -11.234 18.453 17.484 1 90.25 69 VAL B N 1
ATOM 2731 C CA . VAL B 1 69 ? -10.055 18.797 16.688 1 90.25 69 VAL B CA 1
ATOM 2732 C C . VAL B 1 69 ? -10.375 19.984 15.789 1 90.25 69 VAL B C 1
ATOM 2734 O O . VAL B 1 69 ? -11.172 19.875 14.859 1 90.25 69 VAL B O 1
ATOM 2737 N N . LYS B 1 70 ? -9.672 21 15.992 1 83.44 70 LYS B N 1
ATOM 2738 C CA . LYS B 1 70 ? -9.984 22.297 15.367 1 83.44 70 LYS B CA 1
ATOM 2739 C C . LYS B 1 70 ? -9.5 22.328 13.93 1 83.44 70 LYS B C 1
ATOM 2741 O O . LYS B 1 70 ? -10.023 23.094 13.109 1 83.44 70 LYS B O 1
ATOM 2746 N N . SER B 1 71 ? -8.539 21.547 13.672 1 83.62 71 SER B N 1
ATOM 2747 C CA . SER B 1 71 ? -7.953 21.609 12.344 1 83.62 71 SER B CA 1
ATOM 2748 C C . SER B 1 71 ? -8.859 20.953 11.305 1 83.62 71 SER B C 1
ATOM 2750 O O . SER B 1 71 ? -8.68 21.156 10.102 1 83.62 71 SER B O 1
ATOM 2752 N N . ILE B 1 72 ? -9.883 20.266 11.688 1 89.19 72 ILE B N 1
ATOM 2753 C CA . ILE B 1 72 ? -10.82 19.672 10.742 1 89.19 72 ILE B CA 1
ATOM 2754 C C . ILE B 1 72 ? -11.945 20.672 10.445 1 89.19 72 ILE B C 1
ATOM 2756 O O . ILE B 1 72 ? -12.672 21.078 11.359 1 89.19 72 ILE B O 1
ATOM 2760 N N . ASN B 1 73 ? -12.117 21.016 9.25 1 85.81 73 ASN B N 1
ATOM 2761 C CA . ASN B 1 73 ? -13.141 22 8.906 1 85.81 73 ASN B CA 1
ATOM 2762 C C . ASN B 1 73 ? -14.516 21.344 8.773 1 85.81 73 ASN B C 1
ATOM 2764 O O . ASN B 1 73 ? -14.625 20.125 8.789 1 85.81 73 ASN B O 1
ATOM 2768 N N . PRO B 1 74 ? -15.539 22.141 8.602 1 86.69 74 PRO B N 1
ATOM 2769 C CA . PRO B 1 74 ? -16.891 21.594 8.555 1 86.69 74 PRO B CA 1
ATOM 2770 C C . PRO B 1 74 ? -17.125 20.656 7.367 1 86.69 74 PRO B C 1
ATOM 2772 O O . PRO B 1 74 ? -17.828 19.656 7.496 1 86.69 74 PRO B O 1
ATOM 2775 N N . GLN B 1 75 ? -16.547 21 6.27 1 88.5 75 GLN B N 1
ATOM 2776 C CA . GLN B 1 75 ? -16.703 20.156 5.098 1 88.5 75 GLN B CA 1
ATOM 2777 C C . GLN B 1 75 ? -16.062 18.781 5.328 1 88.5 75 GLN B C 1
ATOM 2779 O O . GLN B 1 75 ? -16.625 17.75 4.957 1 88.5 75 GLN B O 1
ATOM 2784 N N . GLN B 1 76 ? -14.914 18.781 5.945 1 92 76 GLN B N 1
ATOM 2785 C CA . GLN B 1 76 ? -14.211 17.547 6.266 1 92 76 GLN B CA 1
ATOM 2786 C C . GLN B 1 76 ? -14.961 16.734 7.32 1 92 76 GLN B C 1
ATOM 2788 O O . GLN B 1 76 ? -14.984 15.508 7.266 1 92 76 GLN B O 1
ATOM 2793 N N . LYS B 1 77 ? -15.609 17.422 8.203 1 92.62 77 LYS B N 1
ATOM 2794 C CA . LYS B 1 77 ? -16.422 16.75 9.219 1 92.62 77 LYS B CA 1
ATOM 2795 C C . LYS B 1 77 ? -17.594 16.031 8.586 1 92.62 77 LYS B C 1
ATOM 2797 O O . LYS B 1 77 ? -17.969 14.922 9.008 1 92.62 77 LYS B O 1
ATOM 2802 N N . ARG B 1 78 ? -18.109 16.625 7.578 1 92.38 78 ARG B N 1
ATOM 2803 C CA . ARG B 1 78 ? -19.219 16 6.883 1 92.38 78 ARG B CA 1
ATOM 2804 C C . ARG B 1 78 ? -18.766 14.766 6.117 1 92.38 78 ARG B C 1
ATOM 2806 O O . ARG B 1 78 ? -19.531 13.805 5.957 1 92.38 78 ARG B O 1
ATOM 2813 N N . LEU B 1 79 ? -17.578 14.836 5.703 1 93.25 79 LEU B N 1
ATOM 2814 C CA . LEU B 1 79 ? -17.016 13.672 5.02 1 93.25 79 LEU B CA 1
ATOM 2815 C C . LEU B 1 79 ? -16.844 12.508 5.984 1 93.25 79 LEU B C 1
ATOM 2817 O O . LEU B 1 79 ? -17.078 11.352 5.613 1 93.25 79 LEU B O 1
ATOM 2821 N N . LEU B 1 80 ? -16.469 12.805 7.195 1 96.12 80 LEU B N 1
ATOM 2822 C CA . LEU B 1 80 ? -16.234 11.781 8.211 1 96.12 80 LEU B CA 1
ATOM 2823 C C . LEU B 1 80 ? -17.562 11.219 8.727 1 96.12 80 LEU B C 1
ATOM 2825 O O . LEU B 1 80 ? -17.625 10.055 9.109 1 96.12 80 LEU B O 1
ATOM 2829 N N . TYR B 1 81 ? -18.531 12.078 8.742 1 95.56 81 TYR B N 1
ATOM 2830 C CA . TYR B 1 81 ? -19.844 11.711 9.266 1 95.56 81 TYR B CA 1
ATOM 2831 C C . TYR B 1 81 ? -20.938 12.102 8.289 1 95.56 81 TYR B C 1
ATOM 2833 O O . TYR B 1 81 ? -21.703 13.039 8.539 1 95.56 81 TYR B O 1
ATOM 2841 N N . PRO B 1 82 ? -21.047 11.305 7.293 1 93.19 82 PRO B N 1
ATOM 2842 C CA . PRO B 1 82 ? -22.047 11.633 6.277 1 93.19 82 PRO B CA 1
ATOM 2843 C C . PRO B 1 82 ? -23.484 11.508 6.797 1 93.19 82 PRO B C 1
ATOM 2845 O O . PRO B 1 82 ? -23.719 10.812 7.785 1 93.19 82 PRO B O 1
ATOM 2848 N N . ASP B 1 83 ? -24.359 12.195 6.039 1 92.06 83 ASP B N 1
ATOM 2849 C CA . ASP B 1 83 ? -25.781 12.133 6.391 1 92.06 83 ASP B CA 1
ATOM 2850 C C . ASP B 1 83 ? -26.312 10.703 6.277 1 92.06 83 ASP B C 1
ATOM 2852 O O . ASP B 1 83 ? -25.781 9.898 5.512 1 92.06 83 ASP B O 1
ATOM 2856 N N . PRO B 1 84 ? -27.375 10.469 7.031 1 89.94 84 PRO B N 1
ATOM 2857 C CA . PRO B 1 84 ? -27.969 9.133 6.91 1 89.94 84 PRO B CA 1
ATOM 2858 C C . PRO B 1 84 ? -28.328 8.773 5.469 1 89.94 84 PRO B C 1
ATOM 2860 O O . PRO B 1 84 ? -28.812 9.625 4.723 1 89.94 84 PRO B O 1
ATOM 2863 N N . GLY B 1 85 ? -28.016 7.629 5.02 1 90.75 85 GLY B N 1
ATOM 2864 C CA . GLY B 1 85 ? -28.328 7.18 3.674 1 90.75 85 GLY B CA 1
ATOM 2865 C C . GLY B 1 85 ? -27.156 7.305 2.717 1 90.75 85 GLY B C 1
ATOM 2866 O O . GLY B 1 85 ? -27.172 6.703 1.641 1 90.75 85 GLY B O 1
ATOM 2867 N N . LYS B 1 86 ? -26.281 8.094 3.107 1 91.12 86 LYS B N 1
ATOM 2868 C CA . LYS B 1 86 ? -25.094 8.242 2.264 1 91.12 86 LYS B CA 1
ATOM 2869 C C . LYS B 1 86 ? -24.062 7.172 2.59 1 91.12 86 LYS B C 1
ATOM 2871 O O . LYS B 1 86 ? -24.047 6.629 3.695 1 91.12 86 LYS B O 1
ATOM 2876 N N . ALA B 1 87 ? -23.203 6.93 1.624 1 91.31 87 ALA B N 1
ATOM 2877 C CA . ALA B 1 87 ? -22.172 5.91 1.787 1 91.31 87 ALA B CA 1
ATOM 2878 C C . ALA B 1 87 ? -21.156 6.316 2.852 1 91.31 87 ALA B C 1
ATOM 2880 O O . ALA B 1 87 ? -20.844 7.504 3 1 91.31 87 ALA B O 1
ATOM 2881 N N . SER B 1 88 ? -20.719 5.301 3.557 1 93.25 88 SER B N 1
ATOM 2882 C CA . SER B 1 88 ? -19.672 5.535 4.551 1 93.25 88 SER B CA 1
ATOM 2883 C C . SER B 1 88 ? -18.391 6.008 3.896 1 93.25 88 SER B C 1
ATOM 2885 O O . SER B 1 88 ? -18.078 5.621 2.766 1 93.25 88 SER B O 1
ATOM 2887 N N . PRO B 1 89 ? -17.672 6.781 4.633 1 94.62 89 PRO B N 1
ATOM 2888 C CA . PRO B 1 89 ? -16.391 7.254 4.066 1 94.62 89 PRO B CA 1
ATOM 2889 C C . PRO B 1 89 ? -15.367 6.141 3.924 1 94.62 89 PRO B C 1
ATOM 2891 O O . PRO B 1 89 ? -15.344 5.207 4.73 1 94.62 89 PRO B O 1
ATOM 2894 N N . MET B 1 90 ? -14.586 6.25 2.902 1 96.94 90 MET B N 1
ATOM 2895 C CA . MET B 1 90 ? -13.422 5.398 2.674 1 96.94 90 MET B CA 1
ATOM 2896 C C . MET B 1 90 ? -12.133 6.219 2.717 1 96.94 90 MET B C 1
ATOM 2898 O O . MET B 1 90 ? -12.164 7.441 2.584 1 96.94 90 MET B O 1
ATOM 2902 N N . ALA B 1 91 ? -11.055 5.531 2.898 1 97.5 91 ALA B N 1
ATOM 2903 C CA . ALA B 1 91 ? -9.773 6.227 3.006 1 97.5 91 ALA B CA 1
ATOM 2904 C C . ALA B 1 91 ? -9.516 7.102 1.782 1 97.5 91 ALA B C 1
ATOM 2906 O O . ALA B 1 91 ? -8.93 8.18 1.894 1 97.5 91 ALA B O 1
ATOM 2907 N N . LYS B 1 92 ? -9.922 6.688 0.634 1 97.06 92 LYS B N 1
ATOM 2908 C CA . LYS B 1 92 ? -9.672 7.41 -0.609 1 97.06 92 LYS B CA 1
ATOM 2909 C C . LYS B 1 92 ? -10.375 8.766 -0.604 1 97.06 92 LYS B C 1
ATOM 2911 O O . LYS B 1 92 ? -10 9.664 -1.364 1 97.06 92 LYS B O 1
ATOM 2916 N N . ASP B 1 93 ? -11.406 8.945 0.252 1 95.19 93 ASP B N 1
ATOM 2917 C CA . ASP B 1 93 ? -12.195 10.18 0.29 1 95.19 93 ASP B CA 1
ATOM 2918 C C . ASP B 1 93 ? -11.523 11.234 1.169 1 95.19 93 ASP B C 1
ATOM 2920 O O . ASP B 1 93 ? -11.945 12.391 1.18 1 95.19 93 ASP B O 1
ATOM 2924 N N . LEU B 1 94 ? -10.547 10.844 1.853 1 95.75 94 LEU B N 1
ATOM 2925 C CA . LEU B 1 94 ? -9.938 11.703 2.863 1 95.75 94 LEU B CA 1
ATOM 2926 C C . LEU B 1 94 ? -8.672 12.352 2.326 1 95.75 94 LEU B C 1
ATOM 2928 O O . LEU B 1 94 ? -7.879 11.711 1.632 1 95.75 94 LEU B O 1
ATOM 2932 N N . ASP B 1 95 ? -8.508 13.609 2.613 1 92.62 95 ASP B N 1
ATOM 2933 C CA . ASP B 1 95 ? -7.297 14.297 2.184 1 92.62 95 ASP B CA 1
ATOM 2934 C C . ASP B 1 95 ? -6.18 14.133 3.215 1 92.62 95 ASP B C 1
ATOM 2936 O O . ASP B 1 95 ? -6.375 13.508 4.254 1 92.62 95 ASP B O 1
ATOM 2940 N N . PHE B 1 96 ? -5.07 14.688 2.959 1 95.31 96 PHE B N 1
ATOM 2941 C CA . PHE B 1 96 ? -3.857 14.508 3.748 1 95.31 96 PHE B CA 1
ATOM 2942 C C . PHE B 1 96 ? -4.07 14.961 5.184 1 95.31 96 PHE B C 1
ATOM 2944 O O . PHE B 1 96 ? -3.68 14.273 6.129 1 95.31 96 PHE B O 1
ATOM 2951 N N . SER B 1 97 ? -4.688 16.125 5.422 1 93.25 97 SER B N 1
ATOM 2952 C CA . SER B 1 97 ? -4.855 16.703 6.754 1 93.25 97 SER B CA 1
ATOM 2953 C C . SER B 1 97 ? -5.754 15.836 7.625 1 93.25 97 SER B C 1
ATOM 2955 O O . SER B 1 97 ? -5.469 15.617 8.805 1 93.25 97 SER B O 1
ATOM 2957 N N . VAL B 1 98 ? -6.82 15.359 6.996 1 96 98 VAL B N 1
ATOM 2958 C CA . VAL B 1 98 ? -7.75 14.516 7.73 1 96 98 VAL B CA 1
ATOM 2959 C C . VAL B 1 98 ? -7.086 13.18 8.062 1 96 98 VAL B C 1
ATOM 2961 O O . VAL B 1 98 ? -7.234 12.664 9.172 1 96 98 VAL B O 1
ATOM 2964 N N . LEU B 1 99 ? -6.367 12.594 7.121 1 97.94 99 LEU B N 1
ATOM 2965 C CA . LEU B 1 99 ? -5.652 11.344 7.344 1 97.94 99 LEU B CA 1
ATOM 2966 C C . LEU B 1 99 ? -4.684 11.477 8.516 1 97.94 99 LEU B C 1
ATOM 2968 O O . LEU B 1 99 ? -4.629 10.602 9.383 1 97.94 99 LEU B O 1
ATOM 2972 N N . TYR B 1 100 ? -3.943 12.562 8.562 1 97.5 100 TYR B N 1
ATOM 2973 C CA . TYR B 1 100 ? -3.018 12.789 9.672 1 97.5 100 TYR B CA 1
ATOM 2974 C C . TYR B 1 100 ? -3.756 12.828 11 1 97.5 100 TYR B C 1
ATOM 2976 O O . TYR B 1 100 ? -3.305 12.227 11.984 1 97.5 100 TYR B O 1
ATOM 2984 N N . VAL B 1 101 ? -4.832 13.531 11.016 1 96.88 101 VAL B N 1
ATOM 2985 C CA . VAL B 1 101 ? -5.605 13.672 12.242 1 96.88 101 VAL B CA 1
ATOM 2986 C C . VAL B 1 101 ? -6.082 12.297 12.719 1 96.88 101 VAL B C 1
ATOM 2988 O O . VAL B 1 101 ? -6 11.984 13.906 1 96.88 101 VAL B O 1
ATOM 2991 N N . LEU B 1 102 ? -6.582 11.484 11.797 1 98.31 102 LEU B N 1
ATOM 2992 C CA . LEU B 1 102 ? -7.086 10.164 12.164 1 98.31 102 LEU B CA 1
ATOM 2993 C C . LEU B 1 102 ? -5.953 9.273 12.664 1 98.31 102 LEU B C 1
ATOM 2995 O O . LEU B 1 102 ? -6.074 8.641 13.719 1 98.31 102 LEU B O 1
ATOM 2999 N N . ILE B 1 103 ? -4.844 9.242 11.969 1 98.56 103 ILE B N 1
ATOM 3000 C CA . ILE B 1 103 ? -3.703 8.398 12.328 1 98.56 103 ILE B CA 1
ATOM 3001 C C . ILE B 1 103 ? -3.199 8.773 13.719 1 98.56 103 ILE B C 1
ATOM 3003 O O . ILE B 1 103 ? -2.967 7.902 14.555 1 98.56 103 ILE B O 1
ATOM 3007 N N . ARG B 1 104 ? -3.143 10.039 13.93 1 97.25 104 ARG B N 1
ATOM 3008 C CA . ARG B 1 104 ? -2.621 10.562 15.188 1 97.25 104 ARG B CA 1
ATOM 3009 C C . ARG B 1 104 ? -3.574 10.266 16.344 1 97.25 104 ARG B C 1
ATOM 3011 O O . ARG B 1 104 ? -3.137 10 17.469 1 97.25 104 ARG B O 1
ATOM 3018 N N . ASN B 1 105 ? -4.82 10.219 16.125 1 96.81 105 ASN B N 1
ATOM 3019 C CA . ASN B 1 105 ? -5.758 10.297 17.234 1 96.81 105 ASN B CA 1
ATOM 3020 C C . ASN B 1 105 ? -6.449 8.953 17.484 1 96.81 105 ASN B C 1
ATOM 3022 O O . ASN B 1 105 ? -6.887 8.672 18.594 1 96.81 105 ASN B O 1
ATOM 3026 N N . ILE B 1 106 ? -6.535 8.102 16.422 1 97.62 106 ILE B N 1
ATOM 3027 C CA . ILE B 1 106 ? -7.441 6.988 16.703 1 97.62 106 ILE B CA 1
ATOM 3028 C C . ILE B 1 106 ? -6.793 5.676 16.25 1 97.62 106 ILE B C 1
ATOM 3030 O O . ILE B 1 106 ? -7.41 4.609 16.344 1 97.62 106 ILE B O 1
ATOM 3034 N N . CYS B 1 107 ? -5.547 5.652 15.773 1 97.69 107 CYS B N 1
ATOM 3035 C CA . CYS B 1 107 ? -4.883 4.43 15.336 1 97.69 107 CYS B CA 1
ATOM 3036 C C . CYS B 1 107 ? -4.105 3.791 16.484 1 97.69 107 CYS B C 1
ATOM 3038 O O . CYS B 1 107 ? -3.6 2.674 16.359 1 97.69 107 CYS B O 1
ATOM 3040 N N . GLY B 1 108 ? -3.955 4.496 17.562 1 96.75 108 GLY B N 1
ATOM 3041 C CA . GLY B 1 108 ? -3.271 3.936 18.719 1 96.75 108 GLY B CA 1
ATOM 3042 C C . GLY B 1 108 ? -1.777 3.775 18.5 1 96.75 108 GLY B C 1
ATOM 3043 O O . GLY B 1 108 ? -1.144 2.926 19.141 1 96.75 108 GLY B O 1
ATOM 3044 N N . ILE B 1 109 ? -1.211 4.535 17.578 1 97.81 109 ILE B N 1
ATOM 3045 C CA . ILE B 1 109 ? 0.228 4.512 17.344 1 97.81 109 ILE B CA 1
ATOM 3046 C C . ILE B 1 109 ? 0.954 5.215 18.484 1 97.81 109 ILE B C 1
ATOM 3048 O O . ILE B 1 109 ? 0.608 6.34 18.844 1 97.81 109 ILE B O 1
ATOM 3052 N N . LYS B 1 110 ? 1.965 4.578 19.047 1 97.38 110 LYS B N 1
ATOM 3053 C CA . LYS B 1 110 ? 2.752 5.188 20.109 1 97.38 110 LYS B CA 1
ATOM 3054 C C . LYS B 1 110 ? 3.463 6.445 19.609 1 97.38 110 LYS B C 1
ATOM 3056 O O . LYS B 1 110 ? 4.172 6.41 18.609 1 97.38 110 LYS B O 1
ATOM 3061 N N . PRO B 1 111 ? 3.271 7.543 20.297 1 97.69 111 PRO B N 1
ATOM 3062 C CA . PRO B 1 111 ? 3.957 8.766 19.891 1 97.69 111 PRO B CA 1
ATOM 3063 C C . PRO B 1 111 ? 5.473 8.672 20.016 1 97.69 111 PRO B C 1
ATOM 3065 O O . PRO B 1 111 ? 5.98 7.82 20.766 1 97.69 111 PRO B O 1
ATOM 3068 N N . HIS B 1 112 ? 6.133 9.492 19.297 1 97.62 112 HIS B N 1
ATOM 3069 C CA . HIS B 1 112 ? 7.574 9.57 19.484 1 97.62 112 HIS B CA 1
ATOM 3070 C C . HIS B 1 112 ? 7.922 10.227 20.828 1 97.62 112 HIS B C 1
ATOM 3072 O O . HIS B 1 112 ? 7.027 10.664 21.562 1 97.62 112 HIS B O 1
ATOM 3078 N N . LYS B 1 113 ? 9.117 10.352 21.188 1 95.62 113 LYS B N 1
ATOM 3079 C CA . LYS B 1 113 ? 9.602 10.664 22.531 1 95.62 113 LYS B CA 1
ATOM 3080 C C . LYS B 1 113 ? 9 11.969 23.047 1 95.62 113 LYS B C 1
ATOM 3082 O O . LYS B 1 113 ? 8.547 12.039 24.188 1 95.62 113 LYS B O 1
ATOM 3087 N N . ASN B 1 114 ? 8.922 13.023 22.188 1 95.56 114 ASN B N 1
ATOM 3088 C CA . ASN B 1 114 ? 8.445 14.336 22.625 1 95.56 114 ASN B CA 1
ATOM 3089 C C . ASN B 1 114 ? 6.945 14.492 22.391 1 95.56 114 ASN B C 1
ATOM 3091 O O . ASN B 1 114 ? 6.363 15.516 22.75 1 95.56 114 ASN B O 1
ATOM 3095 N N . GLY B 1 115 ? 6.336 13.469 21.797 1 95.94 115 GLY B N 1
ATOM 3096 C CA . GLY B 1 115 ? 4.902 13.492 21.562 1 95.94 115 GLY B CA 1
ATOM 3097 C C . GLY B 1 115 ? 4.531 13.961 20.172 1 95.94 115 GLY B C 1
ATOM 3098 O O . GLY B 1 115 ? 5.324 14.625 19.5 1 95.94 115 GLY B O 1
ATOM 3099 N N . TRP B 1 116 ? 3.34 13.672 19.766 1 95.88 116 TRP B N 1
ATOM 3100 C CA . TRP B 1 116 ? 2.826 14.07 18.453 1 95.88 116 TRP B CA 1
ATOM 3101 C C . TRP B 1 116 ? 2.852 15.586 18.297 1 95.88 116 TRP B C 1
ATOM 3103 O O . TRP B 1 116 ? 2.479 16.312 19.219 1 95.88 116 TRP B O 1
ATOM 3113 N N . GLY B 1 117 ? 3.295 16.109 17.109 1 92.25 117 GLY B N 1
ATOM 3114 C CA . GLY B 1 117 ? 3.234 17.516 16.797 1 92.25 117 GLY B CA 1
ATOM 3115 C C . GLY B 1 117 ? 4.383 18.312 17.391 1 92.25 117 GLY B C 1
ATOM 3116 O O . GLY B 1 117 ? 4.566 19.484 17.078 1 92.25 117 GLY B O 1
ATOM 3117 N N . ASP B 1 118 ? 5.141 17.688 18.25 1 92.75 118 ASP B N 1
ATOM 3118 C CA . ASP B 1 118 ? 6.266 18.375 18.875 1 92.75 118 ASP B CA 1
ATOM 3119 C C . ASP B 1 118 ? 7.574 18.062 18.141 1 92.75 118 ASP B C 1
ATOM 3121 O O . ASP B 1 118 ? 7.578 17.344 17.141 1 92.75 118 ASP B O 1
ATOM 3125 N N . ASN B 1 119 ? 8.609 18.656 18.719 1 90 119 ASN B N 1
ATOM 3126 C CA . ASN B 1 119 ? 9.914 18.484 18.078 1 90 119 ASN B CA 1
ATOM 3127 C C . ASN B 1 119 ? 10.344 17.016 18.078 1 90 119 ASN B C 1
ATOM 3129 O O . ASN B 1 119 ? 10.203 16.328 19.078 1 90 119 ASN B O 1
ATOM 3133 N N . ILE B 1 120 ? 10.906 16.609 16.969 1 96.25 120 ILE B N 1
ATOM 3134 C CA . ILE B 1 120 ? 11.352 15.227 16.828 1 96.25 120 ILE B CA 1
ATOM 3135 C C . ILE B 1 120 ? 12.852 15.133 17.094 1 96.25 120 ILE B C 1
ATOM 3137 O O . ILE B 1 120 ? 13.641 15.898 16.531 1 96.25 120 ILE B O 1
ATOM 3141 N N . GLU B 1 121 ? 13.227 14.234 17.922 1 94.44 121 GLU B N 1
ATOM 3142 C CA . GLU B 1 121 ? 14.648 14.047 18.219 1 94.44 121 GLU B CA 1
ATOM 3143 C C . GLU B 1 121 ? 15.414 13.57 16.984 1 94.44 121 GLU B C 1
ATOM 3145 O O . GLU B 1 121 ? 14.906 12.75 16.219 1 94.44 121 GLU B O 1
ATOM 3150 N N . ASN B 1 122 ? 16.641 13.992 16.984 1 92.06 122 ASN B N 1
ATOM 3151 C CA . ASN B 1 122 ? 17.484 13.57 15.875 1 92.06 122 ASN B CA 1
ATOM 3152 C C . ASN B 1 122 ? 17.688 12.055 15.867 1 92.06 122 ASN B C 1
ATOM 3154 O O . ASN B 1 122 ? 17.891 11.445 16.922 1 92.06 122 ASN B O 1
ATOM 3158 N N . GLY B 1 123 ? 17.484 11.516 14.781 1 93.75 123 GLY B N 1
ATOM 3159 C CA . GLY B 1 123 ? 17.75 10.102 14.609 1 93.75 123 GLY B CA 1
ATOM 3160 C C . GLY B 1 123 ? 16.547 9.227 14.945 1 93.75 123 GLY B C 1
ATOM 3161 O O . GLY B 1 123 ? 16.594 8.008 14.75 1 93.75 123 GLY B O 1
ATOM 3162 N N . ASP B 1 124 ? 15.477 9.812 15.5 1 97.44 124 ASP B N 1
ATOM 3163 C CA . ASP B 1 124 ? 14.281 9.023 15.766 1 97.44 124 ASP B CA 1
ATOM 3164 C C . ASP B 1 124 ? 13.617 8.578 14.461 1 97.44 124 ASP B C 1
ATOM 3166 O O . ASP B 1 124 ? 13.094 9.406 13.711 1 97.44 124 ASP B O 1
ATOM 3170 N N . ASN B 1 125 ? 13.594 7.285 14.219 1 97.56 125 ASN B N 1
ATOM 3171 C CA . ASN B 1 125 ? 13.047 6.754 12.977 1 97.56 125 ASN B CA 1
ATOM 3172 C C . ASN B 1 125 ? 11.781 5.941 13.227 1 97.56 125 ASN B C 1
ATOM 3174 O O . ASN B 1 125 ? 11.391 5.113 12.398 1 97.56 125 ASN B O 1
ATOM 3178 N N . SER B 1 126 ? 11.164 6.168 14.406 1 97.81 126 SER B N 1
ATOM 3179 C CA . SER B 1 126 ? 9.891 5.504 14.664 1 97.81 126 SER B CA 1
ATOM 3180 C C . SER B 1 126 ? 8.828 5.938 13.656 1 97.81 126 SER B C 1
ATOM 3182 O O . SER B 1 126 ? 8.945 7 13.039 1 97.81 126 SER B O 1
ATOM 3184 N N . ILE B 1 127 ? 7.848 5.16 13.5 1 98.19 127 ILE B N 1
ATOM 3185 C CA . ILE B 1 127 ? 6.785 5.445 12.539 1 98.19 127 ILE B CA 1
ATOM 3186 C C . ILE B 1 127 ? 6.145 6.793 12.867 1 98.19 127 ILE B C 1
ATOM 3188 O O . ILE B 1 127 ? 5.93 7.617 11.977 1 98.19 127 ILE B O 1
ATOM 3192 N N . ALA B 1 128 ? 5.918 7.078 14.156 1 98.56 128 ALA B N 1
ATOM 3193 C CA . ALA B 1 128 ? 5.301 8.336 14.57 1 98.56 128 ALA B CA 1
ATOM 3194 C C . ALA B 1 128 ? 6.18 9.523 14.195 1 98.56 128 ALA B C 1
ATOM 3196 O O . ALA B 1 128 ? 5.68 10.547 13.719 1 98.56 128 ALA B O 1
ATOM 3197 N N . ALA B 1 129 ? 7.453 9.375 14.391 1 98.75 129 ALA B N 1
ATOM 3198 C CA . ALA B 1 129 ? 8.383 10.445 14.062 1 98.75 129 ALA B CA 1
ATOM 3199 C C . ALA B 1 129 ? 8.391 10.727 12.562 1 98.75 129 ALA B C 1
ATOM 3201 O O . ALA B 1 129 ? 8.398 11.891 12.141 1 98.75 129 ALA B O 1
ATOM 3202 N N . CYS B 1 130 ? 8.406 9.664 11.797 1 98.81 130 CYS B N 1
ATOM 3203 C CA . CYS B 1 130 ? 8.43 9.812 10.344 1 98.81 130 CYS B CA 1
ATOM 3204 C C . CYS B 1 130 ? 7.141 10.461 9.844 1 98.81 130 CYS B C 1
ATOM 3206 O O . CYS B 1 130 ? 7.18 11.32 8.961 1 98.81 130 CYS B O 1
ATOM 3208 N N . ILE B 1 131 ? 6.004 10.094 10.398 1 98.81 131 ILE B N 1
ATOM 3209 C CA . ILE B 1 131 ? 4.715 10.68 10.047 1 98.81 131 ILE B CA 1
ATOM 3210 C C . ILE B 1 131 ? 4.73 12.18 10.344 1 98.81 131 ILE B C 1
ATOM 3212 O O . ILE B 1 131 ? 4.332 12.992 9.508 1 98.81 131 ILE B O 1
ATOM 3216 N N . ASP B 1 132 ? 5.234 12.586 11.484 1 98.38 132 ASP B N 1
ATOM 3217 C CA . ASP B 1 132 ? 5.289 13.992 11.867 1 98.38 132 ASP B CA 1
ATOM 3218 C C . ASP B 1 132 ? 6.25 14.773 10.977 1 98.38 132 ASP B C 1
ATOM 3220 O O . ASP B 1 132 ? 6.02 15.945 10.672 1 98.38 132 ASP B O 1
ATOM 3224 N N . ARG B 1 133 ? 7.367 14.148 10.594 1 98.19 133 ARG B N 1
ATOM 3225 C CA . ARG B 1 133 ? 8.289 14.812 9.68 1 98.19 133 ARG B CA 1
ATOM 3226 C C . ARG B 1 133 ? 7.613 15.133 8.352 1 98.19 133 ARG B C 1
ATOM 3228 O O . ARG B 1 133 ? 7.805 16.219 7.797 1 98.19 133 ARG B O 1
ATOM 3235 N N . ILE B 1 134 ? 6.812 14.203 7.887 1 98.56 134 ILE B N 1
ATOM 3236 C CA . ILE B 1 134 ? 6.109 14.414 6.629 1 98.56 134 ILE B CA 1
ATOM 3237 C C . ILE B 1 134 ? 5.113 15.562 6.781 1 98.56 134 ILE B C 1
ATOM 3239 O O . ILE B 1 134 ? 5.039 16.453 5.926 1 98.56 134 ILE B O 1
ATOM 3243 N N . ARG B 1 135 ? 4.391 15.523 7.836 1 96.62 135 ARG B N 1
ATOM 3244 C CA . ARG B 1 135 ? 3.438 16.594 8.094 1 96.62 135 ARG B CA 1
ATOM 3245 C C . ARG B 1 135 ? 4.141 17.953 8.172 1 96.62 135 ARG B C 1
ATOM 3247 O O . ARG B 1 135 ? 3.643 18.938 7.645 1 96.62 135 ARG B O 1
ATOM 3254 N N . LEU B 1 136 ? 5.277 17.984 8.844 1 93.88 136 LEU B N 1
ATOM 3255 C CA . LEU B 1 136 ? 6.027 19.234 8.992 1 93.88 136 LEU B CA 1
ATOM 3256 C C . LEU B 1 136 ? 6.484 19.75 7.637 1 93.88 136 LEU B C 1
ATOM 3258 O O . LEU B 1 136 ? 6.398 20.953 7.371 1 93.88 136 LEU B O 1
ATOM 3262 N N . GLN B 1 137 ? 6.996 18.891 6.789 1 94.69 137 GLN B N 1
ATOM 3263 C CA . GLN B 1 137 ? 7.434 19.312 5.465 1 94.69 137 GLN B CA 1
ATOM 3264 C C . GLN B 1 137 ? 6.262 19.812 4.625 1 94.69 137 GLN B C 1
ATOM 3266 O O . GLN B 1 137 ? 6.391 20.781 3.881 1 94.69 137 GLN B O 1
ATOM 3271 N N . ARG B 1 138 ? 5.145 19.141 4.734 1 95 138 ARG B N 1
ATOM 3272 C CA . ARG B 1 138 ? 3.941 19.625 4.062 1 95 138 ARG B CA 1
ATOM 3273 C C . ARG B 1 138 ? 3.58 21.031 4.516 1 95 138 ARG B C 1
ATOM 3275 O O . ARG B 1 138 ? 3.252 21.891 3.693 1 95 138 ARG B O 1
ATOM 3282 N N . ASN B 1 139 ? 3.662 21.281 5.844 1 88.06 139 ASN B N 1
ATOM 3283 C CA . ASN B 1 139 ? 3.357 22.609 6.371 1 88.06 139 ASN B CA 1
ATOM 3284 C C . ASN B 1 139 ? 4.348 23.656 5.867 1 88.06 139 ASN B C 1
ATOM 3286 O O . ASN B 1 139 ? 3.969 24.797 5.613 1 88.06 139 ASN B O 1
ATOM 3290 N N . LEU B 1 140 ? 5.547 23.281 5.758 1 88.19 140 LEU B N 1
ATOM 3291 C CA . LEU B 1 140 ? 6.566 24.188 5.262 1 88.19 140 LEU B CA 1
ATOM 3292 C C . LEU B 1 140 ? 6.266 24.625 3.828 1 88.19 140 LEU B C 1
ATOM 3294 O O . LEU B 1 140 ? 6.547 25.75 3.441 1 88.19 140 LEU B O 1
ATOM 3298 N N . LEU B 1 141 ? 5.652 23.781 3.062 1 92.12 141 LEU B N 1
ATOM 3299 C CA . LEU B 1 141 ? 5.305 24.078 1.676 1 92.12 141 LEU B CA 1
ATOM 3300 C C . LEU B 1 141 ? 4.273 25.188 1.601 1 92.12 141 LEU B C 1
ATOM 3302 O O . LEU B 1 141 ? 4.191 25.906 0.594 1 92.12 141 LEU B O 1
ATOM 3306 N N . SER B 1 142 ? 3.484 25.312 2.699 1 86.56 142 SER B N 1
ATOM 3307 C CA . SER B 1 142 ? 2.436 26.328 2.705 1 86.56 142 SER B CA 1
ATOM 3308 C C . SER B 1 142 ? 3.023 27.734 2.594 1 86.56 142 SER B C 1
ATOM 3310 O O . SER B 1 142 ? 2.412 28.625 1.999 1 86.56 142 SER B O 1
ATOM 3312 N N . GLY B 1 143 ? 4.199 27.859 3.08 1 83 143 GLY B N 1
ATOM 3313 C CA . GLY B 1 143 ? 4.871 29.156 2.986 1 83 143 GLY B CA 1
ATOM 3314 C C . GLY B 1 143 ? 5.262 29.516 1.568 1 83 143 GLY B C 1
ATOM 3315 O O . GLY B 1 143 ? 5.496 30.688 1.268 1 83 143 GLY B O 1
ATOM 3316 N N . HIS B 1 144 ? 5.25 28.562 0.742 1 87.94 144 HIS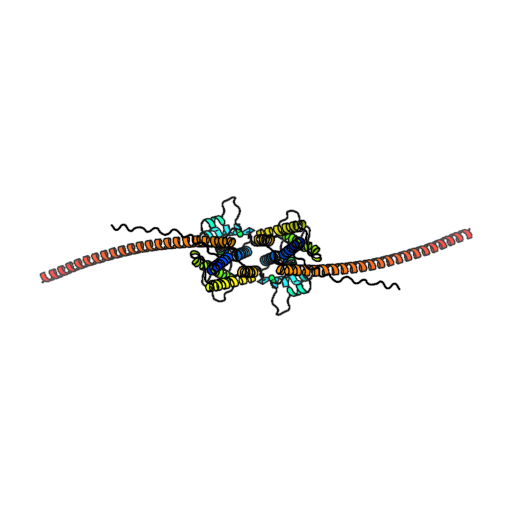 B N 1
ATOM 3317 C CA . HIS B 1 144 ? 5.66 28.781 -0.642 1 87.94 144 HIS B CA 1
ATOM 3318 C C . HIS B 1 144 ? 4.453 28.844 -1.572 1 87.94 144 HIS B C 1
ATOM 3320 O O . HIS B 1 144 ? 4.602 29.078 -2.773 1 87.94 144 HIS B O 1
ATOM 3326 N N . SER B 1 145 ? 3.281 28.734 -1.037 1 88.31 145 SER B N 1
ATOM 3327 C CA . SER B 1 145 ? 2.086 28.578 -1.857 1 88.31 145 SER B CA 1
ATOM 3328 C C . SER B 1 145 ? 1.708 29.891 -2.539 1 88.31 145 SER B C 1
ATOM 3330 O O . SER B 1 145 ? 1.138 29.891 -3.631 1 88.31 145 SER B O 1
ATOM 3332 N N . LYS B 1 146 ? 2.066 30.969 -1.918 1 83.12 146 LYS B N 1
ATOM 3333 C CA . LYS B 1 146 ? 1.734 32.281 -2.494 1 83.12 146 LYS B CA 1
ATOM 3334 C C . LYS B 1 146 ? 2.51 32.5 -3.785 1 83.12 146 LYS B C 1
ATOM 3336 O O . LYS B 1 146 ? 1.943 32.969 -4.781 1 83.12 146 LYS B O 1
ATOM 3341 N N . THR B 1 147 ? 3.756 32.125 -3.789 1 86.69 147 THR B N 1
ATOM 3342 C CA . THR B 1 147 ? 4.59 32.344 -4.965 1 86.69 147 THR B CA 1
ATOM 3343 C C . THR B 1 147 ? 4.543 31.156 -5.906 1 86.69 147 THR B C 1
ATOM 3345 O O . THR B 1 147 ? 4.836 31.281 -7.098 1 86.69 147 THR B O 1
ATOM 3348 N N . GLY B 1 148 ? 4.258 30.062 -5.336 1 90.38 148 GLY B N 1
ATOM 3349 C CA . GLY B 1 148 ? 4.23 28.844 -6.125 1 90.38 148 GLY B CA 1
ATOM 3350 C C . GLY B 1 148 ? 5.605 28.422 -6.613 1 90.38 148 GLY B C 1
ATOM 3351 O O . GLY B 1 148 ? 5.746 27.922 -7.727 1 90.38 148 GLY B O 1
ATOM 3352 N N . SER B 1 149 ? 6.598 28.766 -5.812 1 91.75 149 SER B N 1
ATOM 3353 C CA . SER B 1 149 ? 7.965 28.469 -6.23 1 91.75 149 SER B CA 1
ATOM 3354 C C . SER B 1 149 ? 8.844 28.125 -5.035 1 91.75 149 SER B C 1
ATOM 3356 O O . SER B 1 149 ? 8.531 28.484 -3.898 1 91.75 149 SER B O 1
ATOM 3358 N N . MET B 1 150 ? 9.891 27.328 -5.348 1 93.88 150 MET B N 1
ATOM 3359 C CA . MET B 1 150 ? 10.875 26.938 -4.344 1 93.88 150 MET B CA 1
ATOM 3360 C C . MET B 1 150 ? 12.258 26.766 -4.965 1 93.88 150 MET B C 1
ATOM 3362 O O . MET B 1 150 ? 12.406 26.109 -5.996 1 93.88 150 MET B O 1
ATOM 3366 N N . ASP B 1 151 ? 13.219 27.422 -4.336 1 92.31 151 ASP B N 1
ATOM 3367 C CA . ASP B 1 151 ? 14.57 27.312 -4.863 1 92.31 151 ASP B CA 1
ATOM 3368 C C . ASP B 1 151 ? 15.102 25.891 -4.742 1 92.31 151 ASP B C 1
ATOM 3370 O O . ASP B 1 151 ? 14.594 25.094 -3.951 1 92.31 151 ASP B O 1
ATOM 3374 N N . THR B 1 152 ? 16.219 25.562 -5.406 1 96.12 152 THR B N 1
ATOM 3375 C CA . THR B 1 152 ? 16.719 24.203 -5.566 1 96.12 152 THR B CA 1
ATOM 3376 C C . THR B 1 152 ? 17.281 23.672 -4.25 1 96.12 152 THR B C 1
ATOM 3378 O O . THR B 1 152 ? 17.125 22.5 -3.93 1 96.12 152 THR B O 1
ATOM 3381 N N . ALA B 1 153 ? 17.906 24.469 -3.49 1 92.12 153 ALA B N 1
ATOM 3382 C CA . ALA B 1 153 ? 18.484 24.031 -2.223 1 92.12 153 ALA B CA 1
ATOM 3383 C C . ALA B 1 153 ? 17.391 23.609 -1.244 1 92.12 153 ALA B C 1
ATOM 3385 O O . ALA B 1 153 ? 17.469 22.547 -0.629 1 92.12 153 ALA B O 1
ATOM 3386 N N . SER B 1 154 ? 16.359 24.484 -1.101 1 93.88 154 SER B N 1
ATOM 3387 C CA . SER B 1 154 ? 15.227 24.172 -0.234 1 93.88 154 SER B CA 1
ATOM 3388 C C . SER B 1 154 ? 14.477 22.938 -0.723 1 93.88 154 SER B C 1
ATOM 3390 O O . SER B 1 154 ? 14.039 22.109 0.081 1 93.88 154 SER B O 1
ATOM 3392 N N . PHE B 1 155 ? 14.367 22.828 -2.033 1 97.38 155 PHE B N 1
ATOM 3393 C CA . PHE B 1 155 ? 13.719 21.672 -2.643 1 97.38 155 PHE B CA 1
ATOM 3394 C C . PHE B 1 155 ? 14.438 20.391 -2.248 1 97.38 155 PHE B C 1
ATOM 3396 O O . PHE B 1 155 ? 13.797 19.438 -1.801 1 97.38 155 PHE B O 1
ATOM 3403 N N . HIS B 1 156 ? 15.719 20.359 -2.379 1 97.44 156 HIS B N 1
ATOM 3404 C CA . HIS B 1 156 ? 16.484 19.156 -2.088 1 97.44 156 HIS B CA 1
ATOM 3405 C C . HIS B 1 156 ? 16.406 18.797 -0.609 1 97.44 156 HIS B C 1
ATOM 3407 O O . HIS B 1 156 ? 16.312 17.625 -0.257 1 97.44 156 HIS B O 1
ATOM 3413 N N . SER B 1 157 ? 16.438 19.781 0.206 1 95 157 SER B N 1
ATOM 3414 C CA . SER B 1 157 ? 16.312 19.531 1.641 1 95 157 SER B CA 1
ATOM 3415 C C . SER B 1 157 ? 14.969 18.922 1.991 1 95 157 SER B C 1
ATOM 3417 O O . SER B 1 157 ? 14.898 17.891 2.678 1 95 157 SER B O 1
ATOM 3419 N N . THR B 1 158 ? 13.93 19.531 1.492 1 97.38 158 THR B N 1
ATOM 3420 C CA . THR B 1 158 ? 12.578 19.047 1.75 1 97.38 158 THR B CA 1
ATOM 3421 C C . THR B 1 158 ? 12.375 17.641 1.158 1 97.38 158 THR B C 1
ATOM 3423 O O . THR B 1 158 ? 11.828 16.766 1.816 1 97.38 158 THR B O 1
ATOM 3426 N N . TRP B 1 159 ? 12.898 17.453 -0.068 1 98.44 159 TRP B N 1
ATOM 3427 C CA . TRP B 1 159 ? 12.758 16.172 -0.739 1 98.44 159 TRP B CA 1
ATOM 3428 C C . TRP B 1 159 ? 13.445 15.062 0.057 1 98.44 159 TRP B C 1
ATOM 3430 O O . TRP B 1 159 ? 12.875 13.984 0.259 1 98.44 159 TRP B O 1
ATOM 3440 N N . THR B 1 160 ? 14.609 15.328 0.519 1 98.19 160 THR B N 1
ATOM 3441 C CA . THR B 1 160 ? 15.398 14.328 1.234 1 98.19 160 THR B CA 1
ATOM 3442 C C . THR B 1 160 ? 14.688 13.898 2.514 1 98.19 160 THR B C 1
ATOM 3444 O O . THR B 1 160 ? 14.625 12.703 2.82 1 98.19 160 THR B O 1
ATOM 3447 N N . VAL B 1 161 ? 14.141 14.82 3.242 1 97.31 161 VAL B N 1
ATOM 3448 C CA . VAL B 1 161 ? 13.43 14.508 4.477 1 97.31 161 VAL B CA 1
ATOM 3449 C C . VAL B 1 161 ? 12.195 13.656 4.168 1 97.31 161 VAL B C 1
ATOM 3451 O O . VAL B 1 161 ? 11.938 12.656 4.836 1 97.31 161 VAL B O 1
ATOM 3454 N N . LEU B 1 162 ? 11.461 14.047 3.141 1 98.69 162 LEU B N 1
ATOM 3455 C CA . LEU B 1 162 ? 10.258 13.312 2.75 1 98.69 162 LEU B CA 1
ATOM 3456 C C . LEU B 1 162 ? 10.617 11.906 2.271 1 98.69 162 LEU B C 1
ATOM 3458 O O . LEU B 1 162 ? 10.016 10.93 2.713 1 98.69 162 LEU B O 1
ATOM 3462 N N . GLU B 1 163 ? 11.633 11.82 1.439 1 98.81 163 GLU B N 1
ATOM 3463 C CA . GLU B 1 163 ? 12.062 10.531 0.891 1 98.81 163 GLU B CA 1
ATOM 3464 C C . GLU B 1 163 ? 12.484 9.578 1.997 1 98.81 163 GLU B C 1
ATOM 3466 O O . GLU B 1 163 ? 12.023 8.43 2.047 1 98.81 163 GLU B O 1
ATOM 3471 N N . ASN B 1 164 ? 13.305 10.055 2.893 1 98.38 164 ASN B N 1
ATOM 3472 C CA . ASN B 1 164 ? 13.781 9.203 3.977 1 98.38 164 ASN B CA 1
ATOM 3473 C C . ASN B 1 164 ? 12.641 8.75 4.883 1 98.38 164 ASN B C 1
ATOM 3475 O O . ASN B 1 164 ? 12.602 7.598 5.309 1 98.38 164 ASN B O 1
ATOM 3479 N N . SER B 1 165 ? 11.719 9.617 5.191 1 98.81 165 SER B N 1
ATOM 3480 C CA . SER B 1 165 ? 10.602 9.289 6.059 1 98.81 165 SER B CA 1
ATOM 3481 C C . SER B 1 165 ? 9.672 8.273 5.398 1 98.81 165 SER B C 1
ATOM 3483 O O . SER B 1 165 ? 9.203 7.336 6.051 1 98.81 165 SER B O 1
ATOM 3485 N N . ILE B 1 166 ? 9.438 8.438 4.102 1 98.88 166 ILE B N 1
ATOM 3486 C CA . ILE B 1 166 ? 8.578 7.535 3.346 1 98.88 166 ILE B CA 1
ATOM 3487 C C . ILE B 1 166 ? 9.188 6.137 3.309 1 98.88 166 ILE B C 1
ATOM 3489 O O . ILE B 1 166 ? 8.516 5.145 3.588 1 98.88 166 ILE B O 1
ATOM 3493 N N . ILE B 1 167 ? 10.469 6.078 3.037 1 98.69 167 ILE B N 1
ATOM 3494 C CA . ILE B 1 167 ? 11.156 4.801 2.889 1 98.69 167 ILE B CA 1
ATOM 3495 C C . ILE B 1 167 ? 11.203 4.082 4.234 1 98.69 167 ILE B C 1
ATOM 3497 O O . ILE B 1 167 ? 11.016 2.865 4.301 1 98.69 167 ILE B O 1
ATOM 3501 N N . GLU B 1 168 ? 11.391 4.824 5.273 1 98.62 168 GLU B N 1
ATOM 3502 C CA . GLU B 1 168 ? 11.445 4.223 6.602 1 98.62 168 GLU B CA 1
ATOM 3503 C C . GLU B 1 168 ? 10.086 3.646 7 1 98.62 168 GLU B C 1
ATOM 3505 O O . GLU B 1 168 ? 10.016 2.543 7.543 1 98.62 168 GLU B O 1
ATOM 3510 N N . ILE B 1 169 ? 9.047 4.375 6.719 1 98.75 169 ILE B N 1
ATOM 3511 C CA . ILE B 1 169 ? 7.715 3.887 7.035 1 98.75 169 ILE B CA 1
ATOM 3512 C C . ILE B 1 169 ? 7.414 2.633 6.219 1 98.75 169 ILE B C 1
ATOM 3514 O O . ILE B 1 169 ? 6.906 1.642 6.75 1 98.75 169 ILE B O 1
ATOM 3518 N N . GLU B 1 170 ? 7.723 2.705 4.938 1 98.69 170 GLU B N 1
ATOM 3519 C CA . GLU B 1 170 ? 7.469 1.559 4.07 1 98.69 170 GLU B CA 1
ATOM 3520 C C . GLU B 1 170 ? 8.203 0.317 4.566 1 98.69 170 GLU B C 1
ATOM 3522 O O . GLU B 1 170 ? 7.641 -0.779 4.586 1 98.69 170 GLU B O 1
ATOM 3527 N N . LYS B 1 171 ? 9.422 0.49 4.918 1 98 171 LYS B N 1
ATOM 3528 C CA . LYS B 1 171 ? 10.219 -0.612 5.445 1 98 171 LYS B CA 1
ATOM 3529 C C . LYS B 1 171 ? 9.555 -1.238 6.668 1 98 171 LYS B C 1
ATOM 3531 O O . LYS B 1 171 ? 9.445 -2.463 6.766 1 98 171 LYS B O 1
ATOM 3536 N N . GLN B 1 172 ? 9.062 -0.393 7.523 1 97.56 172 GLN B N 1
ATOM 3537 C CA . GLN B 1 172 ? 8.508 -0.856 8.789 1 97.56 172 GLN B CA 1
ATOM 3538 C C . GLN B 1 172 ? 7.094 -1.393 8.609 1 97.56 172 GLN B C 1
ATOM 3540 O O . GLN B 1 172 ? 6.684 -2.324 9.312 1 97.56 172 GLN B O 1
ATOM 3545 N N . LEU B 1 173 ? 6.371 -0.799 7.734 1 97.31 173 LEU B N 1
ATOM 3546 C CA . LEU B 1 173 ? 4.949 -1.094 7.605 1 97.31 173 LEU B CA 1
ATOM 3547 C C . LEU B 1 173 ? 4.723 -2.277 6.672 1 97.31 173 LEU B C 1
ATOM 3549 O O . LEU B 1 173 ? 3.908 -3.156 6.961 1 97.31 173 LEU B O 1
ATOM 3553 N N . THR B 1 174 ? 5.414 -2.365 5.5 1 96.44 174 THR B N 1
ATOM 3554 C CA . THR B 1 174 ? 5.105 -3.369 4.488 1 96.44 174 THR B CA 1
ATOM 3555 C C . THR B 1 174 ? 6.332 -4.223 4.184 1 96.44 174 THR B C 1
ATOM 3557 O O . THR B 1 174 ? 6.203 -5.363 3.732 1 96.44 174 THR B O 1
ATOM 3560 N N . GLY B 1 175 ? 7.531 -3.662 4.379 1 96.81 175 GLY B N 1
ATOM 3561 C CA . GLY B 1 175 ? 8.75 -4.352 3.98 1 96.81 175 GLY B CA 1
ATOM 3562 C C . GLY B 1 175 ? 8.961 -4.375 2.479 1 96.81 175 GLY B C 1
ATOM 3563 O O . GLY B 1 175 ? 9.828 -5.09 1.978 1 96.81 175 GLY B O 1
ATOM 3564 N N . GLY B 1 176 ? 8.141 -3.611 1.77 1 96.56 176 GLY B N 1
ATOM 3565 C CA . GLY B 1 176 ? 8.25 -3.512 0.323 1 96.56 176 GLY B CA 1
ATOM 3566 C C . GLY B 1 176 ? 9.094 -2.336 -0.134 1 96.56 176 GLY B C 1
ATOM 3567 O O . GLY B 1 176 ? 9.852 -1.765 0.653 1 96.56 176 GLY B O 1
ATOM 3568 N N . ASP B 1 177 ? 8.992 -2.023 -1.427 1 97.5 177 ASP B N 1
ATOM 3569 C CA . ASP B 1 177 ? 9.758 -0.906 -1.971 1 97.5 177 ASP B CA 1
ATOM 3570 C C . ASP B 1 177 ? 8.945 -0.139 -3.012 1 97.5 177 ASP B C 1
ATOM 3572 O O . ASP B 1 177 ? 9.508 0.559 -3.855 1 97.5 177 ASP B O 1
ATOM 3576 N N . MET B 1 178 ? 7.648 -0.335 -2.955 1 97.69 178 MET B N 1
ATOM 3577 C CA . MET B 1 178 ? 6.746 0.317 -3.902 1 97.69 178 MET B CA 1
ATOM 3578 C C . MET B 1 178 ? 6.863 1.835 -3.805 1 97.69 178 MET B C 1
ATOM 3580 O O . MET B 1 178 ? 7.016 2.516 -4.82 1 97.69 178 MET B O 1
ATOM 3584 N N . TYR B 1 179 ? 6.758 2.395 -2.607 1 98.56 179 TYR B N 1
ATOM 3585 C CA . TYR B 1 179 ? 6.824 3.842 -2.43 1 98.56 179 TYR B CA 1
ATOM 3586 C C . TYR B 1 179 ? 8.211 4.371 -2.773 1 98.56 179 TYR B C 1
ATOM 3588 O O . TYR B 1 179 ? 8.344 5.465 -3.324 1 98.56 179 TYR B O 1
ATOM 3596 N N . LYS B 1 180 ? 9.219 3.627 -2.416 1 98.44 180 LYS B N 1
ATOM 3597 C CA . LYS B 1 180 ? 10.57 4.004 -2.803 1 98.44 180 LYS B CA 1
ATOM 3598 C C . LYS B 1 180 ? 10.688 4.176 -4.316 1 98.44 180 LYS B C 1
ATOM 3600 O O . LYS B 1 180 ? 11.234 5.168 -4.793 1 98.44 180 LYS B O 1
ATOM 3605 N N . ARG B 1 181 ? 10.133 3.223 -5.043 1 96.75 181 ARG B N 1
ATOM 3606 C CA . ARG B 1 181 ? 10.172 3.297 -6.5 1 96.75 181 ARG B CA 1
ATOM 3607 C C . ARG B 1 181 ? 9.336 4.465 -7.012 1 96.75 181 ARG B C 1
ATOM 3609 O O . ARG B 1 181 ? 9.734 5.148 -7.957 1 96.75 181 ARG B O 1
ATOM 3616 N N . ALA B 1 182 ? 8.219 4.734 -6.375 1 97.25 182 ALA B N 1
ATOM 3617 C CA . ALA B 1 182 ? 7.344 5.824 -6.789 1 97.25 182 ALA B CA 1
ATOM 3618 C C . ALA B 1 182 ? 8.023 7.18 -6.582 1 97.25 182 ALA B C 1
ATOM 3620 O O . ALA B 1 182 ? 7.926 8.062 -7.434 1 97.25 182 ALA B O 1
ATOM 3621 N N . VAL B 1 183 ? 8.68 7.312 -5.426 1 98.5 183 VAL B N 1
ATOM 3622 C CA . VAL B 1 183 ? 9.383 8.555 -5.117 1 98.5 183 VAL B CA 1
ATOM 3623 C C . VAL B 1 183 ? 10.492 8.781 -6.145 1 98.5 183 VAL B C 1
ATOM 3625 O O . VAL B 1 183 ? 10.633 9.891 -6.672 1 98.5 183 VAL B O 1
ATOM 3628 N N . LYS B 1 184 ? 11.266 7.727 -6.438 1 96.81 184 LYS B N 1
ATOM 3629 C CA . LYS B 1 184 ? 12.344 7.828 -7.418 1 96.81 184 LYS B CA 1
A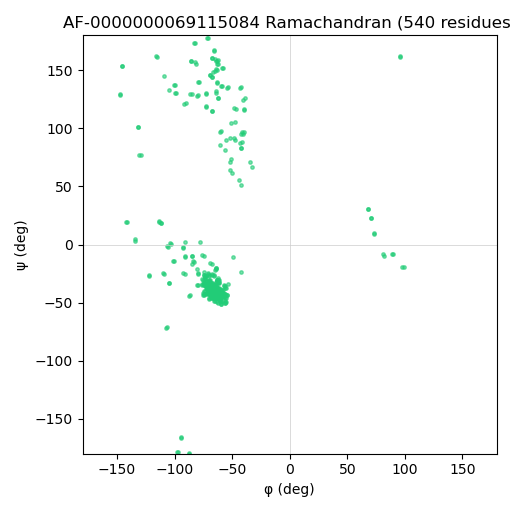TOM 3630 C C . LYS B 1 184 ? 11.789 8.18 -8.797 1 96.81 184 LYS B C 1
ATOM 3632 O O . LYS B 1 184 ? 12.359 9.023 -9.5 1 96.81 184 LYS B O 1
ATOM 3637 N N . ALA B 1 185 ? 10.742 7.59 -9.195 1 94.12 185 ALA B N 1
ATOM 3638 C CA . ALA B 1 185 ? 10.133 7.852 -10.492 1 94.12 185 ALA B CA 1
ATOM 3639 C C . ALA B 1 185 ? 9.656 9.297 -10.594 1 94.12 185 ALA B C 1
ATOM 3641 O O . ALA B 1 185 ? 9.859 9.961 -11.609 1 94.12 185 ALA B O 1
ATOM 3642 N N . LEU B 1 186 ? 9.031 9.805 -9.578 1 95.88 186 LEU B N 1
ATOM 3643 C CA . LEU B 1 186 ? 8.539 11.18 -9.586 1 95.88 186 LEU B CA 1
ATOM 3644 C C . LEU B 1 186 ? 9.695 12.172 -9.625 1 95.88 186 LEU B C 1
ATOM 3646 O O . LEU B 1 186 ? 9.594 13.227 -10.25 1 95.88 186 LEU B O 1
ATOM 3650 N N . TYR B 1 187 ? 10.766 11.82 -8.938 1 96.06 187 TYR B N 1
ATOM 3651 C CA . TYR B 1 187 ? 11.93 12.688 -8.914 1 96.06 187 TYR B CA 1
ATOM 3652 C C . TYR B 1 187 ? 12.516 12.859 -10.312 1 96.06 187 TYR B C 1
ATOM 3654 O O . TYR B 1 187 ? 12.961 13.953 -10.68 1 96.06 187 TYR B O 1
ATOM 3662 N N . LEU B 1 188 ? 12.398 11.797 -11.164 1 92.44 188 LEU B N 1
ATOM 3663 C CA . LEU B 1 188 ? 13.133 11.758 -12.422 1 92.44 188 LEU B CA 1
ATOM 3664 C C . LEU B 1 188 ? 12.227 12.117 -13.594 1 92.44 188 LEU B C 1
ATOM 3666 O O . LEU B 1 188 ? 12.711 12.461 -14.672 1 92.44 188 LEU B O 1
ATOM 3670 N N . CYS B 1 189 ? 10.984 12.109 -13.359 1 89.38 189 CYS B N 1
ATOM 3671 C CA . CYS B 1 189 ? 10.07 12.227 -14.492 1 89.38 189 CYS B CA 1
ATOM 3672 C C . CYS B 1 189 ? 9.906 13.688 -14.914 1 89.38 189 CYS B C 1
ATOM 3674 O O . CYS B 1 189 ? 10.164 14.594 -14.125 1 89.38 189 CYS B O 1
ATOM 3676 N N . GLU B 1 190 ? 9.547 13.773 -16.172 1 87.44 190 GLU B N 1
ATOM 3677 C CA . GLU B 1 190 ? 9.117 15.094 -16.641 1 87.44 190 GLU B CA 1
ATOM 3678 C C . GLU B 1 190 ? 7.676 15.375 -16.219 1 87.44 190 GLU B C 1
ATOM 3680 O O . GLU B 1 190 ? 6.785 14.555 -16.438 1 87.44 190 GLU B O 1
ATOM 3685 N N . LEU B 1 191 ? 7.5 16.484 -15.625 1 87.94 191 LEU B N 1
ATOM 3686 C CA . LEU B 1 191 ? 6.176 16.797 -15.102 1 87.94 191 LEU B CA 1
ATOM 3687 C C . LEU B 1 191 ? 5.254 17.281 -16.219 1 87.94 191 LEU B C 1
ATOM 3689 O O . LEU B 1 191 ? 5.688 18 -17.125 1 87.94 191 LEU B O 1
ATOM 3693 N N . SER B 1 192 ? 4.051 16.812 -16.109 1 81.5 192 SER B N 1
ATOM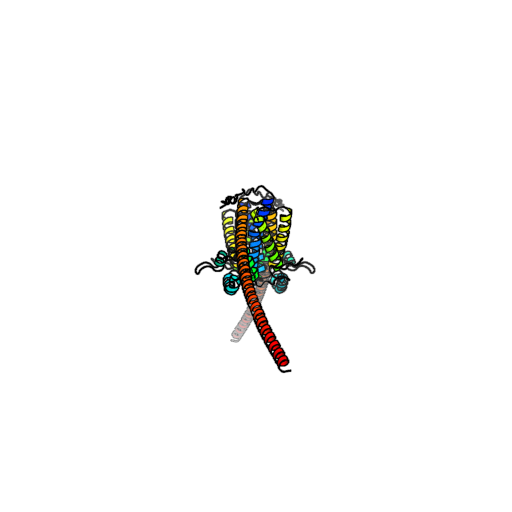 3694 C CA . SER B 1 192 ? 2.998 17.281 -17.016 1 81.5 192 SER B CA 1
ATOM 3695 C C . SER B 1 192 ? 2.348 18.547 -16.469 1 81.5 192 SER B C 1
ATOM 3697 O O . SER B 1 192 ? 1.927 18.594 -15.32 1 81.5 192 SER B O 1
ATOM 3699 N N . PRO B 1 193 ? 2.262 19.516 -17.297 1 77.88 193 PRO B N 1
ATOM 3700 C CA . PRO B 1 193 ? 1.67 20.781 -16.828 1 77.88 193 PRO B CA 1
ATOM 3701 C C . PRO B 1 193 ? 0.246 20.594 -16.312 1 77.88 193 PRO B C 1
ATOM 3703 O O . PRO B 1 193 ? -0.12 21.188 -15.297 1 77.88 193 PRO B O 1
ATOM 3706 N N . ALA B 1 194 ? -0.546 19.781 -16.938 1 75.62 194 ALA B N 1
ATOM 3707 C CA . ALA B 1 194 ? -1.937 19.609 -16.531 1 75.62 194 ALA B CA 1
ATOM 3708 C C . ALA B 1 194 ? -2.025 18.938 -15.172 1 75.62 194 ALA B C 1
ATOM 3710 O O . ALA B 1 194 ? -2.768 19.375 -14.297 1 75.62 194 ALA B O 1
ATOM 3711 N N . SER B 1 195 ? -1.242 17.969 -15.016 1 78.38 195 SER B N 1
ATOM 3712 C CA . SER B 1 195 ? -1.288 17.234 -13.742 1 78.38 195 SER B CA 1
ATOM 3713 C C . SER B 1 195 ? -0.693 18.078 -12.617 1 78.38 195 SER B C 1
ATOM 3715 O O . SER B 1 195 ? -1.221 18.078 -11.5 1 78.38 195 SER B O 1
ATOM 3717 N N . THR B 1 196 ? 0.216 18.766 -12.969 1 82.69 196 THR B N 1
ATOM 3718 C CA . THR B 1 196 ? 0.893 19.594 -11.969 1 82.69 196 THR B CA 1
ATOM 3719 C C . THR B 1 196 ? -0.034 20.688 -11.453 1 82.69 196 THR B C 1
ATOM 3721 O O . THR B 1 196 ? -0.058 20.969 -10.258 1 82.69 196 THR B O 1
ATOM 3724 N N . LYS B 1 197 ? -0.737 21.234 -12.344 1 85.69 197 LYS B N 1
ATOM 3725 C CA . LYS B 1 197 ? -1.67 22.281 -11.953 1 85.69 197 LYS B CA 1
ATOM 3726 C C . LYS B 1 197 ? -2.725 21.75 -10.984 1 85.69 197 LYS B C 1
ATOM 3728 O O . LYS B 1 197 ? -3.062 22.422 -10.008 1 85.69 197 LYS B O 1
ATOM 3733 N N . ARG B 1 198 ? -3.131 20.609 -11.203 1 88 198 ARG B N 1
ATOM 3734 C CA . ARG B 1 198 ? -4.16 20 -10.367 1 88 198 ARG B CA 1
ATOM 3735 C C . ARG B 1 198 ? -3.646 19.766 -8.953 1 88 198 ARG B C 1
ATOM 3737 O O . ARG B 1 198 ? -4.332 20.062 -7.977 1 88 198 ARG B O 1
ATOM 3744 N N . TYR B 1 199 ? -2.486 19.281 -8.828 1 89.81 199 TYR B N 1
ATOM 3745 C CA . TYR B 1 199 ? -1.934 18.969 -7.516 1 89.81 199 TYR B CA 1
ATOM 3746 C C . TYR B 1 199 ? -1.606 20.25 -6.746 1 89.81 199 TYR B C 1
ATOM 3748 O O . TYR B 1 199 ? -1.827 20.312 -5.535 1 89.81 199 TYR B O 1
ATOM 3756 N N . VAL B 1 200 ? -1.148 21.25 -7.461 1 89.94 200 VAL B N 1
ATOM 3757 C CA . VAL B 1 200 ? -0.854 22.531 -6.824 1 89.94 200 VAL B CA 1
ATOM 3758 C C . VAL B 1 200 ? -2.145 23.172 -6.312 1 89.94 200 VAL B C 1
ATOM 3760 O O . VAL B 1 200 ? -2.201 23.641 -5.172 1 89.94 200 VAL B O 1
ATOM 3763 N N . GLU B 1 201 ? -3.125 23.062 -7.07 1 88.38 201 GLU B N 1
ATOM 3764 C CA . GLU B 1 201 ? -4.406 23.641 -6.672 1 88.38 201 GLU B CA 1
ATOM 3765 C C . GLU B 1 201 ? -4.992 22.906 -5.469 1 88.38 201 GLU B C 1
ATOM 3767 O O . GLU B 1 201 ? -5.531 23.531 -4.559 1 88.38 201 GLU B O 1
ATOM 3772 N N . GLU B 1 202 ? -4.863 21.688 -5.512 1 86.88 202 GLU B N 1
ATOM 3773 C CA . GLU B 1 202 ? -5.406 20.891 -4.418 1 86.88 202 GLU B CA 1
ATOM 3774 C C . GLU B 1 202 ? -4.723 21.234 -3.096 1 86.88 202 GLU B C 1
ATOM 3776 O O . GLU B 1 202 ? -5.391 21.469 -2.086 1 86.88 202 GLU B O 1
ATOM 3781 N N . ILE B 1 203 ? -3.455 21.328 -3.115 1 87.94 203 ILE B N 1
ATOM 3782 C CA . ILE B 1 203 ? -2.732 21.531 -1.863 1 87.94 203 ILE B CA 1
ATOM 3783 C C . ILE B 1 203 ? -2.867 22.969 -1.409 1 87.94 203 ILE B C 1
ATOM 3785 O O . ILE B 1 203 ? -2.951 23.25 -0.21 1 87.94 203 ILE B O 1
ATOM 3789 N N . THR B 1 204 ? -2.91 23.859 -2.35 1 84.19 204 THR B N 1
ATOM 3790 C CA . THR B 1 204 ? -3.033 25.266 -2.002 1 84.19 204 THR B CA 1
ATOM 3791 C C . THR B 1 204 ? -4.406 25.562 -1.406 1 84.19 204 THR B C 1
ATOM 3793 O O . THR B 1 204 ? -4.531 26.375 -0.49 1 84.19 204 THR B O 1
ATOM 3796 N N . ARG B 1 205 ? -5.352 24.906 -1.91 1 81.94 205 ARG B N 1
ATOM 3797 C CA . ARG B 1 205 ? -6.684 25.047 -1.333 1 81.94 205 ARG B CA 1
ATOM 3798 C C . ARG B 1 205 ? -6.703 24.578 0.12 1 81.94 205 ARG B C 1
ATOM 3800 O O . ARG B 1 205 ? -7.324 25.219 0.972 1 81.94 205 ARG B O 1
ATOM 3807 N N . ALA B 1 206 ? -6.035 23.578 0.321 1 82.5 206 ALA B N 1
ATOM 3808 C CA . ALA B 1 206 ? -5.949 23.062 1.681 1 82.5 206 ALA B CA 1
ATOM 3809 C C . ALA B 1 206 ? -5.219 24.031 2.6 1 82.5 206 ALA B C 1
ATOM 3811 O O . ALA B 1 206 ? -5.637 24.25 3.738 1 82.5 206 ALA B O 1
ATOM 3812 N N . PHE B 1 207 ? -4.176 24.609 2.105 1 82 207 PHE B N 1
ATOM 3813 C CA . PHE B 1 207 ? -3.414 25.578 2.881 1 82 207 PHE B CA 1
ATOM 3814 C C . PHE B 1 207 ? -4.277 26.781 3.234 1 82 207 PHE B C 1
ATOM 3816 O O . PHE B 1 207 ? -4.262 27.25 4.375 1 82 207 PHE B O 1
ATOM 3823 N N . LYS B 1 208 ? -5.012 27.234 2.301 1 77.38 208 LYS B N 1
ATOM 3824 C CA . LYS B 1 208 ? -5.855 28.406 2.504 1 77.38 208 LYS B CA 1
ATOM 3825 C C . LYS B 1 208 ? -6.91 28.156 3.574 1 77.38 208 LYS B C 1
ATOM 3827 O O . LYS B 1 208 ? -7.148 29 4.438 1 77.38 208 LYS B O 1
ATOM 3832 N N . SER B 1 209 ? -7.434 27.062 3.486 1 76.56 209 SER B N 1
ATOM 3833 C CA . SER B 1 209 ? -8.445 26.703 4.473 1 76.56 209 SER B CA 1
ATOM 3834 C C . SER B 1 209 ? -7.848 26.609 5.875 1 76.56 209 SER B C 1
ATOM 3836 O O . SER B 1 209 ? -8.445 27.078 6.844 1 76.56 209 SER B O 1
ATOM 3838 N N . GLU B 1 210 ? -6.688 26.141 5.914 1 76.81 210 GLU B N 1
ATOM 3839 C CA . GLU B 1 210 ? -6.016 25.969 7.199 1 76.81 210 GLU B CA 1
ATOM 3840 C C . GLU B 1 210 ? -5.559 27.297 7.77 1 76.81 210 GLU B C 1
ATOM 3842 O O . GLU B 1 210 ? -5.656 27.531 8.977 1 76.81 210 GLU B O 1
ATOM 3847 N N . ILE B 1 211 ? -5.082 28.125 6.969 1 71.5 211 ILE B N 1
ATOM 3848 C CA . ILE B 1 211 ? -4.605 29.438 7.395 1 71.5 211 ILE B CA 1
ATOM 3849 C C . ILE B 1 211 ? -5.785 30.281 7.859 1 71.5 211 ILE B C 1
ATOM 3851 O O . ILE B 1 211 ? -5.688 31 8.867 1 71.5 211 ILE B O 1
ATOM 3855 N N . SER B 1 212 ? -6.848 30.203 7.176 1 69.12 212 SER B N 1
ATOM 3856 C CA . SER B 1 212 ? -8.039 30.953 7.555 1 69.12 212 SER B CA 1
ATOM 3857 C C . SER B 1 212 ? -8.539 30.531 8.938 1 69.12 212 SER B C 1
ATOM 3859 O O . SER B 1 212 ? -8.953 31.391 9.727 1 69.12 212 SER B O 1
ATOM 3861 N N . LYS B 1 213 ? -8.344 29.391 9.211 1 69.44 213 LYS B N 1
ATOM 3862 C CA . LYS B 1 213 ? -8.773 28.906 10.516 1 69.44 213 LYS B CA 1
ATOM 3863 C C . LYS B 1 213 ? -7.832 29.375 11.625 1 69.44 213 LYS B C 1
ATOM 3865 O O . LYS B 1 213 ? -8.281 29.781 12.695 1 69.44 213 LYS B O 1
ATOM 3870 N N . LYS B 1 214 ? -6.641 29.312 11.297 1 65.38 214 LYS B N 1
ATOM 3871 C CA . LYS B 1 214 ? -5.664 29.781 12.273 1 65.38 214 LYS B CA 1
ATOM 38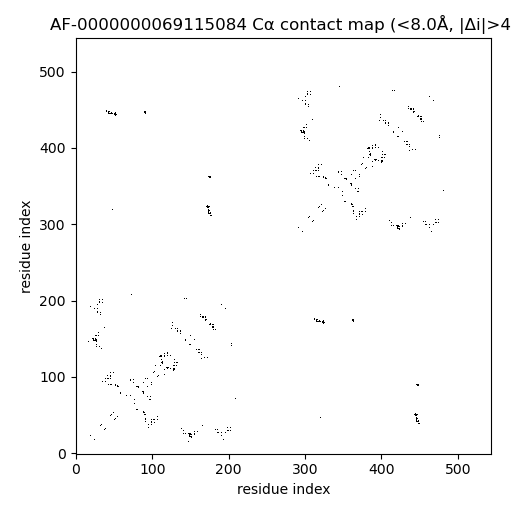72 C C . LYS B 1 214 ? -5.836 31.281 12.547 1 65.38 214 LYS B C 1
ATOM 3874 O O . LYS B 1 214 ? -5.723 31.719 13.695 1 65.38 214 LYS B O 1
ATOM 3879 N N . LYS B 1 215 ? -6.145 31.938 11.547 1 63.75 215 LYS B N 1
ATOM 3880 C CA . LYS B 1 215 ? -6.375 33.375 11.711 1 63.75 215 LYS B CA 1
ATOM 3881 C C . LYS B 1 215 ? -7.629 33.625 12.547 1 63.75 215 LYS B C 1
ATOM 3883 O O . LYS B 1 215 ? -7.625 34.5 13.422 1 63.75 215 LYS B O 1
ATOM 3888 N N . ALA B 1 216 ? -8.609 32.875 12.25 1 61.56 216 ALA B N 1
ATOM 3889 C CA . ALA B 1 216 ? -9.844 33.031 13.008 1 61.56 216 ALA B CA 1
ATOM 3890 C C . ALA B 1 216 ? -9.625 32.688 14.484 1 61.56 216 ALA B C 1
ATOM 3892 O O . ALA B 1 216 ? -10.156 33.375 15.367 1 61.56 216 ALA B O 1
ATOM 3893 N N . ARG B 1 217 ? -8.773 31.844 14.664 1 60.84 217 ARG B N 1
ATOM 3894 C CA . ARG B 1 217 ? -8.469 31.469 16.047 1 60.84 217 ARG B CA 1
ATOM 3895 C C . ARG B 1 217 ? -7.652 32.531 16.734 1 60.84 217 ARG B C 1
ATOM 3897 O O . ARG B 1 217 ? -7.879 32.844 17.906 1 60.84 217 ARG B O 1
ATOM 3904 N N . ILE B 1 218 ? -6.73 33 16.031 1 63.56 218 ILE B N 1
ATOM 3905 C CA . ILE B 1 218 ? -5.91 34.062 16.578 1 63.56 218 ILE B CA 1
ATOM 3906 C C . ILE B 1 218 ? -6.789 35.281 16.891 1 63.56 218 ILE B C 1
ATOM 3908 O O . ILE B 1 218 ? -6.664 35.875 17.969 1 63.56 218 ILE B O 1
ATOM 3912 N N . ASP B 1 219 ? -7.684 35.531 16 1 62.94 219 ASP B N 1
ATOM 3913 C CA . ASP B 1 219 ? -8.609 36.625 16.234 1 62.94 219 ASP B CA 1
ATOM 3914 C C . ASP B 1 219 ? -9.484 36.375 17.453 1 62.94 219 ASP B C 1
ATOM 3916 O O . ASP B 1 219 ? -9.719 37.281 18.25 1 62.94 219 ASP B O 1
ATOM 3920 N N . ASP B 1 220 ? -9.836 35.188 17.594 1 61.38 220 ASP B N 1
ATOM 3921 C CA . ASP B 1 220 ? -10.664 34.812 18.75 1 61.38 220 ASP B CA 1
ATOM 3922 C C . ASP B 1 220 ? -9.875 34.906 20.047 1 61.38 220 ASP B C 1
ATOM 3924 O O . ASP B 1 220 ? -10.375 35.438 21.047 1 61.38 220 ASP B O 1
ATOM 3928 N N . VAL B 1 221 ? -8.664 34.438 19.969 1 61.72 221 VAL B N 1
ATOM 3929 C CA . VAL B 1 221 ? -7.801 34.5 21.141 1 61.72 221 VAL B CA 1
ATOM 3930 C C . VAL B 1 221 ? -7.496 35.969 21.484 1 61.72 221 VAL B C 1
ATOM 3932 O O . VAL B 1 221 ? -7.504 36.344 22.656 1 61.72 221 VAL B O 1
ATOM 3935 N N . GLU B 1 222 ? -7.199 36.688 20.516 1 60.94 222 GLU B N 1
ATOM 3936 C CA . GLU B 1 222 ? -6.945 38.125 20.719 1 60.94 222 GLU B CA 1
ATOM 3937 C C . GLU B 1 222 ? -8.172 38.812 21.297 1 60.94 222 GLU B C 1
ATOM 3939 O O . GLU B 1 222 ? -8.055 39.625 22.188 1 60.94 222 GLU B O 1
ATOM 3944 N N . SER B 1 223 ? -9.328 38.406 20.828 1 70.19 223 SER B N 1
ATOM 3945 C CA . SER B 1 223 ? -10.57 38.969 21.359 1 70.19 223 SER B CA 1
ATOM 3946 C C . SER B 1 223 ? -10.781 38.594 22.812 1 70.19 223 SER B C 1
ATOM 3948 O O . SER B 1 223 ? -11.164 39.438 23.641 1 70.19 223 SER B O 1
ATOM 3950 N N . GLN B 1 224 ? -10.469 37.406 23.125 1 64.06 224 GLN B N 1
ATOM 3951 C CA . GLN B 1 224 ? -10.586 36.938 24.5 1 64.06 224 GLN B CA 1
ATOM 3952 C C . GLN B 1 224 ? -9.57 37.656 25.406 1 64.06 224 GLN B C 1
ATOM 3954 O O . GLN B 1 224 ? -9.898 38.031 26.531 1 64.06 224 GLN B O 1
ATOM 3959 N N . LEU B 1 225 ? -8.375 37.719 24.875 1 61.12 225 LEU B N 1
ATOM 3960 C CA . LEU B 1 225 ? -7.328 38.406 25.609 1 61.12 225 LEU B CA 1
ATOM 3961 C C . LEU B 1 225 ? -7.707 39.844 25.859 1 61.12 225 LEU B C 1
ATOM 3963 O O . LEU B 1 225 ? -7.496 40.375 26.969 1 61.12 225 LEU B O 1
ATOM 3967 N N . ASN B 1 226 ? -8.219 40.469 24.922 1 67.88 226 ASN B N 1
ATOM 3968 C CA . ASN B 1 226 ? -8.68 41.844 25.062 1 67.88 226 ASN B CA 1
ATOM 3969 C C . ASN B 1 226 ? -9.82 41.938 26.078 1 67.88 226 ASN B C 1
ATOM 3971 O O . ASN B 1 226 ? -9.836 42.844 26.906 1 67.88 226 ASN B O 1
ATOM 3975 N N . GLN B 1 227 ? -10.695 40.969 26.031 1 69.69 227 GLN B N 1
ATOM 3976 C CA . GLN B 1 227 ? -11.781 40.938 27 1 69.69 227 GLN B CA 1
ATOM 3977 C C . GLN B 1 227 ? -11.258 40.688 28.422 1 69.69 227 GLN B C 1
ATOM 3979 O O . GLN B 1 227 ? -11.711 41.344 29.359 1 69.69 227 GLN B O 1
ATOM 3984 N N . ASN B 1 228 ? -10.32 39.812 28.453 1 63.5 228 ASN B N 1
ATOM 3985 C CA . ASN B 1 228 ? -9.703 39.531 29.75 1 63.5 228 ASN B CA 1
ATOM 3986 C C . ASN B 1 228 ? -8.953 40.75 30.281 1 63.5 228 ASN B C 1
ATOM 3988 O O . ASN B 1 228 ? -8.984 41.031 31.469 1 63.5 228 ASN B O 1
ATOM 3992 N N . THR B 1 229 ? -8.258 41.469 29.422 1 66.31 229 THR B N 1
ATOM 3993 C CA . THR B 1 229 ? -7.555 42.688 29.766 1 66.31 229 THR B CA 1
ATOM 3994 C C . THR B 1 229 ? -8.531 43.75 30.234 1 66.31 229 THR B C 1
ATOM 3996 O O . THR B 1 229 ? -8.289 44.438 31.234 1 66.31 229 THR B O 1
ATOM 3999 N N . VAL B 1 230 ? -9.68 43.844 29.656 1 68.88 230 VAL B N 1
ATOM 4000 C CA . VAL B 1 230 ? -10.711 44.812 30.031 1 68.88 230 VAL B CA 1
ATOM 4001 C C . VAL B 1 230 ? -11.289 44.438 31.391 1 68.88 230 VAL B C 1
ATOM 4003 O O . VAL B 1 230 ? -11.477 45.312 32.25 1 68.88 230 VAL B O 1
ATOM 4006 N N . MET B 1 231 ? -11.438 43.156 31.578 1 68.25 231 MET B N 1
ATOM 4007 C CA . MET B 1 231 ? -12 42.719 32.844 1 68.25 231 MET B CA 1
ATOM 4008 C C . MET B 1 231 ? -11.008 42.906 33.969 1 68.25 231 MET B C 1
ATOM 4010 O O . MET B 1 231 ? -11.383 43.344 35.062 1 68.25 231 MET B O 1
ATOM 4014 N N . LYS B 1 232 ? -9.766 42.625 33.812 1 65.44 232 LYS B N 1
ATOM 4015 C CA . LYS B 1 232 ? -8.734 42.844 34.812 1 65.44 232 LYS B CA 1
ATOM 4016 C C . LYS B 1 232 ? -8.578 44.312 35.156 1 65.44 232 LYS B C 1
ATOM 4018 O O . LYS B 1 232 ? -8.414 44.688 36.312 1 65.44 232 LYS B O 1
ATOM 4023 N N . LYS B 1 233 ? -8.656 45.125 34.156 1 66.94 233 LYS B N 1
ATOM 4024 C CA . LYS B 1 233 ? -8.594 46.562 34.375 1 66.94 233 LYS B CA 1
ATOM 4025 C C . LYS B 1 233 ? -9.781 47.031 35.188 1 66.94 233 LYS B C 1
ATOM 4027 O O . LYS B 1 233 ? -9.633 47.844 36.094 1 66.94 233 LYS B O 1
ATOM 4032 N N . ALA B 1 234 ? -10.898 46.5 34.969 1 68.94 234 ALA B N 1
ATOM 4033 C CA . ALA B 1 234 ? -12.102 46.844 35.719 1 68.94 234 ALA B CA 1
ATOM 4034 C C . ALA B 1 234 ? -11.992 46.438 37.188 1 68.94 234 ALA B C 1
ATOM 4036 O O . ALA B 1 234 ? -12.383 47.156 38.094 1 68.94 234 ALA B O 1
ATOM 4037 N N . ARG B 1 235 ? -11.445 45.312 37.406 1 66.25 235 ARG B N 1
ATOM 4038 C CA . ARG B 1 235 ? -11.234 44.812 38.75 1 66.25 235 ARG B CA 1
ATOM 4039 C C . ARG B 1 235 ? -10.203 45.656 39.5 1 66.25 235 ARG B C 1
ATOM 4041 O O . ARG B 1 235 ? -10.375 45.969 40.688 1 66.25 235 ARG B O 1
ATOM 4048 N N . LEU B 1 236 ? -9.141 46 38.781 1 60.91 236 LEU B N 1
ATOM 4049 C CA . LEU B 1 236 ? -8.117 46.875 39.344 1 60.91 236 LEU B CA 1
ATOM 4050 C C . LEU B 1 236 ? -8.695 48.219 39.719 1 60.91 236 LEU B C 1
ATOM 4052 O O . LEU B 1 236 ? -8.398 48.781 40.781 1 60.91 236 LEU B O 1
ATOM 4056 N N . ASP B 1 237 ? -9.547 48.781 38.938 1 66.44 237 ASP B N 1
ATOM 4057 C CA . ASP B 1 237 ? -10.203 50.062 39.188 1 66.44 237 ASP B CA 1
ATOM 4058 C C . ASP B 1 237 ? -11.109 49.938 40.438 1 66.44 237 ASP B C 1
ATOM 4060 O O . ASP B 1 237 ? -11.125 50.844 41.25 1 66.44 237 ASP B O 1
ATOM 4064 N N . LYS B 1 238 ? -11.727 48.844 40.719 1 66.56 238 LYS B N 1
ATOM 4065 C CA . LYS B 1 238 ? -12.586 48.625 41.875 1 66.56 238 LYS B CA 1
ATOM 4066 C C . LYS B 1 238 ? -11.766 48.531 43.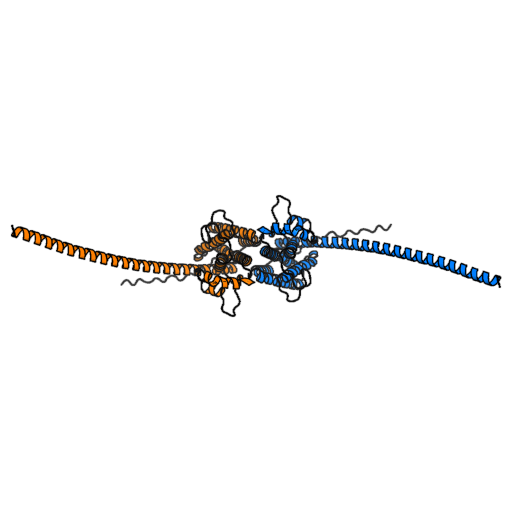156 1 66.56 238 LYS B C 1
ATOM 4068 O O . LYS B 1 238 ? -12.133 49.094 44.188 1 66.56 238 LYS B O 1
ATOM 4073 N N . VAL B 1 239 ? -10.688 47.844 43 1 62.66 239 VAL B N 1
ATOM 4074 C CA . VAL B 1 239 ? -9.805 47.688 44.156 1 62.66 239 VAL B CA 1
ATOM 4075 C C . VAL B 1 239 ? -9.211 49.062 44.5 1 62.66 239 VAL B C 1
ATOM 4077 O O . VAL B 1 239 ? -9.141 49.406 45.688 1 62.66 239 VAL B O 1
ATOM 4080 N N . GLU B 1 240 ? -8.859 49.781 43.469 1 62.75 240 GLU B N 1
ATOM 4081 C CA . GLU B 1 240 ? -8.336 51.125 43.719 1 62.75 240 GLU B CA 1
ATOM 4082 C C . GLU B 1 240 ? -9.383 52.031 44.344 1 62.75 240 GLU B C 1
ATOM 4084 O O . GLU B 1 240 ? -9.086 52.812 45.281 1 62.75 240 GLU B O 1
ATOM 4089 N N . ASP B 1 241 ? -10.602 51.906 43.969 1 65.31 241 ASP B N 1
ATOM 4090 C CA . ASP B 1 241 ? -11.703 52.688 44.562 1 65.31 241 ASP B CA 1
ATOM 4091 C C . ASP B 1 241 ? -11.945 52.281 46 1 65.31 241 ASP B C 1
ATOM 4093 O O . ASP B 1 241 ? -12.164 53.125 46.875 1 65.31 241 ASP B O 1
ATOM 4097 N N . GLN B 1 242 ? -11.812 51.094 46.344 1 60.62 242 GLN B N 1
ATOM 4098 C CA . GLN B 1 242 ? -11.984 50.594 47.719 1 60.62 242 GLN B CA 1
ATOM 4099 C C . GLN B 1 242 ? -10.852 51.062 48.625 1 60.62 242 GLN B C 1
ATOM 4101 O O . GLN B 1 242 ? -11.078 51.469 49.75 1 60.62 242 GLN B O 1
ATOM 4106 N N . GLN B 1 243 ? -9.688 51 48.031 1 54.88 243 GLN B N 1
ATOM 4107 C CA . GLN B 1 243 ? -8.531 51.469 48.781 1 54.88 243 GLN B CA 1
ATOM 4108 C C . GLN B 1 243 ? -8.648 52.938 49.094 1 54.88 243 GLN B C 1
ATOM 4110 O O . GLN B 1 243 ? -8.359 53.375 50.219 1 54.88 243 GLN B O 1
ATOM 4115 N N . ASN B 1 244 ? -9.078 53.625 48.125 1 63.16 244 ASN B N 1
ATOM 4116 C CA . ASN B 1 244 ? -9.281 55.062 48.312 1 63.16 244 ASN B CA 1
ATOM 4117 C C . ASN B 1 244 ? -10.367 55.344 49.375 1 63.16 244 ASN B C 1
ATOM 4119 O O . ASN B 1 244 ? -10.234 56.219 50.188 1 63.16 244 ASN B O 1
ATOM 4123 N N . SER B 1 245 ? -11.383 54.594 49.438 1 66.75 245 SER B N 1
ATOM 4124 C CA . SER B 1 245 ? -12.461 54.719 50.406 1 66.75 245 SER B CA 1
ATOM 4125 C C . SER B 1 245 ? -11.977 54.375 51.812 1 66.75 245 SER B C 1
ATOM 4127 O O . SER B 1 245 ? -12.273 55.125 52.781 1 66.75 245 SER B O 1
ATOM 4129 N N . VAL B 1 246 ? -11.172 53.438 51.969 1 60.75 246 VAL B N 1
ATOM 4130 C CA . VAL B 1 246 ? -10.641 53 53.25 1 60.75 246 VAL B CA 1
ATOM 4131 C C . VAL B 1 246 ? -9.656 54.062 53.781 1 60.75 246 VAL B C 1
ATOM 4133 O O . VAL B 1 246 ? -9.672 54.406 54.969 1 60.75 246 VAL B O 1
ATOM 4136 N N . THR B 1 247 ? -8.883 54.531 52.906 1 59.12 247 THR B N 1
ATOM 4137 C CA . THR B 1 247 ? -7.93 55.562 53.281 1 59.12 247 THR B CA 1
ATOM 4138 C C . THR B 1 247 ? -8.656 56.844 53.75 1 59.12 247 THR B C 1
ATOM 4140 O O . THR B 1 247 ? -8.25 57.438 54.75 1 59.12 247 THR B O 1
ATOM 4143 N N . GLN B 1 248 ? -9.727 57.125 53.125 1 68 248 GLN B N 1
ATOM 4144 C CA . GLN B 1 248 ? -10.531 58.281 53.5 1 68 248 GLN B CA 1
ATOM 4145 C C . GLN B 1 248 ? -11.195 58.031 54.875 1 68 248 GLN B C 1
ATOM 4147 O O . GLN B 1 248 ? -11.203 58.938 55.719 1 68 248 GLN B O 1
ATOM 4152 N N . GLU B 1 249 ? -11.656 56.938 55.094 1 62.28 249 GLU B N 1
ATOM 4153 C CA . GLU B 1 249 ? -12.266 56.594 56.375 1 62.28 249 GLU B CA 1
ATOM 4154 C C . GLU B 1 249 ? -11.25 56.656 57.531 1 62.28 249 GLU B C 1
ATOM 4156 O O . GLU B 1 249 ? -11.547 57.156 58.594 1 62.28 249 GLU B O 1
ATOM 4161 N N . PHE B 1 250 ? -10.094 56.188 57.25 1 55.81 250 PHE B N 1
ATOM 4162 C CA . PHE B 1 250 ? -9.031 56.219 58.219 1 55.81 250 PHE B CA 1
ATOM 4163 C C . PHE B 1 250 ? -8.617 57.656 58.562 1 55.81 250 PHE B C 1
ATOM 4165 O O . PHE B 1 250 ? -8.398 58 59.719 1 55.81 250 PHE B O 1
ATOM 4172 N N . ARG B 1 251 ? -8.57 58.438 57.562 1 62.34 251 ARG B N 1
ATOM 4173 C CA . ARG B 1 251 ? -8.242 59.844 57.75 1 62.34 251 ARG B CA 1
ATOM 4174 C C . ARG B 1 251 ? -9.305 60.562 58.594 1 62.34 251 ARG B C 1
ATOM 4176 O O . ARG B 1 251 ? -8.977 61.312 59.5 1 62.34 251 ARG B O 1
ATOM 4183 N N . GLU B 1 252 ? -10.469 60.219 58.406 1 64.25 252 GLU B N 1
ATOM 4184 C CA . GLU B 1 252 ? -11.578 60.812 59.156 1 64.25 252 GLU B CA 1
ATOM 4185 C C . GLU B 1 252 ? -11.578 60.344 60.594 1 64.25 252 GLU B C 1
ATOM 4187 O O . GLU B 1 252 ? -11.766 61.156 61.531 1 64.25 252 GLU B O 1
ATOM 4192 N N . ARG B 1 253 ? -11.227 59.219 60.844 1 60.72 253 ARG B N 1
ATOM 4193 C CA . ARG B 1 253 ? -11.172 58.688 62.219 1 60.72 253 ARG B CA 1
ATOM 4194 C C . ARG B 1 253 ? -9.984 59.25 62.969 1 60.72 253 ARG B C 1
ATOM 4196 O O . ARG B 1 253 ? -10.086 59.562 64.188 1 60.72 253 ARG B O 1
ATOM 4203 N N . PHE B 1 254 ? -8.953 59.438 62.188 1 55.53 254 PHE B N 1
ATOM 4204 C CA . PHE B 1 254 ? -7.762 60.031 62.781 1 55.53 254 PHE B CA 1
ATOM 4205 C C . PHE B 1 254 ? -8.008 61.469 63.156 1 55.53 254 PHE B C 1
ATOM 4207 O O . PHE B 1 254 ? -7.617 61.906 64.25 1 55.53 254 PHE B O 1
ATOM 4214 N N . GLU B 1 255 ? -8.695 62.188 62.406 1 62.97 255 GLU B N 1
ATOM 4215 C CA . GLU B 1 255 ? -9.039 63.562 62.688 1 62.97 255 GLU B CA 1
ATOM 4216 C C . GLU B 1 255 ? -9.992 63.688 63.875 1 62.97 255 GLU B C 1
ATOM 4218 O O . GLU B 1 255 ? -9.836 64.562 64.75 1 62.97 255 GLU B O 1
ATOM 4223 N N . GLU B 1 256 ? -10.805 62.75 63.938 1 60.94 256 GLU B N 1
ATOM 4224 C CA . GLU B 1 256 ? -11.727 62.688 65.062 1 60.94 256 GLU B CA 1
ATOM 4225 C C . GLU B 1 256 ? -10.984 62.406 66.375 1 60.94 256 GLU B C 1
ATOM 4227 O O . GLU B 1 256 ? -11.266 63 67.375 1 60.94 256 GLU B O 1
ATOM 4232 N N . PHE B 1 257 ? -10.047 61.562 66.25 1 54.56 257 PHE B N 1
ATOM 4233 C CA . PHE B 1 257 ? -9.227 61.219 67.375 1 54.56 257 PHE B CA 1
ATOM 4234 C C . PHE B 1 257 ? -8.359 62.406 67.812 1 54.56 257 PHE B C 1
ATOM 4236 O O . PHE B 1 257 ? -8.25 62.719 69 1 54.56 257 PHE B O 1
ATOM 4243 N N . GLU B 1 258 ? -7.895 63.062 66.875 1 57.56 258 GLU B N 1
ATOM 4244 C CA . GLU B 1 258 ? -7.074 64.25 67.125 1 57.56 258 GLU B CA 1
ATOM 4245 C C . GLU B 1 258 ? -7.887 65.312 67.812 1 57.56 258 GLU B C 1
ATOM 4247 O O . GLU B 1 258 ? -7.438 65.938 68.812 1 57.56 258 GLU B O 1
ATOM 4252 N N . THR B 1 259 ? -9.039 65.5 67.438 1 64.75 259 THR B N 1
ATOM 4253 C CA . THR B 1 259 ? -9.914 66.5 68 1 64.75 259 THR B CA 1
ATOM 4254 C C . THR B 1 259 ? -10.328 66.125 69.438 1 64.75 259 THR B C 1
ATOM 4256 O O . THR B 1 259 ? -10.352 67 70.312 1 64.75 259 THR B O 1
ATOM 4259 N N . SER B 1 260 ? -10.484 64.938 69.625 1 59.25 260 SER B N 1
ATOM 4260 C CA . SER B 1 260 ? -10.859 64.438 70.938 1 59.25 260 SER B CA 1
ATOM 4261 C C . SER B 1 260 ? -9.695 64.562 71.875 1 59.25 260 SER B C 1
ATOM 4263 O O . SER B 1 260 ? -9.891 65 73.062 1 59.25 260 SER B O 1
ATOM 4265 N N . LEU B 1 261 ? -8.586 64.312 71.375 1 53.72 261 LEU B N 1
ATOM 4266 C CA . LEU B 1 261 ? -7.391 64.438 72.25 1 53.72 261 LEU B CA 1
ATOM 4267 C C . LEU B 1 261 ? -7.105 65.875 72.562 1 53.72 261 LEU B C 1
ATOM 4269 O O . LEU B 1 261 ? -6.773 66.188 73.75 1 53.72 261 LEU B O 1
ATOM 4273 N N . LEU B 1 262 ? -7.305 66.75 71.812 1 57.53 262 LEU B N 1
ATOM 4274 C CA . LEU B 1 262 ? -7.082 68.188 72.062 1 57.53 262 LEU B CA 1
ATOM 4275 C C . LEU B 1 262 ? -8.125 68.688 73 1 57.53 262 LEU B C 1
ATOM 4277 O O . LEU B 1 262 ? -7.801 69.5 73.875 1 57.53 262 LEU B O 1
ATOM 4281 N N . SER B 1 263 ? -9.258 68.188 72.875 1 63.06 263 SER B N 1
ATOM 4282 C CA . SER B 1 263 ? -10.312 68.625 73.812 1 63.06 263 SER B CA 1
ATOM 4283 C C . SER B 1 263 ? -10.031 68.125 75.25 1 63.06 263 SER B C 1
ATOM 4285 O O . SER B 1 263 ? -10.242 68.875 76.188 1 63.06 263 SER B O 1
ATOM 4287 N N . ILE B 1 264 ? -9.469 67 75.312 1 56.59 264 ILE B N 1
ATOM 4288 C CA . ILE B 1 264 ? -9.125 66.5 76.625 1 56.59 264 ILE B CA 1
ATOM 4289 C C . ILE B 1 264 ? -7.957 67.25 77.188 1 56.59 264 ILE B C 1
ATOM 4291 O O . ILE B 1 264 ? -7.977 67.625 78.375 1 56.59 264 ILE B O 1
ATOM 4295 N N . LEU B 1 265 ? -7.082 67.625 76.375 1 51.28 265 LEU B N 1
ATOM 4296 C CA . LEU B 1 265 ? -5.918 68.375 76.812 1 51.28 265 LEU B CA 1
ATOM 4297 C C . LEU B 1 265 ? -6.305 69.812 77.188 1 51.28 265 LEU B C 1
ATOM 4299 O O . LEU B 1 265 ? -5.828 70.312 78.188 1 51.28 265 LEU B O 1
ATOM 4303 N N . GLN B 1 266 ? -7.184 70.312 76.5 1 60.12 266 GLN B N 1
ATOM 4304 C CA . GLN B 1 266 ? -7.645 71.688 76.812 1 60.12 266 GLN B CA 1
ATOM 4305 C C . GLN B 1 266 ? -8.523 71.688 78.062 1 60.12 266 GLN B C 1
ATOM 4307 O O . GLN B 1 266 ? -8.453 72.625 78.875 1 60.12 266 GLN B O 1
ATOM 4312 N N . GLY B 1 267 ? -9.172 70.688 78.125 1 57.12 267 GLY B N 1
ATOM 4313 C CA . GLY B 1 267 ? -9.953 70.562 79.375 1 57.12 267 GLY B CA 1
ATOM 4314 C C . GLY B 1 267 ? -9.109 70.375 80.625 1 57.12 267 GLY B C 1
ATOM 4315 O O . GLY B 1 267 ? -9.414 70.938 81.688 1 57.12 267 GLY B O 1
ATOM 4316 N N . ARG B 1 268 ? -8.055 69.688 80.438 1 52.16 268 ARG B N 1
ATOM 4317 C CA . ARG B 1 268 ? -7.172 69.5 81.625 1 52.16 268 ARG B CA 1
ATOM 4318 C C . ARG B 1 268 ? -6.402 70.75 81.938 1 52.16 268 ARG B C 1
ATOM 4320 O O . ARG B 1 268 ? -6.156 71.062 83.125 1 52.16 268 ARG B O 1
ATOM 4327 N N . PHE B 1 269 ? -6.074 71.562 81 1 52.28 269 PHE B N 1
ATOM 4328 C CA . PHE B 1 269 ? -5.391 72.812 81.312 1 52.28 269 PHE B CA 1
ATOM 4329 C C . PHE B 1 269 ? -6.355 73.812 81.875 1 52.28 269 PHE B C 1
ATOM 4331 O O . PHE B 1 269 ? -5.973 74.625 82.75 1 52.28 269 PHE B O 1
ATOM 4338 N N . SER B 1 270 ? -7.555 73.812 81.562 1 53.56 270 SER B N 1
ATOM 4339 C CA . SER B 1 270 ? -8.453 74.75 82.188 1 53.56 270 SER B CA 1
ATOM 4340 C C . SER B 1 270 ? -8.758 74.312 83.625 1 53.56 270 SER B C 1
ATOM 4342 O O . SER B 1 270 ? -9.219 75.125 84.438 1 53.56 270 SER B O 1
ATOM 4344 N N . ALA B 1 271 ? -8.641 73.125 83.938 1 51.53 271 ALA B N 1
ATOM 4345 C CA . ALA B 1 271 ? -8.891 72.75 85.312 1 51.53 271 ALA B CA 1
ATOM 4346 C C . ALA B 1 271 ? -7.652 72.938 86.188 1 51.53 271 ALA B C 1
ATOM 4348 O O . ALA B 1 271 ? -7.738 72.938 87.438 1 51.53 271 ALA B O 1
ATOM 4349 N N . LEU B 1 272 ? -6.5 73.062 85.688 1 34.97 272 LEU B N 1
ATOM 4350 C CA . LEU B 1 272 ? -5.453 73.5 86.625 1 34.97 272 LEU B CA 1
ATOM 4351 C C . LEU B 1 272 ? -5.441 75.062 86.75 1 34.97 272 LEU B C 1
ATOM 4353 O O . LEU B 1 272 ? -5.59 75.75 85.75 1 34.97 272 LEU B O 1
#

Radius of gyration: 42.22 Å; Cα contacts (8 Å, |Δi|>4): 453; chains: 2; bounding box: 53×187×126 Å